Protein AF-F0W4P4-F1 (afdb_monomer_lite)

Structure (mmCIF, N/CA/C/O backbone):
data_AF-F0W4P4-F1
#
_entry.id   AF-F0W4P4-F1
#
loop_
_atom_site.group_PDB
_atom_site.id
_atom_site.type_symbol
_atom_site.label_atom_id
_atom_site.label_alt_id
_atom_site.label_comp_id
_atom_site.label_asym_id
_atom_site.label_entity_id
_atom_site.label_seq_id
_atom_site.pdbx_PDB_ins_code
_atom_site.Cartn_x
_atom_site.Cartn_y
_atom_site.Cartn_z
_atom_site.occupancy
_atom_site.B_iso_or_equiv
_atom_site.auth_seq_id
_atom_site.auth_comp_id
_atom_site.auth_asym_id
_atom_site.auth_atom_id
_atom_site.pdbx_PDB_model_num
ATOM 1 N N . MET A 1 1 ? 13.929 33.217 56.117 1.00 41.31 1 MET A N 1
ATOM 2 C CA . MET A 1 1 ? 14.640 33.011 57.402 1.00 41.31 1 MET A CA 1
ATOM 3 C C . MET A 1 1 ? 13.768 33.421 58.597 1.00 41.31 1 MET A C 1
ATOM 5 O O . MET A 1 1 ? 14.000 34.461 59.193 1.00 41.31 1 MET A O 1
ATOM 9 N N . GLN A 1 2 ? 12.759 32.620 58.962 1.00 41.22 2 GLN A N 1
ATOM 10 C CA . GLN A 1 2 ? 11.923 32.845 60.164 1.00 41.22 2 GLN A CA 1
ATOM 11 C C . GLN A 1 2 ? 11.670 31.556 60.984 1.00 41.22 2 GLN A C 1
ATOM 13 O O . GLN A 1 2 ? 10.844 31.541 61.888 1.00 41.22 2 GLN A O 1
ATOM 18 N N . GLY A 1 3 ? 12.407 30.470 60.714 1.00 39.19 3 GLY A N 1
ATOM 19 C CA . GLY A 1 3 ? 12.243 29.180 61.407 1.00 39.19 3 GLY A CA 1
ATOM 20 C C . GLY A 1 3 ? 13.149 28.956 62.626 1.00 39.19 3 GLY A C 1
ATOM 21 O O . GLY A 1 3 ? 12.959 27.990 63.357 1.00 39.19 3 GLY A O 1
ATOM 22 N N . ASP A 1 4 ? 14.124 29.831 62.883 1.00 47.75 4 ASP A N 1
ATOM 23 C CA . ASP A 1 4 ? 15.294 29.463 63.701 1.00 47.75 4 ASP A CA 1
ATOM 24 C C . ASP A 1 4 ? 15.233 29.909 65.182 1.00 47.75 4 ASP A C 1
ATOM 26 O O . ASP A 1 4 ? 16.152 29.685 65.969 1.00 47.75 4 ASP A O 1
ATOM 30 N N . ALA A 1 5 ? 14.123 30.519 65.614 1.00 44.97 5 ALA A N 1
ATOM 31 C CA . ALA A 1 5 ? 13.960 30.984 66.998 1.00 44.97 5 ALA A CA 1
ATOM 32 C C . ALA A 1 5 ? 13.482 29.881 67.970 1.00 44.97 5 ALA A C 1
ATOM 34 O O . ALA A 1 5 ? 13.731 29.965 69.175 1.00 44.97 5 ALA A O 1
ATOM 35 N N . ARG A 1 6 ? 12.806 28.830 67.474 1.00 47.09 6 ARG A N 1
ATOM 36 C CA . ARG A 1 6 ? 12.272 27.739 68.321 1.00 47.09 6 ARG A CA 1
ATOM 37 C C . ARG A 1 6 ? 13.323 26.681 68.677 1.00 47.09 6 ARG A C 1
ATOM 39 O O . ARG A 1 6 ? 13.262 26.136 69.777 1.00 47.09 6 ARG A O 1
ATOM 46 N N . GLY A 1 7 ? 14.311 26.441 67.810 1.00 48.97 7 GLY A N 1
ATOM 47 C CA . GLY A 1 7 ? 15.418 25.512 68.082 1.00 48.97 7 GLY A CA 1
ATOM 48 C C . GLY A 1 7 ? 16.365 26.018 69.175 1.00 48.97 7 GLY A C 1
ATOM 49 O O . GLY A 1 7 ? 16.712 25.277 70.095 1.00 48.97 7 GLY A O 1
ATOM 50 N N . ARG A 1 8 ? 16.692 27.319 69.155 1.00 48.62 8 ARG A N 1
ATOM 51 C CA . ARG A 1 8 ? 17.599 27.940 70.139 1.00 48.62 8 ARG A CA 1
ATOM 52 C C . ARG A 1 8 ? 17.048 27.916 71.570 1.00 48.62 8 ARG A C 1
ATOM 54 O O . ARG A 1 8 ? 17.820 27.748 72.508 1.00 48.62 8 ARG A O 1
ATOM 61 N N . LYS A 1 9 ? 15.722 28.000 71.753 1.00 48.91 9 LYS A N 1
ATOM 62 C CA . LYS A 1 9 ? 15.089 27.924 73.085 1.00 48.91 9 LYS A CA 1
ATOM 63 C C . LYS A 1 9 ? 15.153 26.523 73.713 1.00 48.91 9 LYS A C 1
ATOM 65 O O . LYS A 1 9 ? 15.266 26.425 74.929 1.00 48.91 9 LYS A O 1
ATOM 70 N N . ARG A 1 10 ? 15.139 25.444 72.916 1.00 52.28 10 ARG A N 1
ATOM 71 C CA . ARG A 1 10 ? 15.239 24.064 73.440 1.00 52.28 10 ARG A CA 1
ATOM 72 C C . ARG A 1 10 ? 16.660 23.702 73.883 1.00 52.28 10 ARG A C 1
ATOM 74 O O . ARG A 1 10 ? 16.825 23.053 74.909 1.00 52.28 10 ARG A O 1
ATOM 81 N N . LEU A 1 11 ? 17.680 24.188 73.172 1.00 52.16 11 LEU A N 1
ATOM 82 C CA . LEU A 1 11 ? 19.090 23.976 73.536 1.00 52.16 11 LEU A CA 1
ATOM 83 C C . LEU A 1 11 ? 19.497 24.693 74.833 1.00 52.16 11 LEU A C 1
ATOM 85 O O . LEU A 1 11 ? 20.351 24.193 75.560 1.00 52.16 11 LEU A O 1
ATOM 89 N N . PHE A 1 12 ? 18.867 25.827 75.156 1.00 50.91 12 PHE A N 1
ATOM 90 C CA . PHE A 1 12 ? 19.138 26.552 76.402 1.00 50.91 12 PHE A CA 1
ATOM 91 C C . PHE A 1 12 ? 18.540 25.878 77.646 1.00 50.91 12 PHE A C 1
ATOM 93 O O . PHE A 1 12 ? 19.136 25.963 78.716 1.00 50.91 12 PHE A O 1
ATOM 100 N N . HIS A 1 13 ? 17.417 25.161 77.528 1.00 52.28 13 HIS A N 1
ATOM 101 C CA . HIS A 1 13 ? 16.846 24.411 78.656 1.00 52.28 13 HIS A CA 1
ATOM 102 C C . HIS A 1 13 ? 17.527 23.062 78.913 1.00 52.28 13 HIS A C 1
ATOM 104 O O . HIS A 1 13 ? 17.519 22.602 80.047 1.00 52.28 13 HIS A O 1
ATOM 110 N N . ALA A 1 14 ? 18.190 22.469 77.916 1.00 53.16 14 ALA A N 1
ATOM 111 C CA . ALA A 1 14 ? 18.937 21.222 78.096 1.00 53.16 14 ALA A CA 1
ATOM 112 C C . ALA A 1 14 ? 20.299 21.398 78.802 1.00 53.16 14 ALA A C 1
ATOM 114 O O . ALA A 1 14 ? 20.894 20.410 79.212 1.00 53.16 14 ALA A O 1
ATOM 115 N N . LYS A 1 15 ? 20.809 22.633 78.949 1.00 52.34 15 LYS A N 1
ATOM 116 C CA . LYS A 1 15 ? 22.106 22.922 79.599 1.00 52.34 15 LYS A CA 1
ATOM 117 C C . LYS A 1 15 ? 22.007 23.360 81.063 1.00 52.34 15 LYS A C 1
ATOM 119 O O . LYS A 1 15 ? 23.034 23.452 81.733 1.00 52.34 15 LYS A O 1
ATOM 124 N N . ALA A 1 16 ? 20.807 23.632 81.571 1.00 54.66 16 ALA A N 1
ATOM 125 C CA . ALA A 1 16 ? 20.620 24.005 82.968 1.00 54.66 16 ALA A CA 1
ATOM 126 C C . ALA A 1 16 ? 20.690 22.743 83.847 1.00 54.66 16 ALA A C 1
ATOM 128 O O . ALA A 1 16 ? 19.709 22.018 83.967 1.00 54.66 16 ALA A O 1
ATOM 129 N N . GLY A 1 17 ? 21.869 22.469 84.414 1.00 56.88 17 GLY A N 1
ATOM 130 C CA . GLY A 1 17 ? 22.106 21.355 85.345 1.00 56.88 17 GLY A CA 1
ATOM 131 C C . GLY A 1 17 ? 23.193 20.355 84.930 1.00 56.88 17 GLY A C 1
ATOM 132 O O . GLY A 1 17 ? 23.526 19.484 85.723 1.00 56.88 17 GLY A O 1
ATOM 133 N N . LEU A 1 18 ? 23.773 20.481 83.731 1.00 58.03 18 LEU A N 1
ATOM 134 C CA . LEU A 1 18 ? 24.891 19.636 83.285 1.00 58.03 18 LEU A CA 1
ATOM 135 C C . LEU A 1 18 ? 26.227 20.200 83.776 1.00 58.03 18 LEU A C 1
ATOM 137 O O . LEU A 1 18 ? 26.466 21.408 83.654 1.00 58.03 18 LEU A O 1
ATOM 141 N N . THR A 1 19 ? 27.103 19.331 84.286 1.00 69.62 19 THR A N 1
ATOM 142 C CA . THR A 1 19 ? 28.458 19.715 84.703 1.00 69.62 19 THR A CA 1
ATOM 143 C C . THR A 1 19 ? 29.285 20.190 83.498 1.00 69.62 19 THR A C 1
ATOM 145 O O . THR A 1 19 ? 28.956 19.908 82.343 1.00 69.62 19 THR A O 1
ATOM 148 N N . LEU A 1 20 ? 30.363 20.945 83.736 1.00 67.56 20 LEU A N 1
ATOM 149 C CA . LEU A 1 20 ? 31.249 21.435 82.665 1.00 67.56 20 LEU A CA 1
ATOM 150 C C . LEU A 1 20 ? 31.819 20.293 81.799 1.00 67.56 20 LEU A C 1
ATOM 152 O O . LEU A 1 20 ? 32.015 20.482 80.597 1.00 67.56 20 LEU A O 1
ATOM 156 N N . GLU A 1 21 ? 32.039 19.118 82.392 1.00 68.06 21 GLU A N 1
ATOM 157 C CA . GLU A 1 21 ? 32.463 17.895 81.701 1.00 68.06 21 GLU A CA 1
ATOM 158 C C . GLU A 1 21 ? 31.383 17.400 80.726 1.00 68.06 21 GLU A C 1
ATOM 160 O O . GLU A 1 21 ? 31.657 17.186 79.543 1.00 68.06 21 GLU A O 1
ATOM 165 N N . ASP A 1 22 ? 30.131 17.311 81.182 1.00 66.88 22 ASP A N 1
ATOM 166 C CA . ASP A 1 22 ? 29.013 16.830 80.365 1.00 66.88 22 ASP A CA 1
ATOM 167 C C . ASP A 1 22 ? 28.700 17.787 79.211 1.00 66.88 22 ASP A C 1
ATOM 169 O O . ASP A 1 22 ? 28.374 17.370 78.099 1.00 66.88 22 ASP A O 1
ATOM 173 N N . GLN A 1 23 ? 28.852 19.094 79.441 1.00 67.75 23 GLN A N 1
ATOM 174 C CA . GLN A 1 23 ? 28.699 20.094 78.386 1.00 67.75 23 GLN A CA 1
ATOM 175 C C . GLN A 1 23 ? 29.798 19.981 77.323 1.00 67.75 23 GLN A C 1
ATOM 177 O O . GLN A 1 23 ? 29.514 20.199 76.141 1.00 67.75 23 GLN A O 1
ATOM 182 N N . ARG A 1 24 ? 31.030 19.622 77.713 1.00 70.38 24 ARG A N 1
ATOM 183 C CA . ARG A 1 24 ? 32.126 19.341 76.773 1.00 70.38 24 ARG A CA 1
ATOM 184 C C . ARG A 1 24 ? 31.871 18.058 75.990 1.00 70.38 24 ARG A C 1
ATOM 186 O O . ARG A 1 24 ? 32.055 18.065 74.775 1.00 70.38 24 ARG A O 1
ATOM 193 N N . HIS A 1 25 ? 31.382 17.003 76.640 1.00 73.06 25 HIS A N 1
ATOM 194 C CA . HIS A 1 25 ? 31.024 15.755 75.966 1.00 73.06 25 HIS A CA 1
ATOM 195 C C . HIS A 1 25 ? 29.882 15.942 74.963 1.00 73.06 25 HIS A C 1
ATOM 197 O O . HIS A 1 25 ? 29.993 15.503 73.819 1.00 73.06 25 HIS A O 1
ATOM 203 N N . LEU A 1 26 ? 28.826 16.666 75.346 1.00 71.19 26 LEU A N 1
ATOM 204 C CA . LEU A 1 26 ? 27.713 16.994 74.456 1.00 71.19 26 LEU A CA 1
ATOM 205 C C . LEU A 1 26 ? 28.178 17.856 73.272 1.00 71.19 26 LEU A C 1
ATOM 207 O O . LEU A 1 26 ? 27.767 17.626 72.137 1.00 71.19 26 LEU A O 1
ATOM 211 N N . ALA A 1 27 ? 29.057 18.835 73.514 1.00 69.19 27 ALA A N 1
ATOM 212 C CA . ALA A 1 27 ? 29.623 19.664 72.452 1.00 69.19 27 ALA A CA 1
ATOM 213 C C . ALA A 1 27 ? 30.485 18.841 71.481 1.00 69.19 27 ALA A C 1
ATOM 215 O O . ALA A 1 27 ? 30.333 18.994 70.272 1.00 69.19 27 ALA A O 1
ATOM 216 N N . ALA A 1 28 ? 31.321 17.930 71.988 1.00 73.88 28 ALA A N 1
ATOM 217 C CA . ALA A 1 28 ? 32.128 17.032 71.164 1.00 73.88 28 ALA A CA 1
ATOM 218 C C . ALA A 1 28 ? 31.255 16.064 70.347 1.00 73.88 28 ALA A C 1
ATOM 220 O O . ALA A 1 28 ? 31.514 15.844 69.165 1.00 73.88 28 ALA A O 1
ATOM 221 N N . GLN A 1 29 ? 30.178 15.537 70.937 1.00 74.38 29 GLN A N 1
ATOM 222 C CA . GLN A 1 29 ? 29.237 14.647 70.256 1.00 74.38 29 GLN A CA 1
ATOM 223 C C . GLN A 1 29 ? 28.446 15.376 69.162 1.00 74.38 29 GLN A C 1
ATOM 225 O O . GLN A 1 29 ? 28.306 14.858 68.055 1.00 74.38 29 GLN A O 1
ATOM 230 N N . LEU A 1 30 ? 27.984 16.600 69.432 1.00 70.75 30 LEU A N 1
ATOM 231 C CA . LEU A 1 30 ? 27.323 17.442 68.433 1.00 70.75 30 LEU A CA 1
ATOM 232 C C . LEU A 1 30 ? 28.286 17.858 67.319 1.00 70.75 30 LEU A C 1
ATOM 234 O O . LEU A 1 30 ? 27.901 17.865 66.155 1.00 70.75 30 LEU A O 1
ATOM 238 N N . GLN A 1 31 ? 29.544 18.156 67.646 1.00 74.38 31 GLN A N 1
ATOM 239 C CA . GLN A 1 31 ? 30.568 18.464 66.651 1.00 74.38 31 GLN A CA 1
ATOM 240 C C . GLN A 1 31 ? 30.872 17.247 65.769 1.00 74.38 31 GLN A C 1
ATOM 242 O O . GLN A 1 31 ? 30.973 17.387 64.553 1.00 74.38 31 GLN A O 1
ATOM 247 N N . PHE A 1 32 ? 30.942 16.047 66.351 1.00 79.69 32 PHE A N 1
ATOM 248 C CA . PHE A 1 32 ? 31.111 14.802 65.604 1.00 79.69 32 PHE A CA 1
ATOM 249 C C . PHE A 1 32 ? 29.917 14.524 64.679 1.00 79.69 32 PHE A C 1
ATOM 251 O O . PHE A 1 32 ? 30.110 14.234 63.501 1.00 79.69 32 PHE A O 1
ATOM 258 N N . GLN A 1 33 ? 28.682 14.694 65.164 1.00 69.94 33 GLN A N 1
ATOM 259 C CA . GLN A 1 33 ? 27.470 14.538 64.350 1.00 69.94 33 GLN A CA 1
ATOM 260 C C . GLN A 1 33 ? 27.371 15.591 63.236 1.00 69.94 33 GLN A C 1
ATOM 262 O O . GLN A 1 33 ? 27.028 15.260 62.099 1.00 69.94 33 GLN A O 1
ATOM 267 N N . CYS A 1 34 ? 27.713 16.850 63.522 1.00 69.06 34 CYS A N 1
ATOM 268 C CA . CYS A 1 34 ? 27.795 17.905 62.511 1.00 69.06 34 CYS A CA 1
ATOM 269 C C . CYS A 1 34 ? 28.856 17.589 61.450 1.00 69.06 34 CYS A C 1
ATOM 271 O O . CYS A 1 34 ? 28.597 17.764 60.265 1.00 69.06 34 CYS A O 1
ATOM 273 N N . ASN A 1 35 ? 30.020 17.069 61.842 1.00 73.88 35 ASN A N 1
ATOM 274 C CA . ASN A 1 35 ? 31.067 16.689 60.894 1.00 73.88 35 ASN A CA 1
ATOM 275 C C . ASN A 1 35 ? 30.679 15.464 60.047 1.00 73.88 35 ASN A C 1
ATOM 277 O O . ASN A 1 35 ? 30.961 15.444 58.848 1.00 73.88 35 ASN A O 1
ATOM 281 N N . ASP A 1 36 ? 29.993 14.472 60.621 1.00 73.75 36 ASP A N 1
ATOM 282 C CA . ASP A 1 36 ? 29.490 13.298 59.891 1.00 73.75 36 ASP A CA 1
ATOM 283 C C . ASP A 1 36 ? 28.387 13.687 58.887 1.00 73.75 36 ASP A C 1
ATOM 285 O O . ASP A 1 36 ? 28.395 13.277 57.726 1.00 73.75 36 ASP A O 1
ATOM 289 N N . THR A 1 37 ? 27.465 14.565 59.293 1.00 67.56 37 THR A N 1
ATOM 290 C CA . THR A 1 37 ? 26.417 15.098 58.402 1.00 67.56 37 THR A CA 1
ATOM 291 C C . THR A 1 37 ? 26.983 15.976 57.288 1.00 67.56 37 THR A C 1
ATOM 293 O O . THR A 1 37 ? 26.600 15.792 56.133 1.00 67.56 37 THR A O 1
ATOM 296 N N . LEU A 1 38 ? 27.942 16.861 57.580 1.00 69.88 38 LEU A N 1
ATOM 297 C CA . LEU A 1 38 ? 28.663 17.629 56.558 1.00 69.88 38 LEU A CA 1
ATOM 298 C C . LEU A 1 38 ? 29.401 16.712 55.579 1.00 69.88 38 LEU A C 1
ATOM 300 O O . LEU A 1 38 ? 29.318 16.924 54.371 1.00 69.88 38 LEU A O 1
ATOM 304 N N . SER A 1 39 ? 30.054 15.659 56.075 1.00 75.44 39 SER A N 1
ATOM 305 C CA . SER A 1 39 ? 30.744 14.676 55.231 1.00 75.44 39 SER A CA 1
ATOM 306 C C . SER A 1 39 ? 29.771 13.939 54.307 1.00 75.44 39 SER A C 1
ATOM 308 O O . SER A 1 39 ? 30.056 13.776 53.121 1.00 75.44 39 SER A O 1
ATOM 310 N N . LYS A 1 40 ? 28.580 13.567 54.799 1.00 74.94 40 LYS A N 1
ATOM 311 C CA . LYS A 1 40 ? 27.511 12.969 53.978 1.00 74.94 40 LYS A CA 1
ATOM 312 C C . LYS A 1 40 ? 26.975 13.939 52.928 1.00 74.94 40 LYS A C 1
ATOM 314 O O . LYS A 1 40 ? 26.809 13.540 51.781 1.00 74.94 40 LYS A O 1
ATOM 319 N N . VAL A 1 41 ? 26.756 15.207 53.277 1.00 67.88 41 VAL A N 1
ATOM 320 C CA . VAL A 1 41 ? 26.295 16.235 52.324 1.00 67.88 41 VAL A CA 1
ATOM 321 C C . VAL A 1 41 ? 27.340 16.491 51.238 1.00 67.88 41 VAL A C 1
ATOM 323 O O . VAL A 1 41 ? 26.992 16.574 50.061 1.00 67.88 41 VAL A O 1
ATOM 326 N N . ILE A 1 42 ? 28.622 16.569 51.604 1.00 76.88 42 ILE A N 1
ATOM 327 C CA . ILE A 1 42 ? 29.723 16.714 50.643 1.00 76.88 42 ILE A CA 1
ATOM 328 C C . ILE A 1 42 ? 29.782 15.493 49.720 1.00 76.88 42 ILE A C 1
ATOM 330 O O . ILE A 1 42 ? 29.881 15.665 48.506 1.00 76.88 42 ILE A O 1
ATOM 334 N N . LYS A 1 43 ? 29.638 14.279 50.267 1.00 78.12 43 LYS A N 1
ATOM 335 C CA . LYS A 1 43 ? 29.629 13.032 49.493 1.00 78.12 43 LYS A CA 1
ATOM 336 C C . LYS A 1 43 ? 28.466 12.979 48.496 1.00 78.12 43 LYS A C 1
ATOM 338 O O . LYS A 1 43 ? 28.702 12.780 47.309 1.00 78.12 43 LYS A O 1
ATOM 343 N N . VAL A 1 44 ? 27.243 13.274 48.940 1.00 72.19 44 VAL A N 1
ATOM 344 C CA . VAL A 1 44 ? 26.052 13.337 48.072 1.00 72.19 44 VAL A CA 1
ATOM 345 C C . VAL A 1 44 ? 26.218 14.398 46.984 1.00 72.19 44 VAL A C 1
ATOM 347 O O . VAL A 1 44 ? 25.867 14.169 45.830 1.00 72.19 44 VAL A O 1
ATOM 350 N N . ARG A 1 45 ? 26.808 15.552 47.312 1.00 76.06 45 ARG A N 1
ATOM 351 C CA . ARG A 1 45 ? 27.082 16.602 46.325 1.00 76.06 45 ARG A CA 1
ATOM 352 C C . ARG A 1 45 ? 28.135 16.166 45.304 1.00 76.06 45 ARG A C 1
ATOM 354 O O . ARG A 1 45 ? 27.973 16.459 44.122 1.00 76.06 45 ARG A O 1
ATOM 361 N N . SER A 1 46 ? 29.185 15.460 45.729 1.00 77.69 46 SER A N 1
ATOM 362 C CA . SER A 1 46 ? 30.184 14.908 44.807 1.00 77.69 46 SER A CA 1
ATOM 363 C C . SER A 1 46 ? 29.610 13.808 43.917 1.00 77.69 46 SER A C 1
ATOM 365 O O . SER A 1 46 ? 29.869 13.824 42.719 1.00 77.69 46 SER A O 1
ATOM 367 N N . GLU A 1 47 ? 28.771 12.923 44.461 1.00 71.19 47 GLU A N 1
ATOM 368 C CA . GLU A 1 47 ? 28.091 11.861 43.711 1.00 71.19 47 GLU A CA 1
ATOM 369 C C . GLU A 1 47 ? 27.088 12.453 42.712 1.00 71.19 47 GLU A C 1
ATOM 371 O O . GLU A 1 47 ? 27.051 12.036 41.561 1.00 71.19 47 GLU A O 1
ATOM 376 N N . SER A 1 48 ? 26.346 13.495 43.096 1.00 64.62 48 SER A N 1
ATOM 377 C CA . SER A 1 48 ? 25.433 14.221 42.205 1.00 64.62 48 SER A CA 1
ATOM 378 C C . SER A 1 48 ? 26.174 14.965 41.086 1.00 64.62 48 SER A C 1
ATOM 380 O O . SER A 1 48 ? 25.762 14.895 39.929 1.00 64.62 48 SER A O 1
ATOM 382 N N . CYS A 1 49 ? 27.310 15.613 41.377 1.00 72.81 49 CYS A N 1
ATOM 383 C CA . CYS A 1 49 ? 28.169 16.201 40.342 1.00 72.81 49 CYS A CA 1
ATOM 384 C C . CYS A 1 49 ? 28.769 15.136 39.414 1.00 72.81 49 CYS A C 1
ATOM 386 O O . CYS A 1 49 ? 28.817 15.351 38.205 1.00 72.81 49 CYS A O 1
ATOM 388 N N . GLN A 1 50 ? 29.202 13.990 39.946 1.00 69.50 50 GLN A N 1
ATOM 389 C CA . GLN A 1 50 ? 29.701 12.872 39.142 1.00 69.50 50 GLN A CA 1
ATOM 390 C C . GLN A 1 50 ? 28.599 12.263 38.274 1.00 69.50 50 GLN A C 1
ATOM 392 O O . GLN A 1 50 ? 28.842 12.014 37.103 1.00 69.50 50 GLN A O 1
ATOM 397 N N . GLN A 1 51 ? 27.378 12.105 38.787 1.00 59.03 51 GLN A N 1
ATOM 398 C CA . GLN A 1 51 ? 26.222 11.662 38.004 1.00 59.03 51 GLN A CA 1
ATOM 399 C C . GLN A 1 51 ? 25.845 12.676 36.922 1.00 59.03 51 GLN A C 1
ATOM 401 O O . GLN A 1 51 ? 25.589 12.295 35.786 1.00 59.03 51 GLN A O 1
ATOM 406 N N . HIS A 1 52 ? 25.855 13.971 37.234 1.00 62.59 52 HIS A N 1
ATOM 407 C CA . HIS A 1 52 ? 25.576 15.025 36.262 1.00 62.59 52 HIS A CA 1
ATOM 408 C C . HIS A 1 52 ? 26.664 15.115 35.177 1.00 62.59 52 HIS A C 1
ATOM 410 O O . HIS A 1 52 ? 26.355 15.348 34.008 1.00 62.59 52 HIS A O 1
ATOM 416 N N . ASN A 1 53 ? 27.931 14.892 35.532 1.00 65.94 53 ASN A N 1
ATOM 417 C CA . ASN A 1 53 ? 29.031 14.823 34.571 1.00 65.94 53 ASN A CA 1
ATOM 418 C C . ASN A 1 53 ? 28.984 13.529 33.749 1.00 65.94 53 ASN A C 1
ATOM 420 O O . ASN A 1 53 ? 29.116 13.605 32.535 1.00 65.94 53 ASN A O 1
ATOM 424 N N . ALA A 1 54 ? 28.657 12.385 34.354 1.00 53.34 54 ALA A N 1
ATOM 425 C CA . ALA A 1 54 ? 28.432 11.125 33.647 1.00 53.34 54 ALA A CA 1
ATOM 426 C C . ALA A 1 54 ? 27.229 11.207 32.691 1.00 53.34 54 ALA A C 1
ATOM 428 O O . ALA A 1 54 ? 27.272 10.663 31.596 1.00 53.34 54 ALA A O 1
ATOM 429 N N . LEU A 1 55 ? 26.168 11.942 33.044 1.00 52.44 55 LEU A N 1
ATOM 430 C CA . LEU A 1 55 ? 25.031 12.218 32.154 1.00 52.44 55 LEU A CA 1
ATOM 431 C C . LEU A 1 55 ? 25.382 13.191 31.015 1.00 52.44 55 LEU A C 1
ATOM 433 O O . LEU A 1 55 ? 24.754 13.134 29.961 1.00 52.44 55 LEU A O 1
ATOM 437 N N . LYS A 1 56 ? 26.369 14.076 31.205 1.00 56.56 56 LYS A N 1
ATOM 438 C CA . LYS A 1 56 ? 26.911 14.941 30.143 1.00 56.56 56 LYS A CA 1
ATOM 439 C C . LYS A 1 56 ? 27.894 14.207 29.226 1.00 56.56 56 LYS A C 1
ATOM 441 O O . LYS A 1 56 ? 27.892 14.473 28.027 1.00 56.56 56 LYS A O 1
ATOM 446 N N . GLU A 1 57 ? 28.709 13.308 29.773 1.00 52.56 57 GLU A N 1
ATOM 447 C CA . GLU A 1 57 ? 29.653 12.463 29.027 1.00 52.56 57 GLU A CA 1
ATOM 448 C C . GLU A 1 57 ? 28.939 11.329 28.278 1.00 52.56 57 GLU A C 1
ATOM 450 O O . GLU A 1 57 ? 29.323 11.009 27.156 1.00 52.56 57 GLU A O 1
ATOM 455 N N . ASN A 1 58 ? 27.817 10.823 28.805 1.00 47.97 58 ASN A N 1
ATOM 456 C CA . ASN A 1 58 ? 26.865 9.972 28.086 1.00 47.97 58 ASN A CA 1
ATOM 457 C C . ASN A 1 58 ? 26.037 10.797 27.081 1.00 47.97 58 ASN A C 1
ATOM 459 O O . ASN A 1 58 ? 24.804 10.831 27.123 1.00 47.97 58 ASN A O 1
ATOM 463 N N . GLY A 1 59 ? 26.719 11.447 26.135 1.00 45.47 59 GLY A N 1
ATOM 464 C CA . GLY A 1 59 ? 26.163 12.215 25.014 1.00 45.47 59 GLY A CA 1
ATOM 465 C C . GLY A 1 59 ? 25.246 11.430 24.060 1.00 45.47 59 GLY A C 1
ATOM 466 O O . GLY A 1 59 ? 24.797 11.996 23.063 1.00 45.47 59 GLY A O 1
ATOM 467 N N . LEU A 1 60 ? 24.908 10.183 24.400 1.00 49.53 60 LEU A N 1
ATOM 468 C CA . LEU A 1 60 ? 23.904 9.312 23.781 1.00 49.53 60 LEU A CA 1
ATOM 469 C C . LEU A 1 60 ? 22.522 9.969 23.654 1.00 49.53 60 LEU A C 1
ATOM 471 O O . LEU A 1 60 ? 21.747 9.597 22.778 1.00 49.53 60 LEU A O 1
ATOM 475 N N . LYS A 1 61 ? 22.213 10.987 24.475 1.00 51.84 61 LYS A N 1
ATOM 476 C CA . LYS A 1 61 ? 20.890 11.637 24.513 1.00 51.84 61 LYS A CA 1
ATOM 477 C C . LYS A 1 61 ? 20.446 12.229 23.164 1.00 51.84 61 LYS A C 1
ATOM 479 O O . LYS A 1 61 ? 19.251 12.406 22.961 1.00 51.84 61 LYS A O 1
ATOM 484 N N . PHE A 1 62 ? 21.373 12.499 22.238 1.00 56.59 62 PHE A N 1
ATOM 485 C CA . PHE A 1 62 ? 21.062 13.057 20.915 1.00 56.59 62 PHE A CA 1
ATOM 486 C C . PHE A 1 62 ? 22.015 12.599 19.801 1.00 56.59 62 PHE A C 1
ATOM 488 O O . PHE A 1 62 ? 22.149 13.303 18.796 1.00 56.59 62 PHE A O 1
ATOM 495 N N . GLU A 1 63 ? 22.702 11.462 19.949 1.00 59.03 63 GLU A N 1
ATOM 496 C CA . GLU A 1 63 ? 23.593 10.976 18.881 1.00 59.03 63 GLU A CA 1
ATOM 497 C C . GLU A 1 63 ? 22.835 10.736 17.578 1.00 59.03 63 GLU A C 1
ATOM 499 O O . GLU A 1 63 ? 23.289 11.190 16.534 1.00 59.03 63 GLU A O 1
ATOM 504 N N . TRP A 1 64 ? 21.615 10.202 17.649 1.00 63.22 64 TRP A N 1
ATOM 505 C CA . TRP A 1 64 ? 20.753 10.042 16.479 1.00 63.22 64 TRP A CA 1
ATOM 506 C C . TRP A 1 64 ? 20.360 11.388 15.834 1.00 63.22 64 TRP A C 1
ATOM 508 O O . TRP A 1 64 ? 20.294 11.479 14.612 1.00 63.22 64 TRP A O 1
ATOM 518 N N . ILE A 1 65 ? 20.160 12.472 16.608 1.00 63.53 65 ILE A N 1
ATOM 519 C CA . ILE A 1 65 ? 19.903 13.820 16.051 1.00 63.53 65 ILE A CA 1
ATOM 520 C C . ILE A 1 65 ? 21.160 14.361 15.376 1.00 63.53 65 ILE A C 1
ATOM 522 O O . ILE A 1 65 ? 21.076 14.988 14.319 1.00 63.53 65 ILE A O 1
ATOM 526 N N . LYS A 1 66 ? 22.334 14.151 15.983 1.00 71.25 66 LYS A N 1
ATOM 527 C CA . LYS A 1 66 ? 23.617 14.550 15.392 1.00 71.25 66 LYS A CA 1
ATOM 528 C C . LYS A 1 66 ? 23.889 13.773 14.108 1.00 71.25 66 LYS A C 1
ATOM 530 O O . LYS A 1 66 ? 24.318 14.375 13.129 1.00 71.25 66 LYS A O 1
ATOM 535 N N . GLU A 1 67 ? 23.592 12.480 14.087 1.00 73.06 67 GLU A N 1
ATOM 536 C CA . GLU A 1 67 ? 23.742 11.616 12.921 1.00 73.06 67 GLU A CA 1
ATOM 537 C C . GLU A 1 67 ? 22.743 11.984 11.817 1.00 73.06 67 GLU A C 1
ATOM 539 O O . GLU A 1 67 ? 23.142 12.166 10.669 1.00 73.06 67 GLU A O 1
ATOM 544 N N . HIS A 1 68 ? 21.488 12.268 12.170 1.00 67.56 68 HIS A N 1
ATOM 545 C CA . HIS A 1 68 ? 20.473 12.767 11.242 1.00 67.56 68 HIS A CA 1
ATOM 546 C C . HIS A 1 68 ? 20.867 14.118 10.632 1.00 67.56 68 HIS A C 1
ATOM 548 O O . HIS A 1 68 ? 20.829 14.293 9.414 1.00 67.56 68 HIS A O 1
ATOM 554 N N . LYS A 1 69 ? 21.308 15.078 11.459 1.00 73.06 69 LYS A N 1
ATOM 555 C CA . LYS A 1 69 ? 21.835 16.369 10.982 1.00 73.06 69 LYS A CA 1
ATOM 556 C C . LYS A 1 69 ? 23.093 16.188 10.135 1.00 73.06 69 LYS A C 1
ATOM 558 O O . LYS A 1 69 ? 23.280 16.932 9.179 1.00 73.06 69 LYS A O 1
ATOM 563 N N . SER A 1 70 ? 23.936 15.208 10.453 1.00 79.06 70 SER A N 1
ATOM 564 C CA . SER A 1 70 ? 25.138 14.872 9.685 1.00 79.06 70 SER A CA 1
ATOM 565 C C . SER A 1 70 ? 24.784 14.319 8.303 1.00 79.06 70 SER A C 1
ATOM 567 O O . SER A 1 70 ? 25.290 14.830 7.308 1.00 79.06 70 SER A O 1
ATOM 569 N N . LEU A 1 71 ? 23.867 13.351 8.206 1.00 73.56 71 LEU A N 1
ATOM 570 C CA . LEU A 1 71 ? 23.399 12.800 6.928 1.00 73.56 71 LEU A CA 1
ATOM 571 C C . LEU A 1 71 ? 22.678 13.848 6.080 1.00 73.56 71 LEU A C 1
ATOM 573 O O . LEU A 1 71 ? 22.958 13.968 4.890 1.00 73.56 71 LEU A O 1
ATOM 577 N N . GLN A 1 72 ? 21.820 14.664 6.695 1.00 74.19 72 GLN A N 1
ATOM 578 C CA . GLN A 1 72 ? 21.138 15.757 6.004 1.00 74.19 72 GLN A CA 1
ATOM 579 C C . GLN A 1 72 ? 22.128 16.834 5.533 1.00 74.19 72 GLN A C 1
ATOM 581 O O . GLN A 1 72 ? 21.997 17.358 4.429 1.00 74.19 72 GLN A O 1
ATOM 586 N N . SER A 1 73 ? 23.146 17.149 6.339 1.00 82.31 73 SER A N 1
ATOM 587 C CA . SER A 1 73 ? 24.226 18.068 5.959 1.00 82.31 73 SER A CA 1
ATOM 588 C C . SER A 1 73 ? 25.046 17.518 4.791 1.00 82.31 73 SER A C 1
ATOM 590 O O . SER A 1 73 ? 25.299 18.246 3.835 1.00 82.31 73 SER A O 1
ATOM 592 N N . LYS A 1 74 ? 25.389 16.222 4.812 1.00 78.94 74 LYS A N 1
ATOM 593 C CA . LYS A 1 74 ? 26.088 15.540 3.711 1.00 78.94 74 LYS A CA 1
ATOM 594 C C . LYS A 1 74 ? 25.260 15.553 2.425 1.00 78.94 74 LYS A C 1
ATOM 596 O O . LYS A 1 74 ? 25.786 15.944 1.391 1.00 78.94 74 LYS A O 1
ATOM 601 N N . ALA A 1 75 ? 23.967 15.234 2.494 1.00 70.38 75 ALA A N 1
ATOM 602 C CA . ALA A 1 75 ? 23.070 15.300 1.338 1.00 70.38 75 ALA A CA 1
ATOM 603 C C . ALA A 1 75 ? 22.979 16.727 0.764 1.00 70.38 75 ALA A C 1
ATOM 605 O O . ALA A 1 75 ? 23.149 16.928 -0.435 1.00 70.38 75 ALA A O 1
ATOM 606 N N . ARG A 1 76 ? 22.814 17.746 1.623 1.00 75.50 76 ARG A N 1
ATOM 607 C CA . ARG A 1 76 ? 22.815 19.159 1.200 1.00 75.50 76 ARG A CA 1
ATOM 608 C C . ARG A 1 76 ? 24.154 19.598 0.605 1.00 75.50 76 ARG A C 1
ATOM 610 O O . ARG A 1 76 ? 24.163 20.401 -0.322 1.00 75.50 76 ARG A O 1
ATOM 617 N N . ALA A 1 77 ? 25.274 19.112 1.135 1.00 80.88 77 ALA A N 1
ATOM 618 C CA . ALA A 1 77 ? 26.601 19.416 0.609 1.00 80.88 77 ALA A CA 1
ATOM 619 C C . ALA A 1 77 ? 26.795 18.821 -0.792 1.00 80.88 77 ALA A C 1
ATOM 621 O O . ALA A 1 77 ? 27.263 19.524 -1.682 1.00 80.88 77 ALA A O 1
ATOM 622 N N . VAL A 1 78 ? 26.370 17.572 -1.008 1.00 78.12 78 VAL A N 1
ATOM 623 C CA . VAL A 1 78 ? 26.398 16.931 -2.332 1.00 78.12 78 VAL A CA 1
ATOM 624 C C . VAL A 1 78 ? 25.492 17.673 -3.314 1.00 78.12 78 VAL A C 1
ATOM 626 O O . VAL A 1 78 ? 25.947 18.014 -4.402 1.00 78.12 78 VAL A O 1
ATOM 629 N N . ARG A 1 79 ? 24.269 18.040 -2.910 1.00 75.81 79 ARG A N 1
ATOM 630 C CA . ARG A 1 79 ? 23.349 18.820 -3.752 1.00 75.81 79 ARG A CA 1
ATOM 631 C C . ARG A 1 79 ? 23.943 20.168 -4.175 1.00 75.81 79 ARG A C 1
ATOM 633 O O . ARG A 1 79 ? 23.911 20.509 -5.352 1.00 75.81 79 ARG A O 1
ATOM 640 N N . LYS A 1 80 ? 24.578 20.899 -3.251 1.00 84.31 80 LYS A N 1
ATOM 641 C CA . LYS A 1 80 ? 25.300 22.142 -3.581 1.00 84.31 80 LYS A CA 1
ATOM 642 C C . LYS A 1 80 ? 26.454 21.906 -4.554 1.00 84.31 80 LYS A C 1
ATOM 644 O O . LYS A 1 80 ? 26.682 22.730 -5.437 1.00 84.31 80 LYS A O 1
ATOM 649 N N . SER A 1 81 ? 27.184 20.801 -4.414 1.00 80.94 81 SER A N 1
ATOM 650 C CA . SER A 1 81 ? 28.244 20.433 -5.359 1.00 80.94 81 SER A CA 1
ATOM 651 C C . SER A 1 81 ? 27.685 20.145 -6.753 1.00 80.94 81 SER A C 1
ATOM 653 O O . SER A 1 81 ? 28.270 20.613 -7.726 1.00 80.94 81 SER A O 1
ATOM 655 N N . ILE A 1 82 ? 26.537 19.461 -6.851 1.00 76.75 82 ILE A N 1
ATOM 656 C CA . ILE A 1 82 ? 25.820 19.221 -8.115 1.00 76.75 82 ILE A CA 1
ATOM 657 C C . ILE A 1 82 ? 25.383 20.549 -8.740 1.00 76.75 82 ILE A C 1
ATOM 659 O O . ILE A 1 82 ? 25.717 20.808 -9.891 1.00 76.75 82 ILE A O 1
ATOM 663 N N . GLU A 1 83 ? 24.718 21.426 -7.982 1.00 80.38 83 GLU A N 1
ATOM 664 C CA . GLU A 1 83 ? 24.302 22.760 -8.449 1.00 80.38 83 GLU A CA 1
ATOM 665 C C . GLU A 1 83 ? 25.497 23.575 -8.962 1.00 80.38 83 GLU A C 1
ATOM 667 O O . GLU A 1 83 ? 25.438 24.182 -10.031 1.00 80.38 83 GLU A O 1
ATOM 672 N N . THR A 1 84 ? 26.617 23.543 -8.234 1.00 84.19 84 THR A N 1
ATOM 673 C CA . THR A 1 84 ? 27.845 24.247 -8.624 1.00 84.19 84 THR A CA 1
ATOM 674 C C . THR A 1 84 ? 28.445 23.659 -9.904 1.00 84.19 84 THR A C 1
ATOM 676 O O . THR A 1 84 ? 28.911 24.415 -10.757 1.00 84.19 84 THR A O 1
ATOM 679 N N . LEU A 1 85 ? 28.431 22.331 -10.068 1.00 81.69 85 LEU A N 1
ATOM 680 C CA . LEU A 1 85 ? 28.907 21.672 -11.288 1.00 81.69 85 LEU A CA 1
ATOM 681 C C . LEU A 1 85 ? 28.008 21.992 -12.486 1.00 81.69 85 LEU A C 1
ATOM 683 O O . LEU A 1 85 ? 28.520 22.335 -13.546 1.00 81.69 85 LEU A O 1
ATOM 687 N N . ILE A 1 86 ? 26.685 21.951 -12.310 1.00 80.12 86 ILE A N 1
ATOM 688 C CA . ILE A 1 86 ? 25.714 22.308 -13.352 1.00 80.12 86 ILE A CA 1
ATOM 689 C C . ILE A 1 86 ? 25.913 23.763 -13.784 1.00 80.12 86 ILE A C 1
ATOM 691 O O . ILE A 1 86 ? 25.972 24.041 -14.979 1.00 80.12 86 ILE A O 1
ATOM 695 N N . LEU A 1 87 ? 26.092 24.689 -12.836 1.00 82.00 87 LEU A N 1
ATOM 696 C CA . LEU A 1 87 ? 26.377 26.095 -13.139 1.00 82.00 87 LEU A CA 1
ATOM 697 C C . LEU A 1 87 ? 27.709 26.271 -13.880 1.00 82.00 87 LEU A C 1
ATOM 699 O O . LEU A 1 87 ? 27.786 27.084 -14.799 1.00 82.00 87 LEU A O 1
ATOM 703 N N . LYS A 1 88 ? 28.748 25.502 -13.530 1.00 80.69 88 LYS A N 1
ATOM 704 C CA . LYS A 1 88 ? 30.025 25.505 -14.264 1.00 80.69 88 LYS A CA 1
ATOM 705 C C . LYS A 1 88 ? 29.865 24.997 -15.696 1.00 80.69 88 LYS A C 1
ATOM 707 O O . LYS A 1 88 ? 30.366 25.646 -16.608 1.00 80.69 88 LYS A O 1
ATOM 712 N N . VAL A 1 89 ? 29.140 23.896 -15.901 1.00 79.69 89 VAL A N 1
ATOM 713 C CA . VAL A 1 89 ? 28.842 23.343 -17.235 1.00 79.69 89 VAL A CA 1
ATOM 714 C C . VAL A 1 89 ? 28.001 24.320 -18.059 1.00 79.69 89 VAL A C 1
ATOM 716 O O . VAL A 1 89 ? 28.253 24.536 -19.244 1.00 79.69 89 VAL A O 1
ATOM 719 N N . TYR A 1 90 ? 27.017 24.965 -17.439 1.00 79.44 90 TYR A N 1
ATOM 720 C CA . TYR A 1 90 ? 26.205 25.981 -18.098 1.00 79.44 90 TYR A CA 1
ATOM 721 C C . TYR A 1 90 ? 27.047 27.196 -18.514 1.00 79.44 90 TYR A C 1
ATOM 723 O O . TYR A 1 90 ? 26.991 27.634 -19.660 1.00 79.44 90 TYR A O 1
ATOM 731 N N . ASN A 1 91 ? 27.897 27.713 -17.627 1.00 79.50 91 ASN A N 1
ATOM 732 C CA . ASN A 1 91 ? 28.748 28.857 -17.949 1.00 79.50 91 ASN A CA 1
ATOM 733 C C . ASN A 1 91 ? 29.801 28.513 -19.015 1.00 79.50 91 ASN A C 1
ATOM 735 O O . ASN A 1 91 ? 29.996 29.300 -19.940 1.00 79.50 91 ASN A O 1
ATOM 739 N N . SER A 1 92 ? 30.408 27.323 -18.963 1.00 74.81 92 SER A N 1
ATOM 740 C CA . SER A 1 92 ? 31.389 26.889 -19.967 1.00 74.81 92 SER A CA 1
ATOM 741 C C . SER A 1 92 ? 30.757 26.675 -21.347 1.00 74.81 92 SER A C 1
ATOM 743 O O . SER A 1 92 ? 31.346 27.035 -22.370 1.00 74.81 92 SER A O 1
ATOM 745 N N . THR A 1 93 ? 29.522 26.167 -21.406 1.00 71.75 93 THR A N 1
ATOM 746 C CA . THR A 1 93 ? 28.769 26.038 -22.665 1.00 71.75 93 THR A CA 1
ATOM 747 C C . THR A 1 93 ? 28.322 27.395 -23.217 1.00 71.75 93 THR A C 1
ATOM 749 O O . THR A 1 93 ? 28.404 27.617 -24.427 1.00 71.75 93 THR A O 1
ATOM 752 N N . VAL A 1 94 ? 27.922 28.344 -22.363 1.00 74.56 94 VAL A N 1
ATOM 753 C CA . VAL A 1 94 ? 27.586 29.723 -22.765 1.00 74.56 94 VAL A CA 1
ATOM 754 C C . VAL A 1 94 ? 28.814 30.479 -23.287 1.00 74.56 94 VAL A C 1
ATOM 756 O O . VAL A 1 94 ? 28.719 31.173 -24.303 1.00 74.56 94 VAL A O 1
ATOM 759 N N . GLU A 1 95 ? 29.977 30.328 -22.654 1.00 68.81 95 GLU A N 1
ATOM 760 C CA . GLU A 1 95 ? 31.237 30.933 -23.108 1.00 68.81 95 GLU A CA 1
ATOM 761 C C . GLU A 1 95 ? 31.734 30.319 -24.424 1.00 68.81 95 GLU A C 1
ATOM 763 O O . GLU A 1 95 ? 32.113 31.049 -25.346 1.00 68.81 95 GLU A O 1
ATOM 768 N N . SER A 1 96 ? 31.629 28.994 -24.569 1.00 64.50 96 SER A N 1
ATOM 769 C CA . SER A 1 96 ? 31.922 28.290 -25.825 1.00 64.50 96 SER A CA 1
ATOM 770 C C . SER A 1 96 ? 31.012 28.753 -26.974 1.00 64.50 96 SER A C 1
ATOM 772 O O . SER A 1 96 ? 31.471 28.984 -28.095 1.00 64.50 96 SER A O 1
ATOM 774 N N . ASN A 1 97 ? 29.729 29.003 -26.692 1.00 62.47 97 ASN A N 1
ATOM 775 C CA . ASN A 1 97 ? 28.782 29.524 -27.681 1.00 62.47 97 ASN A CA 1
ATOM 776 C C . ASN A 1 97 ? 28.999 31.013 -28.005 1.00 62.47 97 ASN A C 1
ATOM 778 O O . ASN A 1 97 ? 28.825 31.413 -29.157 1.00 62.47 97 ASN A O 1
ATOM 782 N N . ARG A 1 98 ? 29.447 31.839 -27.047 1.00 65.56 98 ARG A N 1
ATOM 783 C CA . ARG A 1 98 ? 29.858 33.236 -27.308 1.00 65.56 98 ARG A CA 1
ATOM 784 C C . ARG A 1 98 ? 31.101 33.333 -28.195 1.00 65.56 98 ARG A C 1
ATOM 786 O O . ARG A 1 98 ? 31.207 34.276 -28.974 1.00 65.56 98 ARG A O 1
ATOM 793 N N . SER A 1 99 ? 32.007 32.362 -28.106 1.00 55.19 99 SER A N 1
ATOM 794 C CA . SER A 1 99 ? 33.197 32.238 -28.961 1.00 55.19 99 SER A CA 1
ATOM 795 C C . SER A 1 99 ? 32.862 31.895 -30.428 1.00 55.19 99 SER A C 1
ATOM 797 O O . SER A 1 99 ? 33.591 32.288 -31.337 1.00 55.19 99 SER A O 1
ATOM 799 N N . ARG A 1 100 ? 31.721 31.235 -30.688 1.00 52.19 100 ARG A N 1
ATOM 800 C CA . ARG A 1 100 ? 31.270 30.840 -32.040 1.00 52.19 100 ARG A CA 1
ATOM 801 C C . ARG A 1 100 ? 30.415 31.872 -32.784 1.00 52.19 100 ARG A C 1
ATOM 803 O O . ARG A 1 100 ? 30.108 31.656 -33.955 1.00 52.19 100 ARG A O 1
ATOM 810 N N . MET A 1 101 ? 30.033 32.983 -32.154 1.00 42.59 101 MET A N 1
ATOM 811 C CA . MET A 1 101 ? 29.349 34.082 -32.848 1.00 42.59 101 MET A CA 1
ATOM 812 C C . MET A 1 101 ? 30.354 34.875 -33.709 1.00 42.59 101 MET A C 1
ATOM 814 O O . MET A 1 101 ? 31.419 35.236 -33.201 1.00 42.59 101 MET A O 1
ATOM 818 N N . PRO A 1 102 ? 30.052 35.192 -34.985 1.00 46.66 102 PRO A N 1
ATOM 819 C CA . PRO A 1 102 ? 30.948 35.972 -35.833 1.00 46.66 102 PRO A CA 1
ATOM 820 C C . PRO A 1 102 ? 31.151 37.361 -35.224 1.00 46.66 102 PRO A C 1
ATOM 822 O O . PRO A 1 102 ? 30.211 38.152 -35.122 1.00 46.66 102 PRO A O 1
ATOM 825 N N . ARG A 1 103 ? 32.383 37.680 -34.810 1.00 47.22 103 ARG A N 1
ATOM 826 C CA . ARG A 1 103 ? 32.747 39.057 -34.464 1.00 47.22 103 ARG A CA 1
ATOM 827 C C . ARG A 1 103 ? 32.703 39.887 -35.744 1.00 47.22 103 ARG A C 1
ATOM 829 O O . ARG A 1 103 ? 33.618 39.822 -36.559 1.00 47.22 103 ARG A O 1
ATOM 836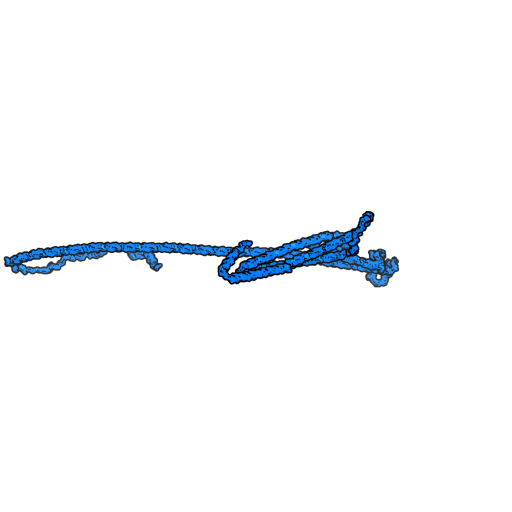 N N . HIS A 1 104 ? 31.630 40.653 -35.920 1.00 41.22 104 HIS A N 1
ATOM 837 C CA . HIS A 1 104 ? 31.610 41.735 -36.894 1.00 41.22 104 HIS A CA 1
ATOM 838 C C . HIS A 1 104 ? 32.666 42.787 -36.522 1.00 41.22 104 HIS A C 1
ATOM 840 O O . HIS A 1 104 ? 32.917 43.071 -35.351 1.00 41.22 104 HIS A O 1
ATOM 846 N N . SER A 1 105 ? 33.316 43.285 -37.565 1.00 45.72 105 SER A N 1
ATOM 847 C CA . SER A 1 105 ? 34.535 44.086 -37.596 1.00 45.72 105 SER A CA 1
ATOM 848 C C . SER A 1 105 ? 34.504 45.387 -36.787 1.00 45.72 105 SER A C 1
ATOM 850 O O . SER A 1 105 ? 33.553 46.158 -36.854 1.00 45.72 105 SER A O 1
ATOM 852 N N . GLU A 1 106 ? 35.624 45.594 -36.092 1.00 47.12 106 GLU A N 1
ATOM 853 C CA . GLU A 1 106 ? 36.340 46.830 -35.747 1.00 47.12 106 GLU A CA 1
ATOM 854 C C . GLU A 1 106 ? 35.622 48.183 -35.853 1.00 47.12 106 GLU A C 1
ATOM 856 O O . GLU A 1 106 ? 35.317 48.674 -36.935 1.00 47.12 106 GLU A O 1
ATOM 861 N N . SER A 1 107 ? 35.566 48.883 -34.719 1.00 44.25 107 SER A N 1
ATOM 862 C CA . SER A 1 107 ? 36.174 50.212 -34.569 1.00 44.25 107 SER A CA 1
ATOM 863 C C . SER A 1 107 ? 35.960 50.689 -33.132 1.00 44.25 107 SER A C 1
ATOM 865 O O . SER A 1 107 ? 34.842 50.671 -32.625 1.00 44.25 107 SER A O 1
ATOM 867 N N . THR A 1 108 ? 37.023 51.188 -32.500 1.00 46.47 108 THR A N 1
ATOM 868 C CA . THR A 1 108 ? 37.067 51.817 -31.163 1.00 46.47 108 THR A CA 1
ATOM 869 C C . THR A 1 108 ? 37.236 50.865 -29.974 1.00 46.47 108 THR A C 1
ATOM 871 O O . THR A 1 108 ? 36.274 50.506 -29.305 1.00 46.47 108 THR A O 1
ATOM 874 N N . LYS A 1 109 ? 38.495 50.522 -29.662 1.00 43.44 109 LYS A N 1
ATOM 875 C CA . LYS A 1 109 ? 39.010 50.382 -28.282 1.00 43.44 109 LYS A CA 1
ATOM 876 C C . LYS A 1 109 ? 40.533 50.196 -28.296 1.00 43.44 109 LYS A C 1
ATOM 878 O O . LYS A 1 109 ? 41.060 49.097 -28.206 1.00 43.44 109 LYS A O 1
ATOM 883 N N . LYS A 1 110 ? 41.244 51.319 -28.409 1.00 47.53 110 LYS A N 1
ATOM 884 C CA . LYS A 1 110 ? 42.514 51.497 -27.695 1.00 47.53 110 LYS A CA 1
ATOM 885 C C . LYS A 1 110 ? 42.156 52.045 -26.312 1.00 47.53 110 LYS A C 1
ATOM 887 O O . LYS A 1 110 ? 41.252 52.870 -26.229 1.00 47.53 110 LYS A O 1
ATOM 892 N N . ALA A 1 111 ? 42.898 51.611 -25.296 1.00 45.81 111 ALA A N 1
ATOM 893 C CA . ALA A 1 111 ? 42.746 51.900 -23.864 1.00 45.81 111 ALA A CA 1
ATOM 894 C C . ALA A 1 111 ? 41.799 50.953 -23.105 1.00 45.81 111 ALA A C 1
ATOM 896 O O . ALA A 1 111 ? 40.640 51.275 -22.869 1.00 45.81 111 ALA A O 1
ATOM 897 N N . LEU A 1 112 ? 42.314 49.778 -22.733 1.00 42.28 112 LEU A N 1
ATOM 898 C CA . LEU A 1 112 ? 42.404 49.285 -21.346 1.00 42.28 112 LEU A CA 1
ATOM 899 C C . LEU A 1 112 ? 42.867 47.815 -21.389 1.00 42.28 112 LEU A C 1
ATOM 901 O O . LEU A 1 112 ? 42.097 46.900 -21.138 1.00 42.28 112 LEU A O 1
ATOM 905 N N . ASP A 1 113 ? 44.138 47.606 -21.724 1.00 46.97 113 ASP A N 1
ATOM 906 C CA . ASP A 1 113 ? 44.868 46.410 -21.304 1.00 46.97 113 ASP A CA 1
ATOM 907 C C . ASP A 1 113 ? 45.959 46.905 -20.365 1.00 46.97 113 ASP A C 1
ATOM 909 O O . ASP A 1 113 ? 46.877 47.586 -20.819 1.00 46.97 113 ASP A O 1
ATOM 913 N N . GLN A 1 114 ? 45.790 46.643 -19.067 1.00 46.59 114 GLN A N 1
ATOM 914 C CA . GLN A 1 114 ? 46.839 46.552 -18.040 1.00 46.59 114 GLN A CA 1
ATOM 915 C C . GLN A 1 114 ? 46.174 46.397 -16.667 1.00 46.59 114 GLN A C 1
ATOM 917 O O . GLN A 1 114 ? 46.063 47.350 -15.903 1.00 46.59 114 GLN A O 1
ATOM 922 N N . ASN A 1 115 ? 45.644 45.203 -16.400 1.00 42.09 115 ASN A N 1
ATOM 923 C CA . ASN A 1 115 ? 45.634 44.551 -15.083 1.00 42.09 115 ASN A CA 1
ATOM 924 C C . ASN A 1 115 ? 44.667 43.377 -15.141 1.00 42.09 115 ASN A C 1
ATOM 926 O O . ASN A 1 115 ? 43.462 43.567 -15.013 1.00 42.09 115 ASN A O 1
ATOM 930 N N . ASN A 1 116 ? 45.219 42.197 -15.410 1.00 40.06 116 ASN A N 1
ATOM 931 C CA . ASN A 1 116 ? 44.838 40.891 -14.854 1.00 40.06 116 ASN A CA 1
ATOM 932 C C . ASN A 1 116 ? 45.513 39.793 -15.693 1.00 40.06 116 ASN A C 1
ATOM 934 O O . ASN A 1 116 ? 44.874 38.879 -16.201 1.00 40.06 116 ASN A O 1
ATOM 938 N N . GLN A 1 117 ? 46.835 39.903 -15.851 1.00 42.75 117 GLN A N 1
ATOM 939 C CA . GLN A 1 117 ? 47.684 38.740 -16.086 1.00 42.75 117 GLN A CA 1
ATOM 940 C C . GLN A 1 117 ? 47.945 38.136 -14.711 1.00 42.75 117 GLN A C 1
ATOM 942 O O . GLN A 1 117 ? 48.866 38.578 -14.046 1.00 42.75 117 GLN A O 1
ATOM 947 N N . ASP A 1 118 ? 47.046 37.262 -14.256 1.00 39.03 118 ASP A N 1
ATOM 948 C CA . ASP A 1 118 ? 47.287 36.249 -13.212 1.00 39.03 118 ASP A CA 1
ATOM 949 C C . ASP A 1 118 ? 45.998 35.430 -12.990 1.00 39.03 118 ASP A C 1
ATOM 951 O O . ASP A 1 118 ? 45.400 35.438 -11.917 1.00 39.03 118 ASP A O 1
ATOM 955 N N . CYS A 1 119 ? 45.503 34.753 -14.036 1.00 37.12 119 CYS A N 1
ATOM 956 C CA . CYS A 1 119 ? 44.567 33.620 -13.885 1.00 37.12 119 CYS A CA 1
ATOM 957 C C . CYS A 1 119 ? 44.431 32.719 -15.133 1.00 37.12 119 CYS A C 1
ATOM 959 O O . CYS A 1 119 ? 43.507 31.916 -15.212 1.00 37.12 119 CYS A O 1
ATOM 961 N N . ASP A 1 120 ? 45.359 32.786 -16.093 1.00 37.41 120 ASP A N 1
ATOM 962 C CA . ASP A 1 120 ? 45.302 32.013 -17.348 1.00 37.41 120 ASP A CA 1
ATOM 963 C C . ASP A 1 120 ? 46.028 30.653 -17.263 1.00 37.41 120 ASP A C 1
ATOM 965 O O . ASP A 1 120 ? 46.792 30.274 -18.148 1.00 37.41 120 ASP A O 1
ATOM 969 N N . GLN A 1 121 ? 45.794 29.881 -16.197 1.00 37.06 121 GLN A N 1
ATOM 970 C CA . GLN A 1 121 ? 46.315 28.503 -16.086 1.00 37.06 121 GLN A CA 1
ATOM 971 C C . GLN A 1 121 ? 45.242 27.415 -15.928 1.00 37.06 121 GLN A C 1
ATOM 973 O O . GLN A 1 121 ? 45.557 26.289 -15.558 1.00 37.06 121 GLN A O 1
ATOM 978 N N . LEU A 1 122 ? 43.982 27.694 -16.274 1.00 39.34 122 LEU A N 1
ATOM 979 C CA . LEU A 1 122 ? 42.920 26.677 -16.323 1.00 39.34 122 LEU A CA 1
ATOM 980 C C . LEU A 1 122 ? 42.198 26.679 -17.678 1.00 39.34 122 LEU A C 1
ATOM 982 O O . LEU A 1 122 ? 40.979 26.741 -17.760 1.00 39.34 122 LEU A O 1
ATOM 986 N N . THR A 1 123 ? 42.960 26.600 -18.767 1.00 43.88 123 THR A N 1
ATOM 987 C CA . THR A 1 123 ? 42.437 26.295 -20.108 1.00 43.88 123 THR A CA 1
ATOM 988 C C . THR A 1 123 ? 42.793 24.863 -20.493 1.00 43.88 123 THR A C 1
ATOM 990 O O . THR A 1 123 ? 43.476 24.595 -21.477 1.00 43.88 123 THR A O 1
ATOM 993 N N . HIS A 1 124 ? 42.287 23.906 -19.717 1.00 44.91 124 HIS A N 1
ATOM 994 C CA . HIS A 1 124 ? 42.005 22.587 -20.262 1.00 44.91 124 HIS A CA 1
ATOM 995 C C . HIS A 1 124 ? 40.531 22.561 -20.649 1.00 44.91 124 HIS A C 1
ATOM 997 O O . HIS A 1 124 ? 39.657 22.823 -19.829 1.00 44.91 124 HIS A O 1
ATOM 1003 N N . ALA A 1 125 ? 40.265 22.284 -21.925 1.00 46.91 125 ALA A N 1
ATOM 1004 C CA . ALA A 1 125 ? 38.951 21.888 -22.397 1.00 46.91 125 ALA A CA 1
ATOM 1005 C C . ALA A 1 125 ? 38.553 20.604 -21.653 1.00 46.91 125 ALA A C 1
ATOM 1007 O O . ALA A 1 125 ? 38.897 19.498 -22.066 1.00 46.91 125 ALA A O 1
ATOM 1008 N N . GLU A 1 126 ? 37.911 20.760 -20.499 1.00 54.12 126 GLU A N 1
ATOM 1009 C CA . GLU A 1 126 ? 37.368 19.649 -19.735 1.00 54.12 126 GLU A CA 1
ATOM 1010 C C . GLU A 1 126 ? 36.208 19.064 -20.545 1.00 54.12 126 GLU A C 1
ATOM 1012 O O . GLU A 1 126 ? 35.227 19.745 -20.855 1.00 54.12 126 GLU A O 1
ATOM 1017 N N . ASN A 1 127 ? 36.380 17.810 -20.972 1.00 63.34 127 ASN A N 1
ATOM 1018 C CA . ASN A 1 127 ? 35.400 17.081 -21.765 1.00 63.34 127 ASN A CA 1
ATOM 1019 C C . ASN A 1 127 ? 34.018 17.164 -21.086 1.00 63.34 127 ASN A C 1
ATOM 1021 O O . ASN A 1 127 ? 33.906 16.808 -19.911 1.00 63.34 127 ASN A O 1
ATOM 1025 N N . PRO A 1 128 ? 32.947 17.557 -21.795 1.00 66.88 128 PRO A N 1
ATOM 1026 C CA . PRO A 1 128 ? 31.595 17.564 -21.234 1.00 66.88 128 PRO A CA 1
ATOM 1027 C C . PRO A 1 128 ? 31.158 16.176 -20.726 1.00 66.88 128 PRO A C 1
ATOM 1029 O O . PRO A 1 128 ? 30.411 16.090 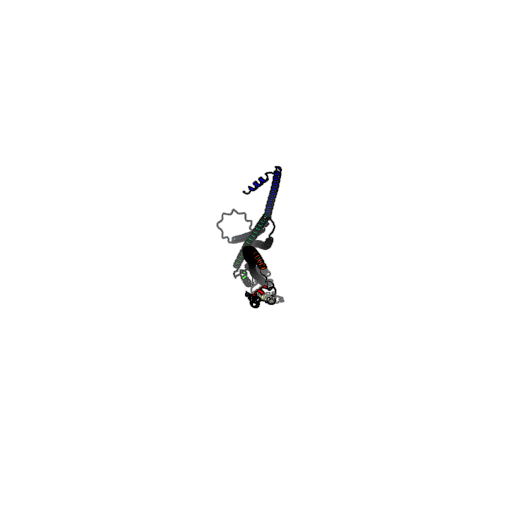-19.756 1.00 66.88 128 PRO A O 1
ATOM 1032 N N . GLU A 1 129 ? 31.698 15.094 -21.299 1.00 70.25 129 GLU A N 1
ATOM 1033 C CA . GLU A 1 129 ? 31.522 13.715 -20.809 1.00 70.25 129 GLU A CA 1
ATOM 1034 C C . GLU A 1 129 ? 32.106 13.483 -19.403 1.00 70.25 129 GLU A C 1
ATOM 1036 O O . GLU A 1 129 ? 31.559 12.707 -18.618 1.00 70.25 129 GLU A O 1
ATOM 1041 N N . MET A 1 130 ? 33.192 14.178 -19.055 1.00 74.75 130 MET A N 1
ATOM 1042 C CA . MET A 1 130 ? 33.832 14.102 -17.737 1.00 74.75 130 MET A CA 1
ATOM 1043 C C . MET A 1 130 ? 32.948 14.761 -16.670 1.00 74.75 130 MET A C 1
ATOM 1045 O O . MET A 1 130 ? 32.716 14.177 -15.613 1.00 74.75 130 MET A O 1
ATOM 1049 N N . TYR A 1 131 ? 32.371 15.928 -16.977 1.00 75.94 131 TYR A N 1
ATOM 1050 C CA . TYR A 1 131 ? 31.403 16.583 -16.095 1.00 75.94 131 TYR A CA 1
ATOM 1051 C C . TYR A 1 131 ? 30.102 15.793 -15.954 1.00 75.94 131 TYR A C 1
ATOM 1053 O O . TYR A 1 131 ? 29.579 15.700 -14.848 1.00 75.94 131 TYR A O 1
ATOM 1061 N N . ALA A 1 132 ? 29.596 15.199 -17.039 1.00 73.12 132 ALA A N 1
ATOM 1062 C CA . ALA A 1 132 ? 28.412 14.342 -16.990 1.00 73.12 132 ALA A CA 1
ATOM 1063 C C . ALA A 1 132 ? 28.638 13.137 -16.061 1.00 73.12 132 ALA A C 1
ATOM 1065 O O . ALA A 1 132 ? 27.855 12.924 -15.138 1.00 73.12 132 ALA A O 1
ATOM 1066 N N . SER A 1 133 ? 29.772 12.444 -16.215 1.00 74.88 133 SER A N 1
ATOM 1067 C CA . SER A 1 133 ? 30.161 11.325 -15.341 1.00 74.88 133 SER A CA 1
ATOM 1068 C C . SER A 1 133 ? 30.300 11.756 -13.872 1.00 74.88 133 SER A C 1
ATOM 1070 O O . SER A 1 133 ? 29.925 11.029 -12.955 1.00 74.88 133 SER A O 1
ATOM 1072 N N . GLN A 1 134 ? 30.817 12.965 -13.627 1.00 80.19 134 GLN A N 1
ATOM 1073 C CA . GLN A 1 134 ? 30.975 13.510 -12.279 1.00 80.19 134 GLN A CA 1
ATOM 1074 C C . GLN A 1 134 ? 29.636 13.925 -11.646 1.00 80.19 134 GLN A C 1
ATOM 1076 O O . GLN A 1 134 ? 29.449 13.744 -10.443 1.00 80.19 134 GLN A O 1
ATOM 1081 N N . ILE A 1 135 ? 28.690 14.443 -12.437 1.00 75.88 135 ILE A N 1
ATOM 1082 C CA . ILE A 1 135 ? 27.319 14.732 -11.993 1.00 75.88 135 ILE A CA 1
ATOM 1083 C C . ILE A 1 135 ? 26.578 13.429 -11.671 1.00 75.88 135 ILE A C 1
ATOM 1085 O O . ILE A 1 135 ? 25.931 13.356 -10.628 1.00 75.88 135 ILE A O 1
ATOM 1089 N N . GLU A 1 136 ? 26.706 12.391 -12.503 1.00 74.69 136 GLU A N 1
ATOM 1090 C CA . GLU A 1 136 ? 26.111 11.071 -12.250 1.00 74.69 136 GLU A CA 1
ATOM 1091 C C . GLU A 1 136 ? 26.623 10.442 -10.948 1.00 74.69 136 GLU A C 1
ATOM 1093 O O . GLU A 1 136 ? 25.830 9.947 -10.143 1.00 74.69 136 GLU A O 1
ATOM 1098 N N . GLU A 1 137 ? 27.931 10.509 -10.689 1.00 81.75 137 GLU A N 1
ATOM 1099 C CA . GLU A 1 137 ? 28.519 9.998 -9.446 1.00 81.75 137 GLU A CA 1
ATOM 1100 C C . GLU A 1 137 ? 28.038 10.789 -8.217 1.00 81.75 137 GLU A C 1
ATOM 1102 O O . GLU A 1 137 ? 27.696 10.199 -7.190 1.00 81.75 137 GLU A O 1
ATOM 1107 N N . LEU A 1 138 ? 27.928 12.118 -8.313 1.00 78.06 138 LEU A N 1
ATOM 1108 C CA . LEU A 1 138 ? 27.380 12.938 -7.228 1.00 78.06 138 LEU A CA 1
ATOM 1109 C C . LEU A 1 138 ? 25.888 12.659 -6.988 1.00 78.06 138 LEU A C 1
ATOM 1111 O O . LEU A 1 138 ? 25.469 12.561 -5.834 1.00 78.06 138 LEU A O 1
ATOM 1115 N N . LEU A 1 139 ? 25.091 12.465 -8.042 1.00 76.62 139 LEU A N 1
ATOM 1116 C CA . LEU A 1 139 ? 23.683 12.062 -7.930 1.00 76.62 139 LEU A CA 1
ATOM 1117 C C . LEU A 1 139 ? 23.547 10.696 -7.251 1.00 76.62 139 LEU A C 1
ATOM 1119 O O . LEU A 1 139 ? 22.705 10.514 -6.369 1.00 76.62 139 LEU A O 1
ATOM 1123 N N . ARG A 1 140 ? 24.416 9.742 -7.600 1.00 79.75 140 ARG A N 1
ATOM 1124 C CA . ARG A 1 140 ? 24.477 8.431 -6.948 1.00 79.75 140 ARG A CA 1
ATOM 1125 C C . ARG A 1 140 ? 24.813 8.566 -5.458 1.00 79.75 140 ARG A C 1
ATOM 1127 O O . ARG A 1 140 ? 24.196 7.894 -4.630 1.00 79.75 140 ARG A O 1
ATOM 1134 N N . GLN A 1 141 ? 25.742 9.448 -5.094 1.00 76.06 141 GLN A N 1
ATOM 1135 C CA . GLN A 1 141 ? 26.083 9.732 -3.694 1.00 76.06 141 GLN A CA 1
ATOM 1136 C C . GLN A 1 141 ? 24.930 10.406 -2.933 1.00 76.06 141 GLN A C 1
ATOM 1138 O O . GLN A 1 141 ? 24.650 10.017 -1.797 1.00 76.06 141 GLN A O 1
ATOM 1143 N N . GLU A 1 142 ? 24.212 11.352 -3.549 1.00 76.69 142 GLU A N 1
ATOM 1144 C CA . GLU A 1 142 ? 23.006 11.961 -2.967 1.00 76.69 142 GLU A CA 1
ATOM 1145 C C . GLU A 1 142 ? 21.942 10.890 -2.693 1.00 76.69 142 GLU A C 1
ATOM 1147 O O . GLU A 1 142 ? 21.432 10.800 -1.575 1.00 76.69 142 GLU A O 1
ATOM 1152 N N . GLN A 1 143 ? 21.677 10.007 -3.662 1.00 75.50 143 GLN A N 1
ATOM 1153 C CA . GLN A 1 143 ? 20.741 8.892 -3.499 1.00 75.50 143 GLN A CA 1
ATOM 1154 C C . GLN A 1 143 ? 21.157 7.931 -2.379 1.00 75.50 143 GLN A C 1
ATOM 1156 O O . GLN A 1 143 ? 20.309 7.513 -1.592 1.00 75.50 143 GLN A O 1
ATOM 1161 N N . ILE A 1 144 ? 22.448 7.600 -2.256 1.00 75.75 144 ILE A N 1
ATOM 1162 C CA . ILE A 1 144 ? 22.961 6.757 -1.163 1.00 75.75 144 ILE A CA 1
ATOM 1163 C C . ILE A 1 144 ? 22.735 7.434 0.193 1.00 75.75 144 ILE A C 1
ATOM 1165 O O . ILE A 1 144 ? 22.284 6.779 1.135 1.00 75.75 144 ILE A O 1
ATOM 1169 N N . HIS A 1 145 ? 23.007 8.736 0.308 1.00 74.00 145 HIS A N 1
ATOM 1170 C CA . HIS A 1 145 ? 22.800 9.480 1.550 1.00 74.00 145 HIS A CA 1
ATOM 1171 C C . HIS A 1 145 ? 21.319 9.614 1.915 1.00 74.00 145 HIS A C 1
ATOM 1173 O O . HIS A 1 145 ? 20.971 9.426 3.081 1.00 74.00 145 HIS A O 1
ATOM 1179 N N . LEU A 1 146 ? 20.444 9.855 0.937 1.00 71.50 146 LEU A N 1
ATOM 1180 C CA . LEU A 1 146 ? 18.994 9.883 1.135 1.00 71.50 146 LEU A CA 1
ATOM 1181 C C . LEU A 1 146 ? 18.441 8.501 1.506 1.00 71.50 146 LEU A C 1
ATOM 1183 O O . LEU A 1 146 ? 17.611 8.391 2.404 1.00 71.50 146 LEU A O 1
ATOM 1187 N N . ALA A 1 147 ? 18.925 7.428 0.879 1.00 69.81 147 ALA A N 1
ATOM 1188 C CA . ALA A 1 147 ? 18.526 6.064 1.216 1.00 69.81 147 ALA A CA 1
ATOM 1189 C C . ALA A 1 147 ? 19.000 5.654 2.619 1.00 69.81 147 ALA A C 1
ATOM 1191 O O . ALA A 1 147 ? 18.245 5.029 3.365 1.00 69.81 147 ALA A O 1
ATOM 1192 N N . ALA A 1 148 ? 20.228 6.018 2.999 1.00 69.75 148 ALA A N 1
ATOM 1193 C CA . ALA A 1 148 ? 20.751 5.803 4.347 1.00 69.75 148 ALA A CA 1
ATOM 1194 C C . ALA A 1 148 ? 19.935 6.578 5.390 1.00 69.75 148 ALA A C 1
ATOM 1196 O O . ALA A 1 148 ? 19.555 6.017 6.415 1.00 69.75 148 ALA A O 1
ATOM 1197 N N . HIS A 1 149 ? 19.592 7.831 5.086 1.00 71.62 149 HIS A N 1
ATOM 1198 C CA . HIS A 1 149 ? 18.718 8.660 5.911 1.00 71.62 149 HIS A CA 1
ATOM 1199 C C . HIS A 1 149 ? 17.326 8.032 6.079 1.00 71.62 149 HIS A C 1
ATOM 1201 O O . HIS A 1 149 ? 16.897 7.813 7.211 1.00 71.62 149 HIS A O 1
ATOM 1207 N N . ARG A 1 150 ? 16.671 7.612 4.986 1.00 69.94 150 ARG A N 1
ATOM 1208 C CA . ARG A 1 150 ? 15.374 6.907 5.021 1.00 69.94 150 ARG A CA 1
ATOM 1209 C C . ARG A 1 150 ? 15.435 5.624 5.859 1.00 69.94 150 ARG A C 1
ATOM 1211 O O . ARG A 1 150 ? 14.555 5.391 6.683 1.00 69.94 150 ARG A O 1
ATOM 1218 N N . ARG A 1 151 ? 16.482 4.804 5.703 1.00 70.56 151 ARG A N 1
ATOM 1219 C CA . ARG A 1 151 ? 16.673 3.581 6.510 1.00 70.56 151 ARG A CA 1
ATOM 1220 C C . ARG A 1 151 ? 16.848 3.888 7.991 1.00 70.56 151 ARG A C 1
ATOM 1222 O O . ARG A 1 151 ? 16.260 3.197 8.814 1.00 70.56 151 ARG A O 1
ATOM 1229 N N . GLN A 1 152 ? 17.613 4.923 8.329 1.00 73.75 152 GLN A N 1
ATOM 1230 C CA . GLN A 1 152 ? 17.798 5.324 9.719 1.00 73.75 152 GLN A CA 1
ATOM 1231 C C . GLN A 1 152 ? 16.487 5.829 10.337 1.00 73.75 152 GLN A C 1
ATOM 1233 O O . GLN A 1 152 ? 16.168 5.487 11.473 1.00 73.75 152 GLN A O 1
ATOM 1238 N N . VAL A 1 153 ? 15.686 6.590 9.586 1.00 66.75 153 VAL A N 1
ATOM 1239 C CA . VAL A 1 153 ? 14.348 7.022 10.021 1.00 66.75 153 VAL A CA 1
ATOM 1240 C C . VAL A 1 153 ? 13.432 5.818 10.282 1.00 66.75 153 VAL A C 1
ATOM 1242 O O . VAL A 1 153 ? 12.770 5.784 11.319 1.00 66.75 153 VAL A O 1
ATOM 1245 N N . LEU A 1 154 ? 13.436 4.813 9.400 1.00 67.62 154 LEU A N 1
ATOM 1246 C CA . LEU A 1 154 ? 12.642 3.588 9.563 1.00 67.62 154 LEU A CA 1
ATOM 1247 C C . LEU A 1 154 ? 13.106 2.730 10.750 1.00 67.62 154 LEU A C 1
ATOM 1249 O O . LEU A 1 154 ? 12.272 2.323 11.553 1.00 67.62 154 LEU A O 1
ATOM 1253 N N . SER A 1 155 ? 14.417 2.524 10.918 1.00 68.94 155 SER A N 1
ATOM 1254 C CA . SER A 1 155 ? 14.992 1.807 12.071 1.00 68.94 155 SER A CA 1
ATOM 1255 C C . SER A 1 155 ? 14.589 2.468 13.389 1.00 68.94 155 SER A C 1
ATOM 1257 O O . SER A 1 155 ? 14.116 1.811 14.313 1.00 68.94 155 SER A O 1
ATOM 1259 N N . ASN A 1 156 ? 14.663 3.800 13.445 1.00 64.94 156 ASN A N 1
ATOM 1260 C CA . ASN A 1 156 ? 14.203 4.556 14.604 1.00 64.94 156 ASN A CA 1
ATOM 1261 C C . ASN A 1 156 ? 12.694 4.375 14.844 1.00 64.94 156 ASN A C 1
ATOM 1263 O O . ASN A 1 156 ? 12.247 4.435 15.984 1.00 64.94 156 ASN A O 1
ATOM 1267 N N . PHE A 1 157 ? 11.880 4.171 13.804 1.00 61.91 157 PHE A N 1
ATOM 1268 C CA . PHE A 1 157 ? 10.443 3.916 13.949 1.00 61.91 157 PHE A CA 1
ATOM 1269 C C . PHE A 1 157 ? 10.148 2.531 14.551 1.00 61.91 157 PHE A C 1
ATOM 1271 O O . PHE A 1 157 ? 9.229 2.383 15.364 1.00 61.91 157 PHE A O 1
ATOM 1278 N N . GLU A 1 158 ? 10.951 1.529 14.201 1.00 64.12 158 GLU A N 1
ATOM 1279 C CA . GLU A 1 158 ? 10.888 0.176 14.769 1.00 64.12 158 GLU A CA 1
ATOM 1280 C C . GLU A 1 158 ? 11.350 0.157 16.240 1.00 64.12 158 GLU A C 1
ATOM 1282 O O . GLU A 1 158 ? 10.679 -0.407 17.111 1.00 64.12 158 GLU A O 1
ATOM 1287 N N . GLU A 1 159 ? 12.427 0.875 16.566 1.00 65.19 159 GLU A N 1
ATOM 1288 C CA . GLU A 1 159 ? 12.871 1.088 17.953 1.00 65.19 159 GLU A CA 1
ATOM 1289 C C . GLU A 1 159 ? 11.811 1.834 18.793 1.00 65.19 159 GLU A C 1
ATOM 1291 O O . GLU A 1 159 ? 11.572 1.506 19.956 1.00 65.19 159 GLU A O 1
ATOM 1296 N N . ARG A 1 160 ? 11.083 2.792 18.198 1.00 64.88 160 ARG A N 1
ATOM 1297 C CA . ARG A 1 160 ? 9.950 3.482 18.850 1.00 64.88 160 ARG A CA 1
ATOM 1298 C C . ARG A 1 160 ? 8.784 2.549 19.160 1.00 64.88 160 ARG A C 1
ATOM 1300 O O . ARG A 1 160 ? 8.188 2.658 20.232 1.00 64.88 160 ARG A O 1
ATOM 1307 N N . THR A 1 161 ? 8.415 1.668 18.229 1.00 61.31 161 THR A N 1
ATOM 1308 C CA . THR A 1 161 ? 7.277 0.749 18.421 1.00 61.31 161 THR A CA 1
ATOM 1309 C C . THR A 1 161 ? 7.590 -0.273 19.504 1.00 61.31 161 THR A C 1
ATOM 1311 O O . THR A 1 161 ? 6.783 -0.470 20.412 1.00 61.31 161 THR A O 1
ATOM 1314 N N . THR A 1 162 ? 8.802 -0.823 19.480 1.00 58.50 162 THR A N 1
ATOM 1315 C CA . THR A 1 162 ? 9.286 -1.752 20.508 1.00 58.50 162 THR A CA 1
ATOM 1316 C C . THR A 1 162 ? 9.405 -1.097 21.887 1.00 58.50 162 THR A C 1
ATOM 1318 O O . THR A 1 162 ? 8.931 -1.673 22.866 1.00 58.50 162 THR A O 1
ATOM 1321 N N . MET A 1 163 ? 9.921 0.135 21.988 1.00 60.88 163 MET A N 1
ATOM 1322 C CA . MET A 1 163 ? 9.958 0.886 23.253 1.00 60.88 163 MET A CA 1
ATOM 1323 C C . MET A 1 163 ? 8.543 1.175 23.785 1.00 60.88 163 MET A C 1
ATOM 1325 O O . MET A 1 163 ? 8.278 0.997 24.973 1.00 60.88 163 MET A O 1
ATOM 1329 N N . LYS A 1 164 ? 7.601 1.571 22.915 1.00 61.25 164 LYS A N 1
ATOM 1330 C CA . LYS A 1 164 ? 6.196 1.841 23.281 1.00 61.25 164 LYS A CA 1
ATOM 1331 C C . LYS A 1 164 ? 5.486 0.583 23.785 1.00 61.25 164 LYS A C 1
ATOM 1333 O O . LYS A 1 164 ? 4.674 0.672 24.707 1.00 61.25 164 LYS A O 1
ATOM 1338 N N . ASP A 1 165 ? 5.777 -0.575 23.198 1.00 61.38 165 ASP A N 1
ATOM 1339 C CA . ASP A 1 165 ? 5.246 -1.864 23.644 1.00 61.38 165 ASP A CA 1
ATOM 1340 C C . ASP A 1 165 ? 5.863 -2.292 24.984 1.00 61.38 165 ASP A C 1
ATOM 1342 O O . ASP A 1 165 ? 5.126 -2.649 25.905 1.00 61.38 165 ASP A O 1
ATOM 1346 N N . LEU A 1 166 ? 7.184 -2.151 25.146 1.00 61.12 166 LEU A N 1
ATOM 1347 C CA . LEU A 1 166 ? 7.891 -2.443 26.397 1.00 61.12 166 LEU A CA 1
ATOM 1348 C C . LEU A 1 166 ? 7.410 -1.548 27.549 1.00 61.12 166 LEU A C 1
ATOM 1350 O O . LEU A 1 166 ? 7.171 -2.023 28.658 1.00 61.12 166 LEU A O 1
ATOM 1354 N N . MET A 1 167 ? 7.163 -0.268 27.279 1.00 60.84 167 MET A N 1
ATOM 1355 C CA . MET A 1 167 ? 6.572 0.652 28.250 1.00 60.84 167 MET A CA 1
ATOM 1356 C C . MET A 1 167 ? 5.141 0.292 28.628 1.00 60.84 167 MET A C 1
ATOM 1358 O O . MET A 1 167 ? 4.770 0.418 29.793 1.00 60.84 167 MET A O 1
ATOM 1362 N N . ARG A 1 168 ? 4.326 -0.163 27.669 1.00 65.81 168 ARG A N 1
ATOM 1363 C CA . ARG A 1 168 ? 2.964 -0.631 27.956 1.00 65.81 168 ARG A CA 1
ATOM 1364 C C . ARG A 1 168 ? 2.989 -1.817 28.920 1.00 65.81 168 ARG A C 1
ATOM 1366 O O . ARG A 1 168 ? 2.146 -1.883 29.809 1.00 65.81 168 ARG A O 1
ATOM 1373 N N . VAL A 1 169 ? 3.971 -2.709 28.775 1.00 62.25 169 VAL A N 1
ATOM 1374 C CA . VAL A 1 169 ? 4.208 -3.824 29.704 1.00 62.25 169 VAL A CA 1
ATOM 1375 C C . VAL A 1 169 ? 4.650 -3.305 31.077 1.00 62.25 169 VAL A C 1
ATOM 1377 O O . VAL A 1 169 ? 4.012 -3.627 32.076 1.00 62.25 169 VAL A O 1
ATOM 1380 N N . PHE A 1 170 ? 5.649 -2.422 31.131 1.00 60.34 170 PHE A N 1
ATOM 1381 C CA . PHE A 1 170 ? 6.201 -1.896 32.388 1.00 60.34 170 PHE A CA 1
ATOM 1382 C C . PHE A 1 170 ? 5.185 -1.072 33.202 1.00 60.34 170 PHE A C 1
ATOM 1384 O O . PHE A 1 170 ? 5.103 -1.180 34.427 1.00 60.34 170 PHE A O 1
ATOM 1391 N N . LEU A 1 171 ? 4.362 -0.260 32.531 1.00 62.50 171 LEU A N 1
ATOM 1392 C CA . LEU A 1 171 ? 3.275 0.502 33.158 1.00 62.50 171 LEU A CA 1
ATOM 1393 C C . LEU A 1 171 ? 2.182 -0.420 33.712 1.00 62.50 171 LEU A C 1
ATOM 1395 O O . LEU A 1 171 ? 1.640 -0.156 34.783 1.00 62.50 171 LEU A O 1
ATOM 1399 N N . LYS A 1 172 ? 1.892 -1.526 33.019 1.00 64.62 172 LYS A N 1
ATOM 1400 C CA . LYS A 1 172 ? 0.933 -2.536 33.480 1.00 64.62 172 LYS A CA 1
ATOM 1401 C C . LYS A 1 172 ? 1.456 -3.303 34.700 1.00 64.62 172 LYS A C 1
ATOM 1403 O O . LYS A 1 172 ? 0.689 -3.611 35.605 1.00 64.62 172 LYS A O 1
ATOM 1408 N N . GLU A 1 173 ? 2.757 -3.566 34.754 1.00 53.47 173 GLU A N 1
ATOM 1409 C CA . GLU A 1 173 ? 3.411 -4.311 35.837 1.00 53.47 173 GLU A CA 1
ATOM 1410 C C . GLU A 1 173 ? 3.615 -3.459 37.106 1.00 53.47 173 GLU A C 1
ATOM 1412 O O . GLU A 1 173 ? 3.404 -3.925 38.227 1.00 53.47 173 GLU 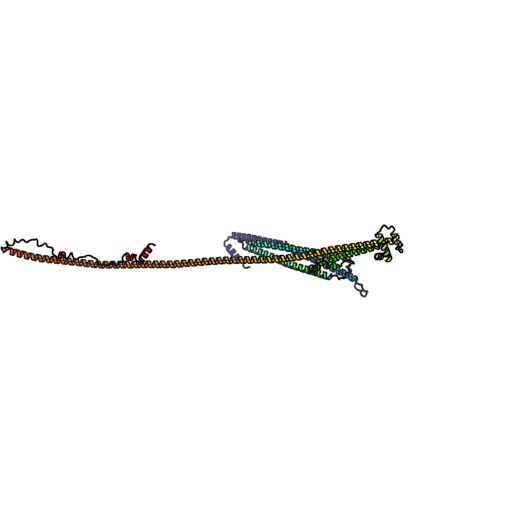A O 1
ATOM 1417 N N . THR A 1 174 ? 3.912 -2.167 36.938 1.00 56.25 174 THR A N 1
ATOM 1418 C CA . THR A 1 174 ? 4.032 -1.201 38.049 1.00 56.25 174 THR A CA 1
ATOM 1419 C C . THR A 1 174 ? 2.685 -0.791 38.653 1.00 56.25 174 THR A C 1
ATOM 1421 O O . THR A 1 174 ? 2.627 -0.485 39.841 1.00 56.25 174 THR A O 1
ATOM 1424 N N . GLN A 1 175 ? 1.583 -0.840 37.895 1.00 56.97 175 GLN A N 1
ATOM 1425 C CA . GLN A 1 175 ? 0.227 -0.683 38.450 1.00 56.97 175 GLN A CA 1
ATOM 1426 C C . GLN A 1 175 ? -0.201 -1.877 39.320 1.00 56.97 175 GLN A C 1
ATOM 1428 O O . GLN A 1 175 ? -1.006 -1.714 40.233 1.00 56.97 175 GLN A O 1
ATOM 1433 N N . MET A 1 176 ? 0.361 -3.064 39.073 1.00 47.97 176 MET A N 1
ATOM 1434 C CA . MET A 1 176 ? 0.069 -4.287 39.832 1.00 47.97 176 MET A CA 1
ATOM 1435 C C . MET A 1 176 ? 0.846 -4.377 41.155 1.00 47.97 176 MET A C 1
ATOM 1437 O O . MET A 1 176 ? 0.479 -5.152 42.034 1.00 47.97 176 MET A O 1
ATOM 1441 N N . SER A 1 177 ? 1.909 -3.587 41.322 1.00 47.09 177 SER A N 1
ATOM 1442 C CA . SER A 1 177 ? 2.821 -3.642 42.470 1.00 47.09 177 SER A CA 1
ATOM 1443 C C . SER A 1 177 ? 2.721 -2.375 43.331 1.00 47.09 177 SER A C 1
ATOM 1445 O O . SER A 1 177 ? 3.689 -1.649 43.540 1.00 47.09 177 SER A O 1
ATOM 1447 N N . SER A 1 178 ? 1.520 -2.104 43.854 1.00 44.66 178 SER A N 1
ATOM 1448 C CA . SER A 1 178 ? 1.332 -1.142 44.949 1.00 44.66 178 SER A CA 1
ATOM 1449 C C . SER A 1 178 ? 1.925 -1.729 46.243 1.00 44.66 178 SER A C 1
ATOM 1451 O O . SER A 1 178 ? 1.454 -2.776 46.698 1.00 44.66 178 SER A O 1
ATOM 1453 N N . PRO A 1 179 ? 2.956 -1.108 46.849 1.00 49.59 179 PRO A N 1
ATOM 1454 C CA . PRO A 1 179 ? 3.501 -1.569 48.115 1.00 49.59 179 PRO A CA 1
ATOM 1455 C C . PRO A 1 179 ? 2.542 -1.148 49.229 1.00 49.59 179 PRO A C 1
ATOM 1457 O O . PRO A 1 179 ? 2.448 0.031 49.564 1.00 49.59 179 PRO A O 1
ATOM 1460 N N . LYS A 1 180 ? 1.801 -2.115 49.778 1.00 52.66 180 LYS A N 1
ATOM 1461 C CA . LYS A 1 180 ? 0.834 -1.869 50.854 1.00 52.66 180 LYS A CA 1
ATOM 1462 C C . LYS A 1 180 ? 1.448 -1.637 52.233 1.00 52.66 180 LYS A C 1
ATOM 1464 O O . LYS A 1 180 ? 0.731 -1.149 53.088 1.00 52.66 180 LYS A O 1
ATOM 1469 N N . ASP A 1 181 ? 2.737 -1.882 52.449 1.00 49.84 181 ASP A N 1
ATOM 1470 C CA . ASP A 1 181 ? 3.325 -1.777 53.787 1.00 49.84 181 ASP A CA 1
ATOM 1471 C C . ASP A 1 181 ? 4.754 -1.218 53.718 1.00 49.84 181 ASP A C 1
ATOM 1473 O O . ASP A 1 181 ? 5.660 -1.900 53.245 1.00 49.84 181 ASP A O 1
ATOM 1477 N N . THR A 1 182 ? 4.971 0.037 54.141 1.00 48.16 182 THR A N 1
ATOM 1478 C CA . THR A 1 182 ? 6.188 0.499 54.857 1.00 48.16 182 THR A CA 1
ATOM 1479 C C . THR A 1 182 ? 6.125 1.993 55.223 1.00 48.16 182 THR A C 1
ATOM 1481 O O . THR A 1 182 ? 5.951 2.873 54.382 1.00 48.16 182 THR A O 1
ATOM 1484 N N . ASP A 1 183 ? 6.335 2.265 56.514 1.00 48.88 183 ASP A N 1
ATOM 1485 C CA . ASP A 1 183 ? 6.282 3.551 57.234 1.00 48.88 183 ASP A CA 1
ATOM 1486 C C . ASP A 1 183 ? 7.396 4.574 56.886 1.00 48.88 183 ASP A C 1
ATOM 1488 O O . ASP A 1 183 ? 8.003 5.187 57.765 1.00 48.88 183 ASP A O 1
ATOM 1492 N N . SER A 1 184 ? 7.694 4.834 55.609 1.00 55.34 184 SER A N 1
ATOM 1493 C CA . SER A 1 184 ? 8.556 5.978 55.247 1.00 55.34 184 SER A CA 1
ATOM 1494 C C . SER A 1 184 ? 7.905 6.881 54.205 1.00 55.34 184 SER A C 1
ATOM 1496 O O . SER A 1 184 ? 8.247 6.856 53.021 1.00 55.34 184 SER A O 1
ATOM 1498 N N . THR A 1 185 ? 6.962 7.698 54.670 1.00 60.69 185 THR A N 1
ATOM 1499 C CA . THR A 1 185 ? 6.156 8.635 53.871 1.00 60.69 185 THR A CA 1
ATOM 1500 C C . THR A 1 185 ? 6.991 9.602 53.028 1.00 60.69 185 THR A C 1
ATOM 1502 O O . THR A 1 185 ? 6.618 9.903 51.901 1.00 60.69 185 THR A O 1
ATOM 1505 N N . GLU A 1 186 ? 8.160 10.032 53.505 1.00 56.31 186 GLU A N 1
ATOM 1506 C CA . GLU A 1 186 ? 8.998 11.007 52.792 1.00 56.31 186 GLU A CA 1
ATOM 1507 C C . GLU A 1 186 ? 9.807 10.380 51.639 1.00 56.31 186 GLU A C 1
ATOM 1509 O O . GLU A 1 186 ? 9.906 10.953 50.556 1.00 56.31 186 GLU A O 1
ATOM 1514 N N . LYS A 1 187 ? 10.324 9.154 51.815 1.00 55.78 187 LYS A N 1
ATOM 1515 C CA . LYS A 1 187 ? 11.025 8.429 50.737 1.00 55.78 187 LYS A CA 1
ATOM 1516 C C . LYS A 1 187 ? 10.062 7.895 49.679 1.00 55.78 187 LYS A C 1
ATOM 1518 O O . LYS A 1 187 ? 10.423 7.870 48.506 1.00 55.78 187 LYS A O 1
ATOM 1523 N N . ALA A 1 188 ? 8.856 7.493 50.083 1.00 60.91 188 ALA A N 1
ATOM 1524 C CA . ALA A 1 188 ? 7.804 7.078 49.160 1.00 60.91 188 ALA A CA 1
ATOM 1525 C C . ALA A 1 188 ? 7.317 8.256 48.301 1.00 60.91 188 ALA A C 1
ATOM 1527 O O . ALA A 1 188 ? 7.190 8.103 47.091 1.00 60.91 188 ALA A O 1
ATOM 1528 N N . TYR A 1 189 ? 7.144 9.440 48.903 1.00 67.69 189 TYR A N 1
ATOM 1529 C CA . TYR A 1 189 ? 6.760 10.658 48.187 1.00 67.69 189 TYR A CA 1
ATOM 1530 C C . TYR A 1 189 ? 7.818 11.085 47.162 1.00 67.69 189 TYR A C 1
ATOM 1532 O O . TYR A 1 189 ? 7.494 11.299 45.998 1.00 67.69 189 TYR A O 1
ATOM 1540 N N . ILE A 1 190 ? 9.096 11.120 47.562 1.00 63.62 190 ILE A N 1
ATOM 1541 C CA . ILE A 1 190 ? 10.200 11.436 46.644 1.00 63.62 190 ILE A CA 1
ATOM 1542 C C . ILE A 1 190 ? 10.260 10.398 45.512 1.00 63.62 190 ILE A C 1
ATOM 1544 O O . ILE A 1 190 ? 10.385 10.765 44.349 1.00 63.62 190 ILE A O 1
ATOM 1548 N N . ALA A 1 191 ? 10.125 9.102 45.812 1.00 61.97 191 ALA A N 1
ATOM 1549 C CA . ALA A 1 191 ? 10.130 8.058 44.787 1.00 61.97 191 ALA A CA 1
ATOM 1550 C C . ALA A 1 191 ? 8.964 8.186 43.788 1.00 61.97 191 ALA A C 1
ATOM 1552 O O . ALA A 1 191 ? 9.170 7.953 42.597 1.00 61.97 191 ALA A O 1
ATOM 1553 N N . ASP A 1 192 ? 7.769 8.573 44.238 1.00 71.12 192 ASP A N 1
ATOM 1554 C CA . ASP A 1 192 ? 6.624 8.815 43.352 1.00 71.12 192 ASP A CA 1
ATOM 1555 C C . ASP A 1 192 ? 6.780 10.093 42.523 1.00 71.12 192 ASP A C 1
ATOM 1557 O O . ASP A 1 192 ? 6.442 10.090 41.340 1.00 71.12 192 ASP A O 1
ATOM 1561 N N . GLU A 1 193 ? 7.382 11.147 43.076 1.00 70.06 193 GLU A N 1
ATOM 1562 C CA . GLU A 1 193 ? 7.705 12.365 42.329 1.00 70.06 193 GLU A CA 1
ATOM 1563 C C . GLU A 1 193 ? 8.728 12.086 41.213 1.00 70.06 193 GLU A C 1
ATOM 1565 O O . GLU A 1 193 ? 8.523 12.489 40.068 1.00 70.06 193 GLU A O 1
ATOM 1570 N N . TRP A 1 194 ? 9.774 11.297 41.492 1.00 64.50 194 TRP A N 1
ATOM 1571 C CA . TRP A 1 194 ? 10.734 10.850 40.472 1.00 64.50 194 TRP A CA 1
ATOM 1572 C C . TRP A 1 194 ? 10.094 9.944 39.415 1.00 64.50 194 TRP A C 1
ATOM 1574 O O . TRP A 1 194 ? 10.427 10.045 38.234 1.00 64.50 194 TRP A O 1
ATOM 1584 N N . ARG A 1 195 ? 9.158 9.070 39.805 1.00 71.62 195 ARG A N 1
ATOM 1585 C CA . ARG A 1 195 ? 8.396 8.245 38.852 1.00 71.62 195 ARG A CA 1
ATOM 1586 C C . ARG A 1 195 ? 7.497 9.097 37.968 1.00 71.62 195 ARG A C 1
ATOM 1588 O O . ARG A 1 195 ? 7.393 8.807 36.779 1.00 71.62 195 ARG A O 1
ATOM 1595 N N . GLN A 1 196 ? 6.868 10.129 38.521 1.00 73.19 196 GLN A N 1
ATOM 1596 C CA . GLN A 1 196 ? 6.019 11.043 37.767 1.00 73.19 196 GLN A CA 1
ATOM 1597 C C . GLN A 1 196 ? 6.849 11.887 36.794 1.00 73.19 196 GLN A C 1
ATOM 1599 O O . GLN A 1 196 ? 6.544 11.904 35.608 1.00 73.19 196 GLN A O 1
ATOM 1604 N N . GLN A 1 197 ? 7.972 12.454 37.240 1.00 61.59 197 GLN A N 1
ATOM 1605 C CA . GLN A 1 197 ? 8.901 13.181 36.366 1.00 61.59 197 GLN A CA 1
ATOM 1606 C C . GLN A 1 197 ? 9.492 12.288 35.267 1.00 61.59 197 GLN A C 1
ATOM 1608 O O . GLN A 1 197 ? 9.643 12.729 34.130 1.00 61.59 197 GLN A O 1
ATOM 1613 N N . ALA A 1 198 ? 9.793 11.020 35.566 1.00 61.16 198 ALA A N 1
ATOM 1614 C CA . ALA A 1 198 ? 10.225 10.062 34.552 1.00 61.16 198 ALA A CA 1
ATOM 1615 C C . ALA A 1 198 ? 9.107 9.762 33.538 1.00 61.16 198 ALA A C 1
ATOM 1617 O O . ALA A 1 198 ? 9.381 9.692 32.344 1.00 61.16 198 ALA A O 1
ATOM 1618 N N . ARG A 1 199 ? 7.850 9.622 33.981 1.00 69.94 199 ARG A N 1
ATOM 1619 C CA . ARG A 1 199 ? 6.694 9.441 33.083 1.00 69.94 199 ARG A CA 1
ATOM 1620 C C . ARG A 1 199 ? 6.492 10.650 32.178 1.00 69.94 199 ARG A C 1
ATOM 1622 O O . ARG A 1 199 ? 6.360 10.461 30.974 1.00 69.94 199 ARG A O 1
ATOM 1629 N N . ASP A 1 200 ? 6.521 11.853 32.739 1.00 67.25 200 ASP A N 1
ATOM 1630 C CA . ASP A 1 200 ? 6.322 13.098 31.997 1.00 67.25 200 ASP A CA 1
ATOM 1631 C C . ASP A 1 200 ? 7.460 13.316 30.990 1.00 67.25 200 ASP A C 1
ATOM 1633 O O . ASP A 1 200 ? 7.200 13.566 29.816 1.00 67.25 200 ASP A O 1
ATOM 1637 N N . PHE A 1 201 ? 8.715 13.080 31.394 1.00 64.50 201 PHE A N 1
ATOM 1638 C CA . PHE A 1 201 ? 9.867 13.132 30.490 1.00 64.50 201 PHE A CA 1
ATOM 1639 C C . PHE A 1 201 ? 9.749 12.121 29.344 1.00 64.50 201 PHE A C 1
ATOM 1641 O O . PHE A 1 201 ? 10.024 12.448 28.191 1.00 64.50 201 PHE A O 1
ATOM 1648 N N . ILE A 1 202 ? 9.330 10.885 29.628 1.00 63.75 202 ILE A N 1
ATOM 1649 C CA . ILE A 1 202 ? 9.183 9.876 28.579 1.00 63.75 202 ILE A CA 1
ATOM 1650 C C . ILE A 1 202 ? 8.007 10.214 27.649 1.00 63.75 202 ILE A C 1
ATOM 1652 O O . ILE A 1 202 ? 8.126 10.036 26.438 1.00 63.75 202 ILE A O 1
ATOM 1656 N N . LEU A 1 203 ? 6.899 10.743 28.175 1.00 67.06 203 LEU A N 1
ATOM 1657 C CA . LEU A 1 203 ? 5.778 11.223 27.365 1.00 67.06 203 LEU A CA 1
ATOM 1658 C C . LEU A 1 203 ? 6.198 12.385 26.459 1.00 67.06 203 LEU A C 1
ATOM 1660 O O . LEU A 1 203 ? 5.897 12.347 25.270 1.00 67.06 203 LEU A O 1
ATOM 1664 N N . GLU A 1 204 ? 6.946 13.364 26.969 1.00 62.78 204 GLU A N 1
ATOM 1665 C CA . GLU A 1 204 ? 7.499 14.460 26.163 1.00 62.78 204 GLU A CA 1
ATOM 1666 C C . GLU A 1 204 ? 8.447 13.953 25.070 1.00 62.78 204 GLU A C 1
ATOM 1668 O O . GLU A 1 204 ? 8.382 14.420 23.933 1.00 62.78 204 GLU A O 1
ATOM 1673 N N . VAL A 1 205 ? 9.293 12.961 25.371 1.00 63.06 205 VAL A N 1
ATOM 1674 C CA . VAL A 1 205 ? 10.179 12.334 24.378 1.00 63.06 205 VAL A CA 1
ATOM 1675 C C . VAL A 1 205 ? 9.372 11.595 23.308 1.00 63.06 205 VAL A C 1
ATOM 1677 O O . VAL A 1 205 ? 9.679 11.737 22.126 1.00 63.06 205 VAL A O 1
ATOM 1680 N N . ILE A 1 206 ? 8.325 10.851 23.682 1.00 66.31 206 ILE A N 1
ATOM 1681 C CA . ILE A 1 206 ? 7.448 10.143 22.734 1.00 66.31 206 ILE A CA 1
ATOM 1682 C C . ILE A 1 206 ? 6.695 11.139 21.846 1.00 66.31 206 ILE A C 1
ATOM 1684 O O . ILE A 1 206 ? 6.725 10.999 20.625 1.00 66.31 206 ILE A O 1
ATOM 1688 N N . VAL A 1 207 ? 6.067 12.160 22.436 1.00 67.19 207 VAL A N 1
ATOM 1689 C CA . VAL A 1 207 ? 5.288 13.177 21.711 1.00 67.19 207 VAL A CA 1
ATOM 1690 C C . VAL A 1 207 ? 6.192 14.020 20.813 1.00 67.19 207 VAL A C 1
ATOM 1692 O O . VAL A 1 207 ? 5.874 14.234 19.645 1.00 67.19 207 VAL A O 1
ATOM 1695 N N . GLY A 1 208 ? 7.358 14.445 21.308 1.00 60.62 208 GLY A N 1
ATOM 1696 C CA . GLY A 1 208 ? 8.355 15.157 20.510 1.00 60.62 208 GLY A CA 1
ATOM 1697 C C . GLY A 1 208 ? 8.862 14.322 19.330 1.00 60.62 208 GLY A C 1
ATOM 1698 O O . GLY A 1 208 ? 9.014 14.838 18.223 1.00 60.62 208 GLY A O 1
ATOM 1699 N N . HIS A 1 209 ? 9.060 13.015 19.522 1.00 59.22 209 HIS A N 1
ATOM 1700 C CA . HIS A 1 209 ? 9.421 12.101 18.437 1.00 59.22 209 HIS A CA 1
ATOM 1701 C C . HIS A 1 209 ? 8.284 11.835 17.441 1.00 59.22 209 HIS A C 1
ATOM 1703 O O . HIS A 1 209 ? 8.574 11.668 16.252 1.00 59.22 209 HIS A O 1
ATOM 1709 N N . GLU A 1 210 ? 7.025 11.767 17.891 1.00 61.53 210 GLU A N 1
ATOM 1710 C CA . GLU A 1 210 ? 5.847 11.640 17.020 1.00 61.53 210 GLU A CA 1
ATOM 1711 C C . GLU A 1 210 ? 5.697 12.891 16.143 1.00 61.53 210 GLU A C 1
ATOM 1713 O O . GLU A 1 210 ? 5.613 12.746 14.928 1.00 61.53 210 GLU A O 1
ATOM 1718 N N . LEU A 1 211 ? 5.811 14.096 16.713 1.00 63.69 211 LEU A N 1
ATOM 1719 C CA . LEU A 1 211 ? 5.742 15.365 15.972 1.00 63.69 211 LEU A CA 1
ATOM 1720 C C . LEU A 1 211 ? 6.843 15.510 14.910 1.00 63.69 211 LEU A C 1
ATOM 1722 O O . LEU A 1 211 ? 6.581 15.938 13.788 1.00 63.69 211 LEU A O 1
ATOM 1726 N N . VAL A 1 212 ? 8.085 15.136 15.238 1.00 68.00 212 VAL A N 1
ATOM 1727 C CA . VAL A 1 212 ? 9.182 15.134 14.252 1.00 68.00 212 VAL A CA 1
ATOM 1728 C C . VAL A 1 212 ? 8.957 14.054 13.191 1.00 68.00 212 VAL A C 1
ATOM 1730 O O . VAL A 1 212 ? 9.287 14.258 12.028 1.00 68.00 212 VAL A O 1
ATOM 1733 N N . GLY A 1 213 ? 8.391 12.907 13.575 1.00 65.88 213 GLY A N 1
ATOM 1734 C CA . GLY A 1 213 ? 8.057 11.829 12.647 1.00 65.88 213 GLY A CA 1
ATOM 1735 C C . GLY A 1 213 ? 6.992 12.235 11.631 1.00 65.88 213 GLY A C 1
ATOM 1736 O O . GLY A 1 213 ? 7.180 11.989 10.445 1.00 65.88 213 GLY A O 1
ATOM 1737 N N . THR A 1 214 ? 5.917 12.888 12.077 1.00 69.62 214 THR A N 1
ATOM 1738 C CA . THR A 1 214 ? 4.866 13.392 11.183 1.00 69.62 214 THR A CA 1
ATOM 1739 C C . THR A 1 214 ? 5.401 14.485 10.268 1.00 69.62 214 THR A C 1
ATOM 1741 O O . THR A 1 214 ? 5.204 14.398 9.067 1.00 69.62 214 THR A O 1
ATOM 1744 N N . ALA A 1 215 ? 6.184 15.435 10.792 1.00 68.56 215 ALA A N 1
ATOM 1745 C CA . ALA A 1 215 ? 6.778 16.490 9.968 1.00 68.56 215 ALA A CA 1
ATOM 1746 C C . ALA A 1 215 ? 7.711 15.939 8.871 1.00 68.56 215 ALA A C 1
ATOM 1748 O O . ALA A 1 215 ? 7.708 16.433 7.750 1.00 68.56 215 ALA A O 1
ATOM 1749 N N . LEU A 1 216 ? 8.497 14.898 9.174 1.00 69.75 216 LEU A N 1
ATOM 1750 C CA . LEU A 1 216 ? 9.349 14.241 8.177 1.00 69.75 216 LEU A CA 1
ATOM 1751 C C . LEU A 1 216 ? 8.542 13.442 7.150 1.00 69.75 216 LEU A C 1
ATOM 1753 O O . LEU A 1 216 ? 8.937 13.388 5.990 1.00 69.75 216 LEU A O 1
ATOM 1757 N N . GLN A 1 217 ? 7.444 12.812 7.567 1.00 75.06 217 GLN A N 1
ATOM 1758 C CA . GLN A 1 217 ? 6.548 12.116 6.648 1.00 75.06 217 GLN A CA 1
ATOM 1759 C C . GLN A 1 217 ? 5.906 13.109 5.674 1.00 75.06 217 GLN A C 1
ATOM 1761 O O . GLN A 1 217 ? 5.936 12.867 4.471 1.00 75.06 217 GLN A O 1
ATOM 1766 N N . ASP A 1 218 ? 5.434 14.248 6.179 1.00 76.12 218 ASP A N 1
ATOM 1767 C CA . ASP A 1 218 ? 4.884 15.327 5.359 1.00 76.12 218 ASP A CA 1
ATOM 1768 C C . ASP A 1 218 ? 5.946 15.870 4.379 1.00 76.12 218 ASP A C 1
ATOM 1770 O O . ASP A 1 218 ? 5.664 16.033 3.194 1.00 76.12 218 ASP A O 1
ATOM 1774 N N . GLU A 1 219 ? 7.197 16.083 4.822 1.00 76.25 219 GLU A N 1
ATOM 1775 C CA . GLU A 1 219 ? 8.303 16.486 3.931 1.00 76.25 219 GLU A CA 1
ATOM 1776 C C . GLU A 1 219 ? 8.605 15.440 2.843 1.00 76.25 219 GLU A C 1
ATOM 1778 O O . GLU A 1 219 ? 8.898 15.811 1.706 1.00 76.25 219 GLU A O 1
ATOM 1783 N N . ILE A 1 220 ? 8.544 14.141 3.165 1.00 75.38 220 ILE A N 1
ATOM 1784 C CA . ILE A 1 220 ? 8.740 13.060 2.186 1.00 75.38 220 ILE A CA 1
ATOM 1785 C C . ILE A 1 220 ? 7.603 13.054 1.166 1.00 75.38 220 ILE A C 1
ATOM 1787 O O . ILE A 1 220 ? 7.871 12.945 -0.026 1.00 75.38 220 ILE A O 1
ATOM 1791 N N . GLU A 1 221 ? 6.357 13.190 1.616 1.00 76.69 221 GLU A N 1
ATOM 1792 C CA . GLU A 1 221 ? 5.184 13.209 0.739 1.00 76.69 221 GLU A CA 1
ATOM 1793 C C . GLU A 1 221 ? 5.206 14.416 -0.205 1.00 76.69 221 GLU A C 1
ATOM 1795 O O . GLU A 1 221 ? 4.937 14.262 -1.397 1.00 76.69 221 GLU A O 1
ATOM 1800 N N . ILE A 1 222 ? 5.611 15.591 0.288 1.00 80.81 222 ILE A N 1
ATOM 1801 C CA . ILE A 1 222 ? 5.820 16.785 -0.543 1.00 80.81 222 ILE A CA 1
ATOM 1802 C C . ILE A 1 222 ? 6.950 16.548 -1.551 1.00 80.81 222 ILE A C 1
ATOM 1804 O O . ILE A 1 222 ? 6.772 16.810 -2.736 1.00 80.81 222 ILE A O 1
ATOM 1808 N N . ALA A 1 223 ? 8.094 16.014 -1.116 1.00 76.12 223 ALA A N 1
ATOM 1809 C CA . ALA A 1 223 ? 9.227 15.767 -2.006 1.00 76.12 223 ALA A CA 1
ATOM 1810 C C . ALA A 1 223 ? 8.912 14.722 -3.092 1.00 76.12 223 ALA A C 1
ATOM 1812 O O . ALA A 1 223 ? 9.332 14.881 -4.239 1.00 76.12 223 ALA A O 1
ATOM 1813 N N . ASP A 1 224 ? 8.171 13.665 -2.752 1.00 74.88 224 ASP A N 1
ATOM 1814 C CA . ASP A 1 224 ? 7.721 12.656 -3.712 1.00 74.88 224 ASP A CA 1
ATOM 1815 C C . ASP A 1 224 ? 6.679 13.255 -4.685 1.00 74.88 224 ASP A C 1
ATOM 1817 O O . ASP A 1 224 ? 6.702 12.938 -5.876 1.00 74.88 224 ASP A O 1
ATOM 1821 N N . ALA A 1 225 ? 5.805 14.161 -4.225 1.00 78.00 225 ALA A N 1
ATOM 1822 C CA . ALA A 1 225 ? 4.879 14.898 -5.090 1.00 78.00 225 ALA A CA 1
ATOM 1823 C C . ALA A 1 225 ? 5.614 15.845 -6.053 1.00 78.00 225 ALA A C 1
ATOM 1825 O O . ALA A 1 225 ? 5.337 15.823 -7.251 1.00 78.00 225 ALA A O 1
ATOM 1826 N N . ASP A 1 226 ? 6.586 16.618 -5.563 1.00 79.69 226 ASP A N 1
ATOM 1827 C CA . ASP A 1 226 ? 7.424 17.502 -6.380 1.00 79.69 226 ASP A CA 1
ATOM 1828 C C . ASP A 1 226 ? 8.212 16.710 -7.430 1.00 79.69 226 ASP A C 1
ATOM 1830 O O . ASP A 1 226 ? 8.282 17.108 -8.594 1.00 79.69 226 ASP A O 1
ATOM 1834 N N . TYR A 1 227 ? 8.762 15.552 -7.048 1.00 77.25 227 TYR A N 1
ATOM 1835 C CA . TYR A 1 227 ? 9.445 14.651 -7.972 1.00 77.25 227 TYR A CA 1
ATOM 1836 C C . TYR A 1 227 ? 8.502 14.117 -9.056 1.00 77.25 227 TYR A C 1
ATOM 1838 O O . TYR A 1 227 ? 8.829 14.182 -10.241 1.00 77.25 227 TYR A O 1
ATOM 1846 N N . ASN A 1 228 ? 7.309 13.646 -8.678 1.00 75.50 228 ASN A N 1
ATOM 1847 C CA . ASN A 1 228 ? 6.314 13.179 -9.643 1.00 75.50 228 ASN A CA 1
ATOM 1848 C C . ASN A 1 228 ? 5.864 14.303 -10.585 1.00 75.50 228 ASN A C 1
ATOM 1850 O O . ASN A 1 228 ? 5.759 14.072 -11.788 1.00 75.50 228 ASN A O 1
ATOM 1854 N N . ASN A 1 229 ? 5.664 15.520 -10.073 1.00 80.06 229 ASN A N 1
ATOM 1855 C CA . ASN A 1 229 ? 5.332 16.692 -10.884 1.00 80.06 229 ASN A CA 1
ATOM 1856 C C . ASN A 1 229 ? 6.445 17.004 -11.891 1.00 80.06 229 ASN A C 1
ATOM 1858 O O . ASN A 1 229 ? 6.162 17.167 -13.077 1.00 80.06 229 ASN A O 1
ATOM 1862 N N . ALA A 1 230 ? 7.709 16.996 -11.458 1.00 77.56 230 ALA A N 1
ATOM 1863 C CA . ALA A 1 230 ? 8.852 17.174 -12.350 1.00 77.56 230 ALA A CA 1
ATOM 1864 C C . ALA A 1 230 ? 8.920 16.073 -13.424 1.00 77.56 230 ALA A C 1
ATOM 1866 O O . ALA A 1 230 ? 9.192 16.357 -14.590 1.00 77.56 230 ALA A O 1
ATOM 1867 N N . CYS A 1 231 ? 8.620 14.818 -13.072 1.00 73.62 231 CYS A N 1
ATOM 1868 C CA . CYS A 1 231 ? 8.521 13.726 -14.040 1.00 73.62 231 CYS A CA 1
ATOM 1869 C C . CYS A 1 231 ? 7.381 13.942 -15.048 1.00 73.62 231 CYS A C 1
ATOM 1871 O O . CYS A 1 231 ? 7.572 13.688 -16.235 1.00 73.62 231 CYS A O 1
ATOM 1873 N N . VAL A 1 232 ? 6.216 14.432 -14.614 1.00 76.25 232 VAL A N 1
ATOM 1874 C CA . VAL A 1 232 ? 5.090 14.760 -15.505 1.00 76.25 232 VAL A CA 1
ATOM 1875 C C . VAL A 1 232 ? 5.452 15.911 -16.446 1.00 76.25 232 VAL A C 1
ATOM 1877 O O . VAL A 1 232 ? 5.224 15.805 -17.651 1.00 76.25 232 VAL A O 1
ATOM 1880 N N . GLU A 1 233 ? 6.081 16.977 -15.949 1.00 80.25 233 GLU A N 1
ATOM 1881 C CA . GLU A 1 233 ? 6.582 18.075 -16.788 1.00 80.25 233 GLU A CA 1
ATOM 1882 C C . GLU A 1 233 ? 7.597 17.567 -17.824 1.00 80.25 233 GLU A C 1
ATOM 1884 O O . GLU A 1 233 ? 7.510 17.875 -19.020 1.00 80.25 233 GLU A O 1
ATOM 1889 N N . LEU A 1 234 ? 8.517 16.701 -17.402 1.00 76.44 234 LEU A N 1
ATOM 1890 C CA . LEU A 1 234 ? 9.493 16.084 -18.292 1.00 76.44 234 LEU A CA 1
ATOM 1891 C C . LEU A 1 234 ? 8.812 15.187 -19.341 1.00 76.44 234 LEU A C 1
ATOM 1893 O O . LEU A 1 234 ? 9.157 15.248 -20.516 1.00 76.44 234 LEU A O 1
ATOM 1897 N N . LEU A 1 235 ? 7.764 14.445 -18.978 1.00 74.56 235 LEU A N 1
ATOM 1898 C CA . LEU A 1 235 ? 6.949 13.687 -19.933 1.00 74.56 235 LEU A CA 1
ATOM 1899 C C . LEU A 1 235 ? 6.221 14.580 -20.940 1.00 74.56 235 LEU A C 1
ATOM 1901 O O . LEU A 1 235 ? 6.145 14.233 -22.120 1.00 74.56 235 LEU A O 1
ATOM 1905 N N . THR A 1 236 ? 5.705 15.734 -20.510 1.00 75.62 236 THR A N 1
ATOM 1906 C CA . THR A 1 236 ? 5.062 16.682 -21.431 1.00 75.62 236 THR A CA 1
ATOM 1907 C C . THR A 1 236 ? 6.053 17.304 -22.410 1.00 75.62 236 THR A C 1
ATOM 1909 O O . THR A 1 236 ? 5.707 17.476 -23.578 1.00 75.62 236 THR A O 1
ATOM 1912 N N . SER A 1 237 ? 7.291 17.570 -21.981 1.00 72.75 237 SER A N 1
ATOM 1913 C CA . SER A 1 237 ? 8.355 18.076 -22.860 1.00 72.75 237 SER A CA 1
ATOM 1914 C C . SER A 1 237 ? 8.956 16.999 -23.774 1.00 72.75 237 SER A C 1
ATOM 1916 O O . SER A 1 237 ? 9.350 17.306 -24.898 1.00 72.75 237 SER A O 1
ATOM 1918 N N . LEU A 1 238 ? 8.961 15.732 -23.342 1.00 65.50 238 LEU A N 1
ATOM 1919 C CA . LEU A 1 238 ? 9.398 14.578 -24.135 1.00 65.50 238 LEU A CA 1
ATOM 1920 C C . LEU A 1 238 ? 8.346 14.054 -25.122 1.00 65.50 238 LEU A C 1
ATOM 1922 O O . LEU A 1 238 ? 8.655 13.128 -25.874 1.00 65.50 238 LEU A O 1
ATOM 1926 N N . ARG A 1 239 ? 7.126 14.610 -25.170 1.00 62.91 239 ARG A N 1
ATOM 1927 C CA . ARG A 1 239 ? 6.181 14.317 -26.261 1.00 62.91 239 ARG A CA 1
ATOM 1928 C C . ARG A 1 239 ? 6.782 14.805 -27.578 1.00 62.91 239 ARG A C 1
ATOM 1930 O O . ARG A 1 239 ? 6.634 15.959 -27.973 1.00 62.91 239 ARG A O 1
ATOM 1937 N N . LEU A 1 240 ? 7.490 13.897 -28.241 1.00 54.31 240 LEU A N 1
ATOM 1938 C CA . LEU A 1 240 ? 8.128 14.135 -29.521 1.00 54.31 240 LEU A CA 1
ATOM 1939 C C . LEU A 1 240 ? 7.092 14.581 -30.565 1.00 54.31 240 LEU A C 1
ATOM 1941 O O . LEU A 1 240 ? 6.001 14.004 -30.630 1.00 54.31 240 LEU A O 1
ATOM 1945 N N . PRO A 1 241 ? 7.428 15.556 -31.431 1.00 52.56 241 PRO A N 1
ATOM 1946 C CA . PRO A 1 241 ? 6.606 15.850 -32.592 1.00 52.56 241 PRO A CA 1
ATOM 1947 C C . PRO A 1 241 ? 6.444 14.573 -33.440 1.00 52.56 241 PRO A C 1
ATOM 1949 O O . PRO A 1 241 ? 7.417 13.832 -33.604 1.00 52.56 241 PRO A O 1
ATOM 1952 N N . PRO A 1 242 ? 5.270 14.326 -34.049 1.00 51.12 242 PRO A N 1
ATOM 1953 C CA . PRO A 1 242 ? 4.952 13.102 -34.805 1.00 51.12 242 PRO A CA 1
ATOM 1954 C C . PRO A 1 242 ? 5.763 12.902 -36.109 1.00 51.12 242 PRO A C 1
ATOM 1956 O O . PRO A 1 242 ? 5.386 12.107 -36.968 1.00 51.12 242 PRO A O 1
ATOM 1959 N N . HIS A 1 243 ? 6.877 13.616 -36.290 1.00 43.84 243 HIS A N 1
ATOM 1960 C CA . HIS A 1 243 ? 7.669 13.674 -37.520 1.00 43.84 243 HIS A CA 1
ATOM 1961 C C . HIS A 1 243 ? 9.141 13.285 -37.340 1.00 43.84 243 HIS A C 1
ATOM 1963 O O . HIS A 1 243 ? 9.991 13.720 -38.114 1.00 43.84 243 HIS A O 1
ATOM 1969 N N . GLN A 1 244 ? 9.469 12.422 -36.376 1.00 50.06 244 GLN A N 1
ATOM 1970 C CA . GLN A 1 244 ? 10.711 11.662 -36.509 1.00 50.06 244 GLN A CA 1
ATOM 1971 C C . GLN A 1 244 ? 10.488 10.559 -37.538 1.00 50.06 244 GLN A C 1
ATOM 1973 O O . GLN A 1 244 ? 9.736 9.612 -37.317 1.00 50.06 244 GLN A O 1
ATOM 1978 N N . THR A 1 245 ? 11.099 10.760 -38.703 1.00 48.72 245 THR A N 1
ATOM 1979 C CA . THR A 1 245 ? 11.167 9.821 -39.820 1.00 48.72 245 THR A CA 1
ATOM 1980 C C . THR A 1 245 ? 11.413 8.414 -39.300 1.00 48.72 245 THR A C 1
ATOM 1982 O O . THR A 1 245 ? 12.502 8.117 -38.811 1.00 48.72 245 THR A O 1
ATOM 1985 N N . ALA A 1 246 ? 10.393 7.561 -39.403 1.00 53.22 246 ALA A N 1
ATOM 1986 C CA . ALA A 1 246 ? 10.549 6.135 -39.196 1.00 53.22 246 ALA A CA 1
ATOM 1987 C C . ALA A 1 246 ? 11.748 5.662 -40.025 1.00 53.22 246 ALA A C 1
ATOM 1989 O O . ALA A 1 246 ? 11.825 5.938 -41.226 1.00 53.22 246 ALA A O 1
ATOM 1990 N N . LEU A 1 247 ? 12.696 4.978 -39.385 1.00 58.22 247 LEU A N 1
ATOM 1991 C CA . LEU A 1 247 ? 13.754 4.289 -40.111 1.00 58.22 247 LEU A CA 1
ATOM 1992 C C . LEU A 1 247 ? 13.080 3.366 -41.136 1.00 58.22 247 LEU A C 1
ATOM 1994 O O . LEU A 1 247 ? 12.184 2.611 -40.759 1.00 58.22 247 LEU A O 1
ATOM 1998 N N . GLU A 1 248 ? 13.486 3.417 -42.408 1.00 57.84 248 GLU A N 1
ATOM 1999 C CA . GLU A 1 248 ? 12.885 2.607 -43.479 1.00 57.84 248 GLU A CA 1
ATOM 2000 C C . GLU A 1 248 ? 12.720 1.133 -43.042 1.00 57.84 248 GLU A C 1
ATOM 2002 O O . GLU A 1 248 ? 13.697 0.384 -42.917 1.00 57.84 248 GLU A O 1
ATOM 2007 N N . GLY A 1 249 ? 11.470 0.721 -42.786 1.00 59.47 249 GLY A N 1
ATOM 2008 C CA . GLY A 1 249 ? 11.099 -0.643 -42.387 1.00 59.47 249 GLY A CA 1
ATOM 2009 C C . GLY A 1 249 ? 10.970 -0.936 -40.879 1.00 59.47 249 GLY A C 1
ATOM 2010 O O . GLY A 1 249 ? 10.809 -2.114 -40.528 1.00 59.47 249 GLY A O 1
ATOM 2011 N N . MET A 1 250 ? 11.025 0.068 -39.992 1.00 65.25 250 MET A N 1
ATOM 2012 C CA . MET A 1 250 ? 10.730 -0.066 -38.553 1.00 65.25 250 MET A CA 1
ATOM 2013 C C . MET A 1 250 ? 9.532 0.786 -38.116 1.00 65.25 250 MET A C 1
ATOM 2015 O O . MET A 1 250 ? 9.296 1.868 -38.647 1.00 65.25 250 MET A O 1
ATOM 2019 N N . GLU A 1 251 ? 8.786 0.279 -37.135 1.00 74.19 251 GLU A N 1
ATOM 2020 C CA . GLU A 1 251 ? 7.721 1.019 -36.454 1.00 74.19 251 GLU A CA 1
ATOM 2021 C C . GLU A 1 251 ? 8.319 2.179 -35.648 1.00 74.19 251 GLU A C 1
ATOM 2023 O O . GLU A 1 251 ? 9.439 2.085 -35.140 1.00 74.19 251 GLU A O 1
ATOM 2028 N N . SER A 1 252 ? 7.588 3.289 -35.542 1.00 80.81 252 SER A N 1
ATOM 2029 C CA . SER A 1 252 ? 8.018 4.409 -34.706 1.00 80.81 252 SER A CA 1
ATOM 2030 C C . SER A 1 252 ? 7.988 4.012 -33.227 1.00 80.81 252 SER A C 1
ATOM 2032 O O . SER A 1 252 ? 7.150 3.208 -32.812 1.00 80.81 252 SER A O 1
ATOM 2034 N N . VAL A 1 253 ? 8.855 4.623 -32.410 1.00 79.88 253 VAL A N 1
ATOM 2035 C CA . VAL A 1 253 ? 8.833 4.451 -30.942 1.00 79.88 253 VAL A CA 1
ATOM 2036 C C . VAL A 1 253 ? 7.424 4.698 -30.395 1.00 79.88 253 VAL A C 1
ATOM 2038 O O . VAL A 1 253 ? 6.946 3.942 -29.559 1.00 79.88 253 VAL A O 1
ATOM 2041 N N . GLN A 1 254 ? 6.712 5.685 -30.945 1.00 80.38 254 GLN A N 1
ATOM 2042 C CA . GLN A 1 254 ? 5.333 5.989 -30.568 1.00 80.38 254 GLN A CA 1
ATOM 2043 C C . GLN A 1 254 ? 4.368 4.820 -30.821 1.00 80.38 254 GLN A C 1
ATOM 2045 O O . GLN A 1 254 ? 3.540 4.523 -29.966 1.00 80.38 254 GLN A O 1
ATOM 2050 N N . SER A 1 255 ? 4.487 4.136 -31.964 1.00 83.38 255 SER A N 1
ATOM 2051 C CA . SER A 1 255 ? 3.656 2.971 -32.298 1.00 83.38 255 SER A CA 1
ATOM 2052 C C . SER A 1 255 ? 3.933 1.791 -31.364 1.00 83.38 255 SER A C 1
ATOM 2054 O O . SER A 1 255 ? 3.008 1.100 -30.947 1.00 83.38 255 SER A O 1
ATOM 2056 N N . ILE A 1 256 ? 5.203 1.581 -31.002 1.00 84.62 256 ILE A N 1
ATOM 2057 C CA . ILE A 1 256 ? 5.615 0.525 -30.066 1.00 84.62 256 ILE A CA 1
ATOM 2058 C C . ILE A 1 256 ? 5.049 0.802 -28.667 1.00 84.62 256 ILE A C 1
ATOM 2060 O O . ILE A 1 256 ? 4.512 -0.101 -28.028 1.00 84.62 256 ILE A O 1
ATOM 2064 N N . LEU A 1 257 ? 5.128 2.053 -28.202 1.00 85.69 257 LEU A N 1
ATOM 2065 C CA . LEU A 1 257 ? 4.598 2.464 -26.900 1.00 85.69 257 LEU A CA 1
ATOM 2066 C C . LEU A 1 257 ? 3.067 2.357 -26.844 1.00 85.69 257 LEU A C 1
ATOM 2068 O O . LEU A 1 257 ? 2.531 1.881 -25.849 1.00 85.69 257 LEU A O 1
ATOM 2072 N N . GLN A 1 258 ? 2.358 2.714 -27.921 1.00 85.75 258 GLN A N 1
ATOM 2073 C CA . GLN A 1 258 ? 0.898 2.553 -28.015 1.00 85.75 258 GLN A CA 1
ATOM 2074 C C . GLN A 1 258 ? 0.442 1.087 -27.960 1.00 85.75 258 GLN A C 1
ATOM 2076 O O . GLN A 1 258 ? -0.694 0.808 -27.585 1.00 85.75 258 GLN A O 1
ATOM 2081 N N . ALA A 1 259 ? 1.316 0.140 -28.308 1.00 86.38 259 ALA A N 1
ATOM 2082 C CA . ALA A 1 259 ? 1.023 -1.287 -28.229 1.00 86.38 259 ALA A CA 1
ATOM 2083 C C . ALA A 1 259 ? 1.186 -1.874 -26.808 1.00 86.38 259 ALA A C 1
ATOM 2085 O O . ALA A 1 259 ? 0.943 -3.067 -26.615 1.00 86.38 259 ALA A O 1
ATOM 2086 N N . ILE A 1 260 ? 1.621 -1.084 -25.818 1.00 88.00 260 ILE A N 1
ATOM 2087 C CA . ILE A 1 260 ? 1.749 -1.490 -24.409 1.00 88.00 260 ILE A CA 1
ATOM 2088 C C . ILE A 1 260 ? 0.437 -1.149 -23.684 1.00 88.00 260 ILE A C 1
ATOM 2090 O O . ILE A 1 260 ? 0.136 0.032 -23.491 1.00 88.00 260 ILE A O 1
ATOM 2094 N N . PRO A 1 261 ? -0.358 -2.150 -23.259 1.00 84.94 261 PRO A N 1
ATOM 2095 C CA . PRO A 1 261 ? -1.587 -1.901 -22.515 1.00 84.94 261 PRO A CA 1
ATOM 2096 C C . PRO A 1 261 ? -1.289 -1.188 -21.194 1.00 84.94 261 PRO A C 1
ATOM 2098 O O . PRO A 1 261 ? -0.285 -1.478 -20.547 1.00 84.94 261 PRO A O 1
ATOM 2101 N N . LEU A 1 262 ? -2.191 -0.299 -20.767 1.00 86.69 262 LEU A N 1
ATOM 2102 C CA . LEU A 1 262 ? -2.112 0.424 -19.487 1.00 86.69 262 LEU A CA 1
ATOM 2103 C C . LEU A 1 262 ? -0.902 1.367 -19.348 1.00 86.69 262 LEU A C 1
ATOM 2105 O O . LEU A 1 262 ? -0.685 1.914 -18.268 1.00 86.69 262 LEU A O 1
ATOM 2109 N N . LEU A 1 263 ? -0.118 1.591 -20.410 1.00 86.94 263 LEU A N 1
ATOM 2110 C CA . LEU A 1 263 ? 1.008 2.524 -20.362 1.00 86.94 263 LEU A CA 1
ATOM 2111 C C . LEU A 1 263 ? 0.536 3.960 -20.090 1.00 86.94 263 LEU A C 1
ATOM 2113 O O . LEU A 1 263 ? 1.140 4.647 -19.273 1.00 86.94 263 LEU A O 1
ATOM 2117 N N . GLU A 1 264 ? -0.566 4.390 -20.709 1.00 85.12 264 GLU A N 1
ATOM 2118 C CA . GLU A 1 264 ? -1.150 5.715 -20.454 1.00 85.12 264 GLU A CA 1
ATOM 2119 C C . GLU A 1 264 ? -1.661 5.844 -19.013 1.00 85.12 264 GLU A C 1
ATOM 2121 O O . GLU A 1 264 ? -1.351 6.821 -18.342 1.00 85.12 264 GLU A O 1
ATOM 2126 N N . GLU A 1 265 ? -2.340 4.822 -18.483 1.00 86.94 265 GLU A N 1
ATOM 2127 C CA . GLU A 1 265 ? -2.758 4.800 -17.072 1.00 86.94 265 GLU A CA 1
ATOM 2128 C C . GLU A 1 265 ? -1.555 4.812 -16.111 1.00 86.94 265 GLU A C 1
ATOM 2130 O O . GLU A 1 265 ? -1.621 5.370 -15.013 1.00 86.94 265 GLU A O 1
ATOM 2135 N N . CYS A 1 266 ? -0.432 4.212 -16.519 1.00 86.88 266 CYS A N 1
ATOM 2136 C CA . CYS A 1 266 ? 0.820 4.260 -15.774 1.00 86.88 266 CYS A CA 1
ATOM 2137 C C . CYS A 1 266 ? 1.438 5.665 -15.774 1.00 86.88 266 CYS A C 1
ATOM 2139 O O . CYS A 1 266 ? 2.095 6.014 -14.797 1.00 86.88 266 CYS A O 1
ATOM 2141 N N . ALA A 1 267 ? 1.241 6.473 -16.820 1.00 84.19 267 ALA A N 1
ATOM 2142 C CA . ALA A 1 267 ? 1.774 7.835 -16.882 1.00 84.19 267 ALA A CA 1
ATOM 2143 C C . ALA A 1 267 ? 1.204 8.716 -15.760 1.00 84.19 267 ALA A C 1
ATOM 2145 O O . ALA A 1 267 ? 1.948 9.481 -15.148 1.00 84.19 267 ALA A O 1
ATOM 2146 N N . ASP A 1 268 ? -0.081 8.541 -15.447 1.00 83.19 268 ASP A N 1
ATOM 2147 C CA . ASP A 1 268 ? -0.769 9.310 -14.408 1.00 83.19 268 ASP A CA 1
ATOM 2148 C C . ASP A 1 268 ? -0.432 8.818 -12.993 1.00 83.19 268 ASP A C 1
ATOM 2150 O O . ASP A 1 268 ? -0.312 9.613 -12.062 1.00 83.19 268 ASP A O 1
ATOM 2154 N N . ARG A 1 269 ? -0.282 7.499 -12.806 1.00 83.75 269 ARG A N 1
ATOM 2155 C CA . ARG A 1 269 ? -0.084 6.897 -11.473 1.00 83.75 269 ARG A CA 1
ATOM 2156 C C . ARG A 1 269 ? 1.378 6.717 -11.073 1.00 83.75 269 ARG A C 1
ATOM 2158 O O . ARG A 1 269 ? 1.701 6.729 -9.886 1.00 83.75 269 ARG A O 1
ATOM 2165 N N . ASN A 1 270 ? 2.263 6.514 -12.045 1.00 86.50 270 ASN A N 1
ATOM 2166 C CA . ASN A 1 270 ? 3.696 6.332 -11.840 1.00 86.50 270 ASN A CA 1
ATOM 2167 C C . ASN A 1 270 ? 4.491 6.906 -13.028 1.00 86.50 270 ASN A C 1
ATOM 2169 O O . ASN A 1 270 ? 4.986 6.149 -13.878 1.00 86.50 270 ASN A O 1
ATOM 2173 N N . PRO A 1 271 ? 4.652 8.241 -13.080 1.00 83.44 271 PRO A N 1
ATOM 2174 C CA . PRO A 1 271 ? 5.331 8.910 -14.188 1.00 83.44 271 PRO A CA 1
ATOM 2175 C C . PRO A 1 271 ? 6.803 8.483 -14.304 1.00 83.44 271 PRO A C 1
ATOM 2177 O O . PRO A 1 271 ? 7.361 8.461 -15.399 1.00 83.44 271 PRO A O 1
ATOM 2180 N N . THR A 1 272 ? 7.419 8.061 -13.198 1.00 84.00 272 THR A N 1
ATOM 2181 C CA . THR A 1 272 ? 8.795 7.549 -13.152 1.00 84.00 272 THR A CA 1
ATOM 2182 C C . THR A 1 272 ? 8.951 6.236 -13.913 1.00 84.00 272 THR A C 1
ATOM 2184 O O . THR A 1 272 ? 9.848 6.104 -14.744 1.00 84.00 272 THR A O 1
ATOM 2187 N N . LEU A 1 273 ? 8.065 5.264 -13.666 1.00 88.75 273 LEU A N 1
ATOM 2188 C CA . LEU A 1 273 ? 8.074 3.989 -14.391 1.00 88.75 273 LEU A CA 1
ATOM 2189 C C . LEU A 1 273 ? 7.779 4.208 -15.878 1.00 88.75 273 LEU A C 1
ATOM 2191 O O . LEU A 1 273 ? 8.402 3.585 -16.735 1.00 88.75 273 LEU A O 1
ATOM 2195 N N . HIS A 1 274 ? 6.860 5.124 -16.184 1.00 87.88 274 HIS A N 1
ATOM 2196 C CA . HIS A 1 274 ? 6.546 5.502 -17.555 1.00 87.88 274 HIS A CA 1
ATOM 2197 C C . HIS A 1 274 ? 7.769 6.097 -18.283 1.00 87.88 274 HIS A C 1
ATOM 2199 O O . HIS A 1 274 ? 8.093 5.667 -19.392 1.00 87.88 274 HIS A O 1
ATOM 2205 N N . LEU A 1 275 ? 8.505 7.014 -17.641 1.00 84.50 275 LEU A N 1
ATOM 2206 C CA . LEU A 1 275 ? 9.765 7.562 -18.160 1.00 84.50 275 LEU A CA 1
ATOM 2207 C C . LEU A 1 275 ? 10.831 6.486 -18.370 1.00 84.50 275 LEU A C 1
ATOM 2209 O O . LEU A 1 275 ? 11.435 6.440 -19.440 1.00 84.50 275 LEU A O 1
ATOM 2213 N N . GLU A 1 276 ? 11.036 5.598 -17.391 1.00 89.06 276 GLU A N 1
ATOM 2214 C CA . GLU A 1 276 ? 12.010 4.502 -17.491 1.00 89.06 276 GLU A CA 1
ATOM 2215 C C . GLU A 1 276 ? 11.737 3.634 -18.730 1.00 89.06 276 GLU A C 1
ATOM 2217 O O . GLU A 1 276 ? 12.653 3.269 -19.471 1.00 89.06 276 GLU A O 1
ATOM 2222 N N . ILE A 1 277 ? 10.461 3.328 -18.983 1.00 90.88 277 ILE A N 1
ATOM 2223 C CA . ILE A 1 277 ? 10.040 2.540 -20.141 1.00 90.88 277 ILE A CA 1
ATOM 2224 C C . ILE A 1 277 ? 10.333 3.302 -21.437 1.00 90.88 277 ILE A C 1
ATOM 2226 O O . ILE A 1 277 ? 10.989 2.741 -22.316 1.00 90.88 277 ILE A O 1
ATOM 2230 N N . ILE A 1 278 ? 9.922 4.570 -21.549 1.00 87.94 278 ILE A N 1
ATOM 2231 C CA . ILE A 1 278 ? 10.171 5.392 -22.746 1.00 87.94 278 ILE A CA 1
ATOM 2232 C C . ILE A 1 278 ? 11.664 5.479 -23.058 1.00 87.94 278 ILE A C 1
ATOM 2234 O O . ILE A 1 278 ? 12.061 5.208 -24.194 1.00 87.94 278 ILE A O 1
ATOM 2238 N N . MET A 1 279 ? 12.487 5.805 -22.059 1.00 86.75 279 MET A N 1
ATOM 2239 C CA . MET A 1 279 ? 13.935 5.919 -22.229 1.00 86.75 279 MET A CA 1
ATOM 2240 C C . MET A 1 279 ? 14.538 4.594 -22.699 1.00 86.75 279 MET A C 1
ATOM 2242 O O . MET A 1 279 ? 15.292 4.578 -23.665 1.00 86.75 279 MET A O 1
ATOM 2246 N N . SER A 1 280 ? 14.111 3.463 -22.127 1.00 90.12 280 SER A N 1
ATOM 2247 C CA . SER A 1 280 ? 14.621 2.150 -22.540 1.00 90.12 280 SER A CA 1
ATOM 2248 C C . SER A 1 280 ? 14.334 1.809 -24.011 1.00 90.12 280 SER A C 1
ATOM 2250 O O . SER A 1 280 ? 15.151 1.162 -24.669 1.00 90.12 280 SER A O 1
ATOM 2252 N N . PHE A 1 281 ? 13.195 2.254 -24.555 1.00 90.00 281 PHE A N 1
ATOM 2253 C CA . PHE A 1 281 ? 12.880 2.079 -25.974 1.00 90.00 281 PHE A CA 1
ATOM 2254 C C . PHE A 1 281 ? 13.656 3.049 -26.864 1.00 90.00 281 PHE A C 1
ATOM 2256 O O . PHE A 1 281 ? 14.099 2.653 -27.943 1.00 90.00 281 PHE A O 1
ATOM 2263 N N . GLN A 1 282 ? 13.843 4.294 -26.421 1.00 87.38 282 GLN A N 1
ATOM 2264 C CA . GLN A 1 282 ? 14.673 5.270 -27.128 1.00 87.38 282 GLN A CA 1
ATOM 2265 C C . GLN A 1 282 ? 16.125 4.792 -27.224 1.00 87.38 282 GLN A C 1
ATOM 2267 O O . GLN A 1 282 ? 16.691 4.808 -28.315 1.00 87.38 282 GLN A O 1
ATOM 2272 N N . ASP A 1 283 ? 16.693 4.280 -26.133 1.00 88.31 283 ASP A N 1
ATOM 2273 C CA . ASP A 1 283 ? 18.053 3.737 -26.096 1.00 88.31 283 ASP A CA 1
ATOM 2274 C C . ASP A 1 283 ? 18.219 2.566 -27.067 1.00 88.31 283 ASP A C 1
ATOM 2276 O O . ASP A 1 283 ? 19.155 2.541 -27.863 1.00 88.31 283 ASP A O 1
ATOM 2280 N N . LEU A 1 284 ? 17.262 1.635 -27.087 1.00 90.12 284 LEU A N 1
ATOM 2281 C CA . LEU A 1 284 ? 17.286 0.483 -27.990 1.00 90.12 284 LEU A CA 1
ATOM 2282 C C . LEU A 1 284 ? 17.232 0.906 -29.468 1.00 90.12 284 LEU A C 1
ATOM 2284 O O . LEU A 1 284 ? 17.928 0.330 -30.311 1.00 90.12 284 LEU A O 1
ATOM 2288 N N . MET A 1 285 ? 16.431 1.922 -29.796 1.00 87.81 285 MET A N 1
ATOM 2289 C CA . MET A 1 285 ? 16.376 2.464 -31.156 1.00 87.81 285 MET A CA 1
ATOM 2290 C C . MET A 1 285 ? 17.655 3.221 -31.523 1.00 87.81 285 MET A C 1
ATOM 2292 O O . MET A 1 285 ? 18.175 3.028 -32.623 1.00 87.81 285 MET A O 1
ATOM 2296 N N . ASN A 1 286 ? 18.211 4.002 -30.597 1.00 87.88 286 ASN A N 1
ATOM 2297 C CA . ASN A 1 286 ? 19.485 4.692 -30.781 1.00 87.88 286 ASN A CA 1
ATOM 2298 C C . ASN A 1 286 ? 20.638 3.697 -31.000 1.00 87.88 286 ASN A C 1
ATOM 2300 O O . ASN A 1 286 ? 21.438 3.884 -31.918 1.00 87.88 286 ASN A O 1
ATOM 2304 N N . GLU A 1 287 ? 20.696 2.606 -30.226 1.00 90.06 287 GLU A N 1
ATOM 2305 C CA . GLU A 1 287 ? 21.650 1.505 -30.420 1.00 90.06 287 GLU A CA 1
ATOM 2306 C C . GLU A 1 287 ? 21.555 0.927 -31.837 1.00 90.06 287 GLU A C 1
ATOM 2308 O O . GLU A 1 287 ? 22.571 0.768 -32.516 1.00 90.06 287 GLU A O 1
ATOM 2313 N N . LEU A 1 288 ? 20.337 0.646 -32.319 1.00 89.69 288 LEU A N 1
ATOM 2314 C CA . LEU A 1 288 ? 20.128 0.119 -33.667 1.00 89.69 288 LEU A CA 1
ATOM 2315 C C . LEU A 1 288 ? 20.604 1.098 -34.744 1.00 89.69 288 LEU A C 1
ATOM 2317 O O . LEU A 1 288 ? 21.227 0.687 -35.726 1.00 89.69 288 LEU A O 1
ATOM 2321 N N . GLU A 1 289 ? 20.294 2.382 -34.597 1.00 88.56 289 GLU A N 1
ATOM 2322 C CA . GLU A 1 289 ? 20.739 3.389 -35.552 1.00 88.56 289 GLU A CA 1
ATOM 2323 C C . GLU A 1 289 ? 22.259 3.500 -35.604 1.00 88.56 289 GLU A C 1
ATOM 2325 O O . GLU A 1 289 ? 22.827 3.608 -36.695 1.00 88.56 289 GLU A O 1
ATOM 2330 N N . VAL A 1 290 ? 22.918 3.467 -34.444 1.00 91.00 290 VAL A N 1
ATOM 2331 C CA . VAL A 1 290 ? 24.378 3.474 -34.347 1.00 91.00 290 VAL A CA 1
ATOM 2332 C C . VAL A 1 290 ? 24.952 2.227 -35.021 1.00 91.00 290 VAL A C 1
ATOM 2334 O O . VAL A 1 290 ? 25.829 2.366 -35.875 1.00 91.00 290 VAL A O 1
ATOM 2337 N N . ASP A 1 291 ? 24.407 1.040 -34.742 1.00 91.19 291 ASP A N 1
ATOM 2338 C CA . ASP A 1 291 ? 24.803 -0.228 -35.371 1.00 91.19 291 ASP A CA 1
ATOM 2339 C C . ASP A 1 291 ? 24.667 -0.175 -36.905 1.00 91.19 291 ASP A C 1
ATOM 2341 O O . ASP A 1 291 ? 25.575 -0.569 -37.643 1.00 91.19 291 ASP A O 1
ATOM 2345 N N . LEU A 1 292 ? 23.540 0.334 -37.417 1.00 91.12 292 LEU A N 1
ATOM 2346 C CA . LEU A 1 292 ? 23.293 0.452 -38.858 1.00 91.12 292 LEU A CA 1
ATOM 2347 C C . LEU A 1 292 ? 24.201 1.501 -39.511 1.00 91.12 292 LEU A C 1
ATOM 2349 O O . LEU A 1 292 ? 24.708 1.269 -40.613 1.00 91.12 292 LEU A O 1
ATOM 2353 N N . ARG A 1 293 ? 24.457 2.629 -38.836 1.00 91.06 293 ARG A N 1
ATOM 2354 C CA . ARG A 1 293 ? 25.418 3.648 -39.288 1.00 91.06 293 ARG A CA 1
ATOM 2355 C C . ARG A 1 293 ? 26.836 3.079 -39.351 1.00 91.06 293 ARG A C 1
ATOM 2357 O O . ARG A 1 293 ? 27.519 3.285 -40.355 1.00 91.06 293 ARG A O 1
ATOM 2364 N N . GLN A 1 294 ? 27.256 2.317 -38.342 1.00 93.12 294 GLN A N 1
ATOM 2365 C CA . GLN A 1 294 ? 28.556 1.644 -38.324 1.00 93.12 294 GLN A CA 1
ATOM 2366 C C . GLN A 1 294 ? 28.668 0.593 -39.433 1.00 93.12 294 GLN A C 1
ATOM 2368 O O . GLN A 1 294 ? 29.660 0.580 -40.158 1.00 93.12 294 GLN A O 1
ATOM 2373 N N . LEU A 1 295 ? 27.643 -0.244 -39.636 1.00 92.94 295 LEU A N 1
ATOM 2374 C CA . LEU A 1 295 ? 27.618 -1.215 -40.736 1.00 92.94 295 LEU A CA 1
ATOM 2375 C C . LEU A 1 295 ? 27.732 -0.541 -42.104 1.00 92.94 295 LEU A C 1
ATOM 2377 O O . LEU A 1 295 ? 28.474 -1.021 -42.959 1.00 92.94 295 LEU A O 1
ATOM 2381 N N . LYS A 1 296 ? 27.025 0.575 -42.302 1.00 92.38 296 LYS A N 1
ATOM 2382 C CA . LYS A 1 296 ? 27.075 1.355 -43.542 1.00 92.38 296 LYS A CA 1
ATOM 2383 C C . LYS A 1 296 ? 28.454 1.983 -43.757 1.00 92.38 296 LYS A C 1
ATOM 2385 O O . LYS A 1 296 ? 28.981 1.915 -44.863 1.00 92.38 296 LYS A O 1
ATOM 2390 N N . SER A 1 297 ? 29.054 2.541 -42.706 1.00 92.94 297 SER A N 1
ATOM 2391 C CA . SER A 1 297 ? 30.418 3.086 -42.743 1.00 92.94 297 SER A CA 1
ATOM 2392 C C . SER A 1 297 ? 31.450 2.007 -43.092 1.00 92.94 297 SER A C 1
ATOM 2394 O O . SER A 1 297 ? 32.245 2.181 -44.014 1.00 92.94 297 SER A O 1
ATOM 2396 N N . ASN A 1 298 ? 31.373 0.847 -42.432 1.00 93.62 298 ASN A N 1
ATOM 2397 C CA . ASN A 1 298 ? 32.254 -0.294 -42.683 1.00 93.62 298 ASN A CA 1
ATOM 2398 C C . ASN A 1 298 ? 32.101 -0.834 -44.109 1.00 93.62 298 ASN A C 1
ATOM 2400 O O . ASN A 1 298 ? 33.099 -1.152 -44.753 1.00 93.62 298 ASN A O 1
ATOM 2404 N N . PHE A 1 299 ? 30.864 -0.906 -44.615 1.00 93.94 299 PHE A N 1
ATOM 2405 C CA . PHE A 1 299 ? 30.602 -1.261 -46.007 1.00 93.94 299 PHE A CA 1
ATOM 2406 C C . PHE A 1 299 ? 31.281 -0.278 -46.960 1.00 93.94 299 PHE A C 1
ATOM 2408 O O . PHE A 1 299 ? 32.019 -0.717 -47.834 1.00 93.94 299 PHE A O 1
ATOM 2415 N N . PHE A 1 300 ? 31.094 1.033 -46.777 1.00 92.62 300 PHE A N 1
ATOM 2416 C CA . PHE A 1 300 ? 31.725 2.023 -47.649 1.00 92.62 300 PHE A CA 1
ATOM 2417 C C . PHE A 1 300 ? 33.250 1.965 -47.599 1.00 92.62 300 PHE A C 1
ATOM 2419 O O . PHE A 1 300 ? 33.870 2.016 -48.655 1.00 92.62 300 PHE A O 1
ATOM 2426 N N . ALA A 1 301 ? 33.848 1.785 -46.418 1.00 91.31 301 ALA A N 1
ATOM 2427 C CA . ALA A 1 301 ? 35.296 1.654 -46.273 1.00 91.31 301 ALA A CA 1
ATOM 2428 C C . ALA A 1 301 ? 35.850 0.435 -47.034 1.00 91.31 301 ALA A C 1
ATOM 2430 O O . ALA A 1 301 ? 36.863 0.548 -47.721 1.00 91.31 301 ALA A O 1
ATOM 2431 N N . GLN A 1 302 ? 35.165 -0.712 -46.963 1.00 92.25 302 GLN A N 1
ATOM 2432 C CA . GLN A 1 302 ? 35.564 -1.932 -47.677 1.00 92.25 302 GLN A CA 1
ATOM 2433 C C . GLN A 1 302 ? 35.278 -1.854 -49.180 1.00 92.25 302 GLN A C 1
ATOM 2435 O O . GLN A 1 302 ? 36.093 -2.290 -49.985 1.00 92.25 302 GLN A O 1
ATOM 2440 N N . ALA A 1 303 ? 34.138 -1.288 -49.573 1.00 91.12 303 ALA A N 1
ATOM 2441 C CA . ALA A 1 303 ? 33.733 -1.166 -50.968 1.00 91.12 303 ALA A CA 1
ATOM 2442 C C . ALA A 1 303 ? 34.542 -0.103 -51.730 1.00 91.12 303 ALA A C 1
ATOM 2444 O O . ALA A 1 303 ? 34.694 -0.225 -52.942 1.00 91.12 303 ALA A O 1
ATOM 2445 N N . SER A 1 304 ? 35.088 0.911 -51.048 1.00 89.44 304 SER A N 1
ATOM 2446 C CA . SER A 1 304 ? 35.938 1.939 -51.666 1.00 89.44 304 SER A CA 1
ATOM 2447 C C . SER A 1 304 ? 37.364 1.479 -51.973 1.00 89.44 304 SER A C 1
ATOM 2449 O O . SER A 1 304 ? 38.110 2.219 -52.612 1.00 89.44 304 SER A O 1
ATOM 2451 N N . LEU A 1 305 ? 37.761 0.289 -51.511 1.00 90.69 305 LEU A N 1
ATOM 2452 C CA . LEU A 1 305 ? 39.086 -0.258 -51.783 1.00 90.69 305 LEU A CA 1
ATOM 2453 C C . LEU A 1 305 ? 39.295 -0.481 -53.298 1.00 90.69 305 LEU A C 1
ATOM 2455 O O . LEU A 1 305 ? 38.332 -0.718 -54.040 1.00 90.69 305 LEU A O 1
ATOM 2459 N N . PRO A 1 306 ? 40.552 -0.416 -53.778 1.00 83.81 306 PRO A N 1
ATOM 2460 C CA . PRO A 1 306 ? 40.885 -0.580 -55.198 1.00 83.81 306 PRO A CA 1
ATOM 2461 C C . PRO A 1 306 ? 40.492 -1.950 -55.765 1.00 83.81 306 PRO A C 1
ATOM 2463 O O . PRO A 1 306 ? 40.317 -2.090 -56.970 1.00 83.81 306 PRO A O 1
ATOM 2466 N N . ASP A 1 307 ? 40.320 -2.946 -54.900 1.00 86.25 307 ASP A N 1
ATOM 2467 C CA . ASP A 1 307 ? 39.913 -4.304 -55.247 1.00 86.25 307 ASP A CA 1
ATOM 2468 C C . ASP A 1 307 ? 38.385 -4.494 -55.331 1.00 86.25 307 ASP A C 1
ATOM 2470 O O . ASP A 1 307 ? 37.935 -5.611 -55.579 1.00 86.25 307 ASP A O 1
ATOM 2474 N N . ALA A 1 308 ? 37.596 -3.428 -55.138 1.00 87.19 308 ALA A N 1
ATOM 2475 C CA . ALA A 1 308 ? 36.138 -3.418 -55.250 1.00 87.19 308 ALA A CA 1
ATOM 2476 C C . ALA A 1 308 ? 35.646 -2.292 -56.189 1.00 87.19 308 ALA A C 1
ATOM 2478 O O . ALA A 1 308 ? 35.761 -2.414 -57.409 1.00 87.19 308 ALA A O 1
ATOM 2479 N N . ALA A 1 309 ? 35.114 -1.185 -55.652 1.00 84.81 309 ALA A N 1
ATOM 2480 C CA . ALA A 1 309 ? 34.560 -0.076 -56.442 1.00 84.81 309 ALA A CA 1
ATOM 2481 C C . ALA A 1 309 ? 35.579 1.041 -56.748 1.00 84.81 309 ALA A C 1
ATOM 2483 O O . ALA A 1 309 ? 35.242 2.013 -57.423 1.00 84.81 309 ALA A O 1
ATOM 2484 N N . LYS A 1 310 ? 36.826 0.924 -56.262 1.00 84.00 310 LYS A N 1
ATOM 2485 C CA . LYS A 1 310 ? 37.973 1.831 -56.501 1.00 84.00 310 LYS A CA 1
ATOM 2486 C C . LYS A 1 310 ? 37.861 3.252 -55.943 1.00 84.00 310 LYS A C 1
ATOM 2488 O O . LYS A 1 310 ? 38.884 3.865 -55.656 1.00 84.00 310 LYS A O 1
ATOM 2493 N N . THR A 1 311 ? 36.655 3.793 -55.801 1.00 87.81 311 THR A N 1
ATOM 2494 C CA . THR A 1 311 ? 36.402 5.136 -55.268 1.00 87.81 311 THR A CA 1
ATOM 2495 C C . THR A 1 311 ? 35.225 5.122 -54.299 1.00 87.81 311 THR A C 1
ATOM 2497 O O . THR A 1 311 ? 34.340 4.265 -54.364 1.00 87.81 311 THR A O 1
ATOM 2500 N N . LEU A 1 312 ? 35.193 6.098 -53.388 1.00 88.38 312 LEU A N 1
ATOM 2501 C CA . LEU A 1 312 ? 34.098 6.244 -52.428 1.00 88.38 312 LEU A CA 1
ATOM 2502 C C . LEU A 1 312 ? 32.761 6.575 -53.114 1.00 88.38 312 LEU A C 1
ATOM 2504 O O . LEU A 1 312 ? 31.712 6.115 -52.666 1.00 88.38 312 LEU A O 1
ATOM 2508 N N . ASP A 1 313 ? 32.787 7.343 -54.203 1.00 87.50 313 ASP A N 1
ATOM 2509 C CA . ASP A 1 313 ? 31.576 7.728 -54.936 1.00 87.50 313 ASP A CA 1
ATOM 2510 C C . ASP A 1 313 ? 30.991 6.547 -55.717 1.00 87.50 313 ASP A C 1
ATOM 2512 O O . ASP A 1 313 ? 29.777 6.335 -55.708 1.00 87.50 313 ASP A O 1
ATOM 2516 N N . ALA A 1 314 ? 31.851 5.699 -56.287 1.00 85.88 314 ALA A N 1
ATOM 2517 C CA . ALA A 1 314 ? 31.440 4.429 -56.873 1.00 85.88 314 ALA A CA 1
ATOM 2518 C C . ALA A 1 314 ? 30.852 3.474 -55.817 1.00 85.88 314 ALA A C 1
ATOM 2520 O O . ALA A 1 314 ? 29.812 2.868 -56.061 1.00 85.88 314 ALA A O 1
ATOM 2521 N N . ALA A 1 315 ? 31.438 3.404 -54.616 1.00 87.50 315 ALA A N 1
ATOM 2522 C CA . ALA A 1 315 ? 30.924 2.589 -53.509 1.00 87.50 315 ALA A CA 1
ATOM 2523 C C . ALA A 1 315 ? 29.562 3.069 -52.962 1.00 87.50 315 ALA A C 1
ATOM 2525 O O . ALA A 1 315 ? 28.767 2.263 -52.473 1.00 87.50 315 ALA A O 1
ATOM 2526 N N . LYS A 1 316 ? 29.285 4.379 -53.030 1.00 88.50 316 LYS A N 1
ATOM 2527 C CA . LYS A 1 316 ? 27.981 4.971 -52.679 1.00 88.50 316 LYS A CA 1
ATOM 2528 C C . LYS A 1 316 ? 26.929 4.787 -53.774 1.00 88.50 316 LYS A C 1
ATOM 2530 O O . LYS A 1 316 ? 25.737 4.844 -53.474 1.00 88.50 316 LYS A O 1
ATOM 2535 N N . SER A 1 317 ? 27.354 4.593 -55.022 1.00 90.06 317 SER A N 1
ATOM 2536 C CA . SER A 1 317 ? 26.458 4.368 -56.151 1.00 90.06 317 SER A CA 1
ATOM 2537 C C . SER A 1 317 ? 25.740 3.024 -56.036 1.00 90.06 317 SER A C 1
ATOM 2539 O O . SER A 1 317 ? 26.293 2.017 -55.594 1.00 90.06 317 SER A O 1
ATOM 2541 N N . LEU A 1 318 ? 24.499 2.988 -56.521 1.00 85.12 318 LEU A N 1
ATOM 2542 C CA . LEU A 1 318 ? 23.715 1.761 -56.640 1.00 85.12 318 LEU A CA 1
ATOM 2543 C C . LEU A 1 318 ? 24.320 0.753 -57.622 1.00 85.12 318 LEU A C 1
ATOM 2545 O O . LEU A 1 318 ? 23.873 -0.383 -57.617 1.00 85.12 318 LEU A O 1
ATOM 2549 N N . CYS A 1 319 ? 25.282 1.145 -58.456 1.00 86.38 319 CYS A N 1
ATOM 2550 C CA . CYS A 1 319 ? 25.869 0.279 -59.482 1.00 86.38 319 CYS A CA 1
ATOM 2551 C C . CYS A 1 319 ? 27.389 0.126 -59.323 1.00 86.38 319 CYS A C 1
ATOM 2553 O O . CYS A 1 319 ? 28.056 -0.248 -60.276 1.00 86.38 319 CYS A O 1
ATOM 2555 N N . GLY A 1 320 ? 27.984 0.486 -58.177 1.00 83.75 320 GLY A N 1
ATOM 2556 C CA . GLY A 1 320 ? 29.435 0.322 -57.979 1.00 83.75 320 GLY A CA 1
ATOM 2557 C C . GLY A 1 320 ? 30.305 1.181 -58.908 1.00 83.75 320 GLY A C 1
ATOM 2558 O O . GLY A 1 320 ? 31.464 0.854 -59.136 1.00 83.75 320 GLY A O 1
ATOM 2559 N N . GLY A 1 321 ? 29.746 2.258 -59.476 1.00 84.00 321 GLY A N 1
ATOM 2560 C CA . GLY A 1 321 ? 30.405 3.107 -60.478 1.00 84.00 321 GLY A CA 1
ATOM 2561 C C . GLY A 1 321 ? 30.205 2.667 -61.934 1.00 84.00 321 GLY A C 1
ATOM 2562 O O . GLY A 1 321 ? 30.647 3.381 -62.830 1.00 84.00 321 GLY A O 1
ATOM 2563 N N . TRP A 1 322 ? 29.526 1.542 -62.180 1.00 87.88 322 TRP A N 1
ATOM 2564 C CA . TRP A 1 322 ? 29.182 1.080 -63.528 1.00 87.88 322 TRP A CA 1
ATOM 2565 C C . TRP A 1 322 ? 27.917 1.758 -64.058 1.00 87.88 322 TRP A C 1
ATOM 2567 O O . TRP A 1 322 ? 27.091 2.267 -63.293 1.00 87.88 322 TRP A O 1
ATOM 2577 N N . ASN A 1 323 ? 27.745 1.746 -65.382 1.00 87.44 323 ASN A N 1
ATOM 2578 C CA . ASN A 1 323 ? 26.507 2.198 -66.007 1.00 87.44 323 ASN A CA 1
ATOM 2579 C C . ASN A 1 323 ? 25.349 1.253 -65.631 1.00 87.44 323 ASN A C 1
ATOM 2581 O O . ASN A 1 323 ? 25.524 0.038 -65.580 1.00 87.44 323 ASN A O 1
ATOM 2585 N N . ALA A 1 324 ? 24.144 1.790 -65.427 1.00 86.75 324 ALA A N 1
ATOM 2586 C CA . ALA A 1 324 ? 22.955 1.012 -65.076 1.00 86.75 324 ALA A CA 1
ATOM 2587 C C . ALA A 1 324 ? 22.660 -0.124 -66.079 1.00 86.75 324 ALA A C 1
ATOM 2589 O O . ALA A 1 324 ? 22.273 -1.218 -65.678 1.00 86.75 324 ALA A O 1
ATOM 2590 N N . HIS A 1 325 ? 22.899 0.103 -67.376 1.00 86.38 325 HIS A N 1
ATOM 2591 C CA . HIS A 1 325 ? 22.720 -0.929 -68.406 1.00 86.38 325 HIS A CA 1
ATOM 2592 C C . HIS A 1 325 ? 23.773 -2.046 -68.344 1.00 86.38 325 HIS A C 1
ATOM 2594 O O . HIS A 1 325 ? 23.476 -3.194 -68.673 1.00 86.38 325 HIS A O 1
ATOM 2600 N N . GLU A 1 326 ? 25.002 -1.727 -67.941 1.00 84.88 326 GLU A N 1
ATOM 2601 C CA . GLU A 1 326 ? 26.077 -2.711 -67.757 1.00 84.88 326 GLU A CA 1
ATOM 2602 C C . GLU A 1 326 ? 25.858 -3.508 -66.472 1.00 84.88 326 GLU A C 1
ATOM 2604 O O . GLU A 1 326 ? 26.026 -4.723 -66.461 1.00 84.88 326 GLU A O 1
ATOM 2609 N N . GLU A 1 327 ? 25.386 -2.845 -65.419 1.00 88.69 327 GLU A N 1
ATOM 2610 C CA . GLU A 1 327 ? 24.977 -3.465 -64.162 1.00 88.69 327 GLU A CA 1
ATOM 2611 C C . GLU A 1 327 ? 23.827 -4.466 -64.358 1.00 88.69 327 GLU A C 1
ATOM 2613 O O . GLU A 1 327 ? 23.878 -5.581 -63.846 1.00 88.69 327 GLU A O 1
ATOM 2618 N N . GLU A 1 328 ? 22.795 -4.119 -65.131 1.00 88.31 328 GLU A N 1
ATOM 2619 C CA . GLU A 1 328 ? 21.670 -5.024 -65.404 1.00 88.31 328 GLU A CA 1
ATOM 2620 C C . GLU A 1 328 ? 22.123 -6.288 -66.150 1.00 88.31 328 GLU A C 1
ATOM 2622 O O . GLU A 1 328 ? 21.771 -7.416 -65.783 1.00 88.31 328 GLU A O 1
ATOM 2627 N N . ARG A 1 329 ? 22.970 -6.103 -67.165 1.00 87.62 329 ARG A N 1
ATOM 2628 C CA . ARG A 1 329 ? 23.591 -7.191 -67.924 1.00 87.62 329 ARG A CA 1
ATOM 2629 C C . ARG A 1 329 ? 24.497 -8.060 -67.051 1.00 87.62 329 ARG A C 1
ATOM 2631 O O . ARG A 1 329 ? 24.427 -9.288 -67.135 1.00 87.62 329 ARG A O 1
ATOM 2638 N N . PHE A 1 330 ? 25.304 -7.437 -66.192 1.00 88.94 330 PHE A N 1
ATOM 2639 C CA . PHE A 1 330 ? 26.133 -8.119 -65.203 1.00 88.94 330 PHE A CA 1
ATOM 2640 C C . PHE A 1 330 ? 25.271 -8.970 -64.267 1.00 88.94 330 PHE A C 1
ATOM 2642 O O . PHE A 1 330 ? 25.517 -10.165 -64.125 1.00 88.94 330 PHE A O 1
ATOM 2649 N N . LEU A 1 331 ? 24.220 -8.392 -63.682 1.00 89.12 331 LEU A N 1
ATOM 2650 C CA . LEU A 1 331 ? 23.329 -9.078 -62.749 1.00 89.12 331 LEU A CA 1
ATOM 2651 C C . LEU A 1 331 ? 22.608 -10.267 -63.390 1.00 89.12 331 LEU A C 1
ATOM 2653 O O . LEU A 1 331 ? 22.408 -11.279 -62.717 1.00 89.12 331 LEU A O 1
ATOM 2657 N N . HIS A 1 332 ? 22.229 -10.179 -64.669 1.00 87.19 332 HIS A N 1
ATOM 2658 C CA . HIS A 1 332 ? 21.617 -11.298 -65.386 1.00 87.19 332 HIS A CA 1
ATOM 2659 C C . HIS A 1 332 ? 22.568 -12.501 -65.469 1.00 87.19 332 HIS A C 1
ATOM 2661 O O . HIS A 1 332 ? 22.189 -13.615 -65.111 1.00 87.19 332 HIS A O 1
ATOM 2667 N N . VAL A 1 333 ? 23.826 -12.271 -65.858 1.00 85.44 333 VAL A N 1
ATOM 2668 C CA . VAL A 1 333 ? 24.851 -13.324 -65.941 1.00 85.44 333 VAL A CA 1
ATOM 2669 C C . VAL A 1 333 ? 25.254 -13.827 -64.550 1.00 85.44 333 VAL A C 1
ATOM 2671 O O . VAL A 1 333 ? 25.357 -15.035 -64.334 1.00 85.44 333 VAL A O 1
ATOM 2674 N N . TYR A 1 334 ? 25.423 -12.917 -63.589 1.00 85.19 334 TYR A N 1
ATOM 2675 C CA . TYR A 1 334 ? 25.829 -13.231 -62.221 1.00 85.19 334 TYR A CA 1
ATOM 2676 C C . TYR A 1 334 ? 24.798 -14.110 -61.496 1.00 85.19 334 TYR A C 1
ATOM 2678 O O . TYR A 1 334 ? 25.174 -15.096 -60.867 1.00 85.19 334 TYR A O 1
ATOM 2686 N N . LYS A 1 335 ? 23.495 -13.826 -61.646 1.00 85.19 335 LYS A N 1
ATOM 2687 C CA . LYS A 1 335 ? 22.417 -14.658 -61.078 1.00 85.19 335 LYS A CA 1
ATOM 2688 C C . LYS A 1 335 ? 22.383 -16.063 -61.677 1.00 85.19 335 LYS A C 1
ATOM 2690 O O . LYS A 1 335 ? 22.169 -17.027 -60.953 1.00 85.19 335 LYS A O 1
ATOM 2695 N N . VAL A 1 336 ? 22.598 -16.188 -62.988 1.00 81.69 336 VAL A N 1
ATOM 2696 C CA . VAL A 1 336 ? 22.637 -17.497 -63.663 1.00 81.69 336 VAL A CA 1
ATOM 2697 C C . VAL A 1 336 ? 23.821 -18.329 -63.164 1.00 81.69 336 VAL A C 1
ATOM 2699 O O . VAL A 1 336 ? 23.663 -19.521 -62.922 1.00 81.69 336 VAL A O 1
ATOM 2702 N N . TYR A 1 337 ? 24.981 -17.703 -62.951 1.00 79.56 337 TYR A N 1
ATOM 2703 C CA . TYR A 1 337 ? 26.159 -18.371 -62.393 1.00 79.56 337 TYR A CA 1
ATOM 2704 C C . TYR A 1 337 ? 25.998 -18.758 -60.917 1.00 79.56 337 TYR A C 1
ATOM 2706 O O . TYR A 1 337 ? 26.442 -19.828 -60.514 1.00 79.56 337 TYR A O 1
ATOM 2714 N N . GLU A 1 338 ? 25.333 -17.928 -60.107 1.00 76.19 338 GLU A N 1
ATOM 2715 C CA . GLU A 1 338 ? 25.080 -18.235 -58.693 1.00 76.19 338 GLU A CA 1
ATOM 2716 C C . GLU A 1 338 ? 24.272 -19.535 -58.508 1.00 76.19 338 GLU A C 1
ATOM 2718 O O . GLU A 1 338 ? 24.470 -20.252 -57.528 1.00 76.19 338 GLU A O 1
ATOM 2723 N N . HIS A 1 339 ? 23.391 -19.862 -59.458 1.00 75.88 339 HIS A N 1
ATOM 2724 C CA . HIS A 1 339 ? 22.572 -21.075 -59.430 1.00 75.88 339 HIS A CA 1
ATOM 2725 C C . HIS A 1 339 ? 23.229 -22.305 -60.083 1.00 75.88 339 HIS A C 1
ATOM 2727 O O . HIS A 1 339 ? 22.825 -23.423 -59.767 1.00 75.88 339 HIS A O 1
ATOM 2733 N N . ASP A 1 340 ? 24.226 -22.125 -60.958 1.00 73.75 340 ASP A N 1
ATOM 2734 C CA . ASP A 1 340 ? 24.917 -23.214 -61.663 1.00 73.75 340 ASP A CA 1
ATOM 2735 C C . ASP A 1 340 ? 26.437 -22.945 -61.781 1.00 73.75 340 ASP A C 1
ATOM 2737 O O . ASP A 1 340 ? 26.922 -22.435 -62.801 1.00 73.75 340 ASP A O 1
ATOM 2741 N N . PRO A 1 341 ? 27.216 -23.277 -60.733 1.00 63.50 341 PRO A N 1
ATOM 2742 C CA . PRO A 1 341 ? 28.647 -22.977 -60.657 1.00 63.50 341 PRO A CA 1
ATOM 2743 C C . PRO A 1 341 ? 29.520 -23.872 -61.555 1.00 63.50 341 PRO A C 1
ATOM 2745 O O . PRO A 1 341 ? 30.734 -23.686 -61.598 1.00 63.50 341 PRO A O 1
ATOM 2748 N N . LEU A 1 342 ? 28.939 -24.845 -62.272 1.00 59.12 342 LEU A N 1
ATOM 2749 C CA . LEU A 1 342 ? 29.672 -25.781 -63.138 1.00 59.12 342 LEU A CA 1
ATOM 2750 C C . LEU A 1 342 ? 30.017 -25.192 -64.520 1.00 59.12 342 LEU A C 1
ATOM 2752 O O . LEU A 1 342 ? 30.717 -25.836 -65.303 1.00 59.12 342 LEU A O 1
ATOM 2756 N N . ARG A 1 343 ? 29.572 -23.965 -64.837 1.00 59.81 343 ARG A N 1
ATOM 2757 C CA . ARG A 1 343 ? 29.996 -23.249 -66.051 1.00 59.81 343 ARG A CA 1
ATOM 2758 C C . ARG A 1 343 ? 31.440 -22.769 -65.903 1.00 59.81 343 ARG A C 1
ATOM 2760 O O . ARG A 1 343 ? 31.703 -21.744 -65.281 1.00 59.81 343 ARG A O 1
ATOM 2767 N N . SER A 1 344 ? 32.363 -23.496 -66.525 1.00 58.19 344 SER A N 1
ATOM 2768 C CA . SER A 1 344 ? 33.815 -23.311 -66.415 1.00 58.19 344 SER A CA 1
ATOM 2769 C C . SER A 1 344 ? 34.363 -21.962 -66.902 1.00 58.19 344 SER A C 1
ATOM 2771 O O . SER A 1 344 ? 35.497 -21.648 -66.568 1.00 58.19 344 SER A O 1
ATOM 2773 N N . ASP A 1 345 ? 33.583 -21.136 -67.612 1.00 73.69 345 ASP A N 1
ATOM 2774 C CA . ASP A 1 345 ? 34.070 -19.878 -68.203 1.00 73.69 345 ASP A CA 1
ATOM 2775 C C . ASP A 1 345 ? 33.162 -18.663 -67.927 1.00 73.69 345 ASP A C 1
ATOM 2777 O O . ASP A 1 345 ? 32.698 -17.967 -68.836 1.00 73.69 345 ASP A O 1
ATOM 2781 N N . LEU A 1 346 ? 32.927 -18.358 -66.646 1.00 76.19 346 LEU A N 1
ATOM 2782 C CA . LEU A 1 346 ? 32.197 -17.158 -66.203 1.00 76.19 346 LEU A CA 1
ATOM 2783 C C . LEU A 1 346 ? 32.749 -15.859 -66.823 1.00 76.19 346 LEU A C 1
ATOM 2785 O O . LEU A 1 346 ? 31.992 -14.998 -67.273 1.00 76.19 346 LEU A O 1
ATOM 2789 N N . PHE A 1 347 ? 34.074 -15.724 -66.873 1.00 78.88 347 PHE A N 1
ATOM 2790 C CA . PHE A 1 347 ? 34.733 -14.531 -67.406 1.00 78.88 347 PHE A CA 1
ATOM 2791 C C . PHE A 1 347 ? 34.581 -14.406 -68.928 1.00 78.88 347 PHE A C 1
ATOM 2793 O O . PHE A 1 347 ? 34.424 -13.294 -69.428 1.00 78.88 347 PHE A O 1
ATOM 2800 N N . ALA A 1 348 ? 34.539 -15.520 -69.670 1.00 78.56 348 ALA A N 1
ATOM 2801 C CA . ALA A 1 348 ? 34.263 -15.477 -71.106 1.00 78.56 348 ALA A CA 1
ATOM 2802 C C . ALA A 1 348 ? 32.831 -14.993 -71.375 1.00 78.56 348 ALA A C 1
ATOM 2804 O O . ALA A 1 348 ? 32.613 -14.158 -72.253 1.00 78.56 348 ALA A O 1
ATOM 2805 N N . LEU A 1 349 ? 31.865 -15.444 -70.567 1.00 78.62 349 LEU A N 1
ATOM 2806 C CA . LEU A 1 349 ? 30.474 -15.014 -70.676 1.00 78.62 349 LEU A CA 1
ATOM 2807 C C . LEU A 1 349 ? 30.317 -13.517 -70.359 1.00 78.62 349 LEU A C 1
ATOM 2809 O O . LEU A 1 349 ? 29.666 -12.799 -71.118 1.00 78.62 349 LEU A O 1
ATOM 2813 N N . PHE A 1 350 ? 30.978 -13.010 -69.313 1.00 82.75 350 PHE A N 1
ATOM 2814 C CA . PHE A 1 350 ? 30.976 -11.572 -69.025 1.00 82.75 350 PHE A CA 1
ATOM 2815 C C . PHE A 1 350 ? 31.587 -10.742 -70.158 1.00 82.75 350 PHE A C 1
ATOM 2817 O O . PHE A 1 350 ? 30.989 -9.740 -70.538 1.00 82.75 350 PHE A O 1
ATOM 2824 N N . ARG A 1 351 ? 32.694 -11.183 -70.772 1.00 78.31 351 ARG A N 1
ATOM 2825 C CA . ARG A 1 351 ? 33.307 -10.485 -71.920 1.00 78.31 351 ARG A CA 1
ATOM 2826 C C . ARG A 1 351 ? 32.383 -10.405 -73.140 1.00 78.31 351 ARG A C 1
ATOM 2828 O O . ARG A 1 351 ? 32.411 -9.409 -73.854 1.00 78.31 351 ARG A O 1
ATOM 2835 N N . THR A 1 352 ? 31.541 -11.417 -73.374 1.00 80.12 352 THR A N 1
ATOM 2836 C CA . THR A 1 352 ? 30.563 -11.376 -74.484 1.00 80.12 352 THR A CA 1
ATOM 2837 C C . THR A 1 352 ? 29.423 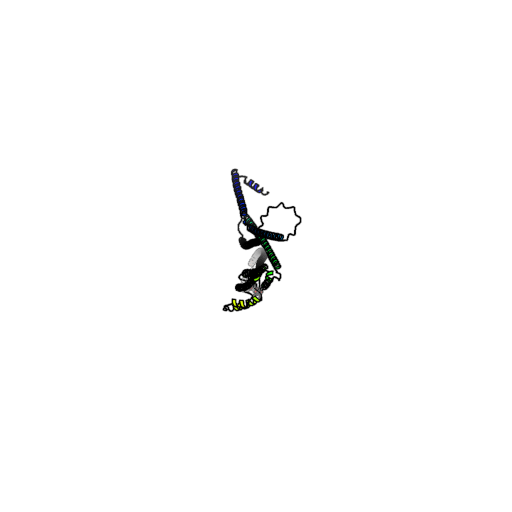-10.387 -74.242 1.00 80.12 352 THR A C 1
ATOM 2839 O O . THR A 1 352 ? 28.919 -9.776 -75.182 1.00 80.12 352 THR A O 1
ATOM 2842 N N . VAL A 1 353 ? 29.016 -10.215 -72.983 1.00 80.12 353 VAL A N 1
ATOM 2843 C CA . VAL A 1 353 ? 27.841 -9.422 -72.597 1.00 80.12 353 VAL A CA 1
ATOM 2844 C C . VAL A 1 353 ? 28.210 -7.967 -72.249 1.00 80.12 353 VAL A C 1
ATOM 2846 O O . VAL A 1 353 ? 27.388 -7.057 -72.419 1.00 80.12 353 VAL A O 1
ATOM 2849 N N . LEU A 1 354 ? 29.455 -7.735 -71.818 1.00 82.00 354 LEU A N 1
ATOM 2850 C CA . LEU A 1 354 ? 30.009 -6.449 -71.381 1.00 82.00 354 LEU A CA 1
ATOM 2851 C C . LEU A 1 354 ? 31.229 -6.035 -72.235 1.00 82.00 354 LEU A C 1
ATOM 2853 O O . LEU A 1 354 ? 32.345 -5.963 -71.728 1.00 82.00 354 LEU A O 1
ATOM 2857 N N . PRO A 1 355 ? 31.045 -5.737 -73.535 1.00 68.88 355 PRO A N 1
ATOM 2858 C CA . PRO A 1 355 ? 32.154 -5.477 -74.459 1.00 68.88 355 PRO A CA 1
ATOM 2859 C C . PRO A 1 355 ? 32.919 -4.165 -74.198 1.00 68.88 355 PRO A C 1
ATOM 2861 O O . PRO A 1 355 ? 34.007 -3.986 -74.735 1.00 68.88 355 PRO A O 1
ATOM 2864 N N . ALA A 1 356 ? 32.367 -3.247 -73.394 1.00 67.00 356 ALA A N 1
ATOM 2865 C CA . ALA A 1 356 ? 33.011 -1.983 -73.019 1.00 67.00 356 ALA A CA 1
ATOM 2866 C C . ALA A 1 356 ? 34.017 -2.120 -71.855 1.00 67.00 356 ALA A C 1
ATOM 2868 O O . ALA A 1 356 ? 34.806 -1.208 -71.620 1.00 67.00 356 ALA A O 1
ATOM 2869 N N . LEU A 1 357 ? 34.001 -3.251 -71.140 1.00 63.78 357 LEU A N 1
ATOM 2870 C CA . LEU A 1 357 ? 34.851 -3.528 -69.982 1.00 63.78 357 LEU A CA 1
ATOM 2871 C C . LEU A 1 357 ? 35.962 -4.502 -70.386 1.00 63.78 357 LEU A C 1
ATOM 2873 O O . LEU A 1 357 ? 35.716 -5.674 -70.660 1.00 63.78 357 LEU A O 1
ATOM 2877 N N . THR A 1 358 ? 37.196 -4.004 -70.451 1.00 62.19 358 THR A N 1
ATOM 2878 C CA . THR A 1 358 ? 38.306 -4.709 -71.115 1.00 62.19 358 THR A CA 1
ATOM 2879 C C . THR A 1 358 ? 39.201 -5.517 -70.172 1.00 62.19 358 THR A C 1
ATOM 2881 O O . THR A 1 358 ? 40.004 -6.314 -70.652 1.00 62.19 358 THR A O 1
ATOM 2884 N N . SER A 1 359 ? 39.090 -5.337 -68.850 1.00 79.88 359 SER A N 1
ATOM 2885 C CA . SER A 1 359 ? 39.966 -5.991 -67.867 1.00 79.88 359 SER A CA 1
ATOM 2886 C C . SER A 1 359 ? 39.219 -6.998 -66.992 1.00 79.88 359 SER A C 1
ATOM 2888 O O . SER A 1 359 ? 38.204 -6.674 -66.375 1.00 79.88 359 SER A O 1
ATOM 2890 N N . ASP A 1 360 ? 39.767 -8.209 -66.862 1.00 80.75 360 ASP A N 1
ATOM 2891 C CA . ASP A 1 360 ? 39.267 -9.217 -65.914 1.00 80.75 360 ASP A CA 1
ATOM 2892 C C . ASP A 1 360 ? 39.316 -8.722 -64.466 1.00 80.75 360 ASP A C 1
ATOM 2894 O O . ASP A 1 360 ? 38.519 -9.160 -63.634 1.00 80.75 360 ASP A O 1
ATOM 2898 N N . ASP A 1 361 ? 40.232 -7.804 -64.158 1.00 82.62 361 ASP A N 1
ATOM 2899 C CA . ASP A 1 361 ? 40.362 -7.234 -62.821 1.00 82.62 361 ASP A CA 1
ATOM 2900 C C . ASP A 1 361 ? 39.186 -6.309 -62.479 1.00 82.62 361 ASP A C 1
ATOM 2902 O O . ASP A 1 361 ? 38.755 -6.294 -61.328 1.00 82.62 361 ASP A O 1
ATOM 2906 N N . ASP A 1 362 ? 38.590 -5.634 -63.469 1.00 84.06 362 ASP A N 1
ATOM 2907 C CA . ASP A 1 362 ? 37.394 -4.800 -63.273 1.00 84.06 362 ASP A CA 1
ATOM 2908 C C . ASP A 1 362 ? 36.158 -5.662 -62.996 1.00 84.06 362 ASP A C 1
ATOM 2910 O O . ASP A 1 362 ? 35.335 -5.340 -62.140 1.00 84.06 362 ASP A O 1
ATOM 2914 N N . ILE A 1 363 ? 36.047 -6.805 -63.681 1.00 85.44 363 ILE A N 1
ATOM 2915 C CA . ILE A 1 363 ? 34.972 -7.776 -63.447 1.00 85.44 363 ILE A CA 1
ATOM 2916 C C . ILE A 1 363 ? 35.130 -8.399 -62.053 1.00 85.44 363 ILE A C 1
ATOM 2918 O O . ILE A 1 363 ? 34.154 -8.497 -61.308 1.00 85.44 363 ILE A O 1
ATOM 2922 N N . LYS A 1 364 ? 36.351 -8.790 -61.658 1.00 86.88 364 LYS A N 1
ATOM 2923 C CA . LYS A 1 364 ? 36.628 -9.323 -60.310 1.00 86.88 364 LYS A CA 1
ATOM 2924 C C . LYS A 1 364 ? 36.320 -8.300 -59.220 1.00 86.88 364 LYS A C 1
ATOM 2926 O O . LYS A 1 364 ? 35.724 -8.667 -58.204 1.00 86.88 364 LYS A O 1
ATOM 2931 N N . SER A 1 365 ? 36.695 -7.037 -59.424 1.00 88.12 365 SER A N 1
ATOM 2932 C CA . SER A 1 365 ? 36.449 -5.982 -58.445 1.00 88.12 365 SER A CA 1
ATOM 2933 C C . SER A 1 365 ? 34.952 -5.696 -58.295 1.00 88.12 365 SER A C 1
ATOM 2935 O O . SER A 1 365 ? 34.442 -5.585 -57.178 1.00 88.12 365 SER A O 1
ATOM 2937 N N . HIS A 1 366 ? 34.202 -5.710 -59.400 1.00 88.94 366 HIS A N 1
ATOM 2938 C CA . HIS A 1 366 ? 32.750 -5.532 -59.376 1.00 88.94 366 HIS A CA 1
ATOM 2939 C C . HIS A 1 366 ? 31.999 -6.720 -58.756 1.00 88.94 366 HIS A C 1
ATOM 2941 O O . HIS A 1 366 ? 31.062 -6.532 -57.976 1.00 88.94 366 HIS A O 1
ATOM 2947 N N . ILE A 1 367 ? 32.462 -7.954 -58.994 1.00 88.50 367 ILE A N 1
ATOM 2948 C CA . ILE A 1 367 ? 31.972 -9.147 -58.281 1.00 88.50 367 ILE A CA 1
ATOM 2949 C C . ILE A 1 367 ? 32.184 -8.985 -56.771 1.00 88.50 367 ILE A C 1
ATOM 2951 O O . ILE A 1 367 ? 31.260 -9.223 -55.989 1.00 88.50 367 ILE A O 1
ATOM 2955 N N . LYS A 1 368 ? 33.375 -8.542 -56.345 1.00 89.69 368 LYS A N 1
ATOM 2956 C CA . LYS A 1 368 ? 33.676 -8.305 -54.928 1.00 89.69 368 LYS A CA 1
ATOM 2957 C C . LYS A 1 368 ? 32.783 -7.213 -54.332 1.00 89.69 368 LYS A C 1
ATOM 2959 O O . LYS A 1 368 ? 32.257 -7.400 -53.235 1.00 89.69 368 LYS A O 1
ATOM 2964 N N . PHE A 1 369 ? 32.550 -6.113 -55.052 1.00 91.50 369 PHE A N 1
ATOM 2965 C CA . PHE A 1 369 ? 31.603 -5.067 -54.650 1.00 91.50 369 PHE A CA 1
ATOM 2966 C C . PHE A 1 369 ? 30.194 -5.634 -54.413 1.00 91.50 369 PHE A C 1
ATOM 2968 O O . PHE A 1 369 ? 29.599 -5.388 -53.361 1.00 91.50 369 PHE A O 1
ATOM 2975 N N . HIS A 1 370 ? 29.680 -6.451 -55.336 1.00 89.62 370 HIS A N 1
ATOM 2976 C CA . HIS A 1 370 ? 28.363 -7.083 -55.204 1.00 89.62 370 HIS A CA 1
ATOM 2977 C C . HIS A 1 370 ? 28.275 -8.067 -54.040 1.00 89.62 370 HIS A C 1
ATOM 2979 O O . HIS A 1 370 ? 27.282 -8.071 -53.310 1.00 89.62 370 HIS A O 1
ATOM 2985 N N . GLN A 1 371 ? 29.323 -8.857 -53.807 1.00 90.00 371 GLN A N 1
ATOM 2986 C CA . GLN A 1 371 ? 29.411 -9.736 -52.639 1.00 90.00 371 GLN A CA 1
ATOM 2987 C C . GLN A 1 371 ? 29.382 -8.935 -51.329 1.00 90.00 371 GLN A C 1
ATOM 2989 O O . GLN A 1 371 ? 28.592 -9.250 -50.435 1.00 90.00 371 GLN A O 1
ATOM 2994 N N . LEU A 1 372 ? 30.175 -7.861 -51.232 1.00 92.12 372 LEU A N 1
ATOM 2995 C CA . LEU A 1 372 ? 30.189 -6.959 -50.074 1.00 92.12 372 LEU A CA 1
ATOM 2996 C C . LEU A 1 372 ? 28.828 -6.285 -49.864 1.00 92.12 372 LEU A C 1
ATOM 2998 O O . LEU A 1 372 ? 28.349 -6.195 -48.733 1.00 92.12 372 LEU A O 1
ATOM 3002 N N . ARG A 1 373 ? 28.171 -5.854 -50.944 1.00 91.06 373 ARG A N 1
ATOM 3003 C CA . ARG A 1 373 ? 26.858 -5.205 -50.896 1.00 91.06 373 ARG A CA 1
ATOM 3004 C C . ARG A 1 373 ? 25.755 -6.166 -50.464 1.00 91.06 373 ARG A C 1
ATOM 3006 O O . ARG A 1 373 ? 24.943 -5.814 -49.610 1.00 91.06 373 ARG A O 1
ATOM 3013 N N . ARG A 1 374 ? 25.733 -7.389 -51.002 1.00 91.25 374 ARG A N 1
ATOM 3014 C CA . ARG A 1 374 ? 24.802 -8.441 -50.568 1.00 91.25 374 ARG A CA 1
ATOM 3015 C C . ARG A 1 374 ? 24.992 -8.754 -49.089 1.00 91.25 374 ARG A C 1
ATOM 3017 O O . ARG A 1 374 ? 24.015 -8.790 -48.345 1.00 91.25 374 ARG A O 1
ATOM 3024 N N . PHE A 1 375 ? 26.239 -8.927 -48.659 1.00 92.44 375 PHE A N 1
ATOM 3025 C CA . PHE A 1 375 ? 26.570 -9.190 -47.263 1.00 92.44 375 PHE A CA 1
ATOM 3026 C C . PHE A 1 375 ? 26.158 -8.038 -46.339 1.00 92.44 375 PHE A C 1
ATOM 3028 O O . PHE A 1 375 ? 25.605 -8.281 -45.268 1.00 92.44 375 PHE A O 1
ATOM 3035 N N . TYR A 1 376 ? 26.363 -6.786 -46.760 1.00 93.31 376 TYR A N 1
ATOM 3036 C CA . TYR A 1 376 ? 25.876 -5.607 -46.044 1.00 93.31 376 TYR A CA 1
ATOM 3037 C C . TYR A 1 376 ? 24.350 -5.621 -45.899 1.00 93.31 376 TYR A C 1
ATOM 3039 O O . TYR A 1 376 ? 23.852 -5.472 -44.785 1.00 93.31 376 TYR A O 1
ATOM 3047 N N . HIS A 1 377 ? 23.603 -5.845 -46.986 1.00 91.19 377 HIS A N 1
ATOM 3048 C CA . HIS A 1 377 ? 22.140 -5.900 -46.931 1.00 91.19 377 HIS A CA 1
ATOM 3049 C C . HIS A 1 377 ? 21.637 -7.035 -46.034 1.00 91.19 377 HIS A C 1
ATOM 3051 O O . HIS A 1 377 ? 20.739 -6.805 -45.225 1.00 91.19 377 HIS A O 1
ATOM 3057 N N . GLN A 1 378 ? 22.251 -8.219 -46.116 1.00 93.56 378 GLN A N 1
ATOM 3058 C CA . GLN A 1 378 ? 21.928 -9.348 -45.246 1.00 93.56 378 GLN A CA 1
ATOM 3059 C C . GLN A 1 378 ? 22.198 -9.011 -43.774 1.00 93.56 378 GLN A C 1
ATOM 3061 O O . GLN A 1 378 ? 21.301 -9.129 -42.946 1.00 93.56 378 GLN A O 1
ATOM 3066 N N . LYS A 1 379 ? 23.381 -8.476 -43.444 1.00 93.56 379 LYS A N 1
ATOM 3067 C CA . LYS A 1 379 ? 23.705 -8.047 -42.074 1.00 93.56 379 LYS A CA 1
ATOM 3068 C C . LYS A 1 379 ? 22.781 -6.947 -41.562 1.00 93.56 379 LYS A C 1
ATOM 3070 O O . LYS A 1 379 ? 22.382 -6.983 -40.401 1.00 93.56 379 LYS A O 1
ATOM 3075 N N . ALA A 1 380 ? 22.441 -5.965 -42.393 1.00 91.88 380 ALA A N 1
ATOM 3076 C CA . ALA A 1 380 ? 21.513 -4.902 -42.024 1.00 91.88 380 ALA A CA 1
ATOM 3077 C C . ALA A 1 380 ? 20.108 -5.464 -41.748 1.00 91.88 380 ALA A C 1
ATOM 3079 O O . ALA A 1 380 ? 19.459 -5.056 -40.783 1.00 91.88 380 ALA A O 1
ATOM 3080 N N . GLN A 1 381 ? 19.652 -6.433 -42.546 1.00 92.19 381 GLN A N 1
ATOM 3081 C CA . GLN A 1 381 ? 18.397 -7.146 -42.315 1.00 92.19 381 GLN A CA 1
ATOM 3082 C C . GLN A 1 381 ? 18.437 -7.957 -41.014 1.00 92.19 381 GLN A C 1
ATOM 3084 O O . GLN A 1 381 ? 17.507 -7.847 -40.215 1.00 92.19 381 GLN A O 1
ATOM 3089 N N . ASP A 1 382 ? 19.519 -8.692 -40.756 1.00 92.88 382 ASP A N 1
ATOM 3090 C CA . ASP A 1 382 ? 19.706 -9.460 -39.521 1.00 92.88 382 ASP A CA 1
ATOM 3091 C C . ASP A 1 382 ? 19.689 -8.548 -38.285 1.00 92.88 382 ASP A C 1
ATOM 3093 O O . ASP A 1 382 ? 19.034 -8.862 -37.290 1.00 92.88 382 ASP A O 1
ATOM 3097 N N . ARG A 1 383 ? 20.333 -7.370 -38.350 1.00 91.50 383 ARG A N 1
ATOM 3098 C CA . ARG A 1 383 ? 20.292 -6.368 -37.267 1.00 91.50 383 ARG A CA 1
ATOM 3099 C C . ARG A 1 383 ? 18.892 -5.822 -37.031 1.00 91.50 383 ARG A C 1
ATOM 3101 O O . ARG A 1 383 ? 18.463 -5.747 -35.882 1.00 91.50 383 ARG A O 1
ATOM 3108 N N . ARG A 1 384 ? 18.149 -5.507 -38.095 1.00 89.75 384 ARG A N 1
ATOM 3109 C CA . ARG A 1 384 ? 16.745 -5.079 -37.983 1.00 89.75 384 ARG A CA 1
ATOM 3110 C C . ARG A 1 384 ? 15.873 -6.177 -37.372 1.00 89.75 384 ARG A C 1
ATOM 3112 O O . ARG A 1 384 ? 15.045 -5.883 -36.518 1.00 89.75 384 ARG A O 1
ATOM 3119 N N . GLN A 1 385 ? 16.058 -7.441 -37.760 1.00 90.62 385 GLN A N 1
ATOM 3120 C CA . GLN A 1 385 ? 15.322 -8.566 -37.170 1.00 90.62 385 GLN A CA 1
ATOM 3121 C C . GLN A 1 385 ? 15.675 -8.780 -35.695 1.00 90.62 385 GLN A C 1
ATOM 3123 O O . GLN A 1 385 ? 14.783 -9.011 -34.878 1.00 90.62 385 GLN A O 1
ATOM 3128 N N . LEU A 1 386 ? 16.957 -8.674 -35.339 1.00 91.88 386 LEU A N 1
ATOM 3129 C CA . LEU A 1 386 ? 17.404 -8.746 -33.952 1.00 91.88 386 LEU A CA 1
ATOM 3130 C C . LEU A 1 386 ? 16.784 -7.623 -33.115 1.00 91.88 386 LEU A C 1
ATOM 3132 O O . LEU A 1 386 ? 16.286 -7.890 -32.024 1.00 91.88 386 LEU A O 1
ATOM 3136 N N . ALA A 1 387 ? 16.750 -6.395 -33.637 1.00 89.31 387 ALA A N 1
ATOM 3137 C CA . ALA A 1 387 ? 16.098 -5.275 -32.971 1.00 89.31 387 ALA A CA 1
ATOM 3138 C C . ALA A 1 387 ? 14.597 -5.506 -32.787 1.00 89.31 387 ALA A C 1
ATOM 3140 O O . ALA A 1 387 ? 14.113 -5.320 -31.679 1.00 89.31 387 ALA A O 1
ATOM 3141 N N . LYS A 1 388 ? 13.872 -6.020 -33.797 1.00 89.69 388 LYS A N 1
ATOM 3142 C CA . LYS A 1 388 ? 12.453 -6.411 -33.633 1.00 89.69 388 LYS A CA 1
ATOM 3143 C C . LYS A 1 388 ? 12.260 -7.389 -32.473 1.00 89.69 388 LYS A C 1
ATOM 3145 O O . LYS A 1 388 ? 11.345 -7.221 -31.674 1.00 89.69 388 LYS A O 1
ATOM 3150 N N . ARG A 1 389 ? 13.139 -8.390 -32.347 1.00 92.44 389 ARG A N 1
ATOM 3151 C CA . ARG A 1 389 ? 13.098 -9.347 -31.227 1.00 92.44 389 ARG A CA 1
ATOM 3152 C C . ARG A 1 389 ? 13.381 -8.668 -29.887 1.00 92.44 389 ARG A C 1
ATOM 3154 O O . ARG A 1 389 ? 12.662 -8.929 -28.929 1.00 92.44 389 ARG A O 1
ATOM 3161 N N . LYS A 1 390 ? 14.391 -7.793 -29.818 1.00 92.75 390 LYS A N 1
ATOM 3162 C CA . LYS A 1 390 ? 14.710 -7.033 -28.599 1.00 92.75 390 LYS A CA 1
ATOM 3163 C C . LYS A 1 390 ? 13.564 -6.096 -28.196 1.00 92.75 390 LYS A C 1
ATOM 3165 O O . LYS A 1 390 ? 13.232 -6.052 -27.020 1.00 92.75 390 LYS A O 1
ATOM 3170 N N . VAL A 1 391 ? 12.934 -5.406 -29.151 1.00 90.50 391 VAL A N 1
ATOM 3171 C CA . VAL A 1 391 ? 11.751 -4.558 -28.924 1.00 90.50 391 VAL A CA 1
ATOM 3172 C C . VAL A 1 391 ? 10.604 -5.388 -28.355 1.00 90.50 391 VAL A C 1
ATOM 3174 O O . VAL A 1 391 ? 10.057 -5.016 -27.326 1.00 90.50 391 VAL A O 1
ATOM 3177 N N . ALA A 1 392 ? 10.286 -6.540 -28.953 1.00 91.38 392 ALA A N 1
ATOM 3178 C CA . ALA A 1 392 ? 9.229 -7.418 -28.447 1.00 91.38 392 ALA A CA 1
ATOM 3179 C C . ALA A 1 392 ? 9.518 -7.916 -27.015 1.00 91.38 392 ALA A C 1
ATOM 3181 O O . ALA A 1 392 ? 8.633 -7.918 -26.162 1.00 91.38 392 ALA A O 1
ATOM 3182 N N . GLN A 1 393 ? 10.771 -8.279 -26.718 1.00 93.81 393 GLN A N 1
ATOM 3183 C CA . GLN A 1 393 ? 11.193 -8.656 -25.363 1.00 93.81 393 GLN A CA 1
ATOM 3184 C C . GLN A 1 393 ? 11.108 -7.483 -24.377 1.00 93.81 393 GLN A C 1
ATOM 3186 O O . GLN A 1 393 ? 10.676 -7.662 -23.238 1.00 93.81 393 GLN A O 1
ATOM 3191 N N . ALA A 1 394 ? 11.510 -6.282 -24.798 1.00 92.00 394 ALA A N 1
ATOM 3192 C CA . ALA A 1 394 ? 11.398 -5.068 -23.997 1.00 92.00 394 ALA A CA 1
ATOM 3193 C C . ALA A 1 394 ? 9.928 -4.718 -23.724 1.00 92.00 394 ALA A C 1
ATOM 3195 O O . ALA A 1 394 ? 9.591 -4.385 -22.593 1.00 92.00 394 ALA A O 1
ATOM 3196 N N . GLN A 1 395 ? 9.046 -4.895 -24.710 1.00 92.19 395 GLN A N 1
ATOM 3197 C CA . GLN A 1 395 ? 7.600 -4.715 -24.583 1.00 92.19 395 GLN A CA 1
ATOM 3198 C C . GLN A 1 395 ? 6.993 -5.698 -23.582 1.00 92.19 395 GLN A C 1
ATOM 3200 O O . GLN A 1 395 ? 6.270 -5.290 -22.678 1.00 92.19 395 GLN A O 1
ATOM 3205 N N . GLU A 1 396 ? 7.339 -6.983 -23.664 1.00 92.94 396 GLU A N 1
ATOM 3206 C CA . GLU A 1 396 ? 6.888 -7.980 -22.690 1.00 92.94 396 GLU A CA 1
ATOM 3207 C C . GLU A 1 396 ? 7.399 -7.665 -21.273 1.00 92.94 396 GLU A C 1
ATOM 3209 O O . GLU A 1 396 ? 6.659 -7.771 -20.292 1.00 92.94 396 GLU A O 1
ATOM 3214 N N . LYS A 1 397 ? 8.658 -7.227 -21.151 1.00 94.38 397 LYS A N 1
ATOM 3215 C CA . LYS A 1 397 ? 9.247 -6.810 -19.872 1.00 94.38 397 LYS A CA 1
ATOM 3216 C C . LYS A 1 397 ? 8.557 -5.565 -19.307 1.00 94.38 397 LYS A C 1
ATOM 3218 O O . LYS A 1 397 ? 8.296 -5.529 -18.105 1.00 94.38 397 LYS A O 1
ATOM 3223 N N . ALA A 1 398 ? 8.251 -4.577 -20.147 1.00 92.56 398 ALA A N 1
ATOM 3224 C CA . ALA A 1 398 ? 7.511 -3.376 -19.774 1.00 92.56 398 ALA A CA 1
ATOM 3225 C C . ALA A 1 398 ? 6.094 -3.730 -19.302 1.00 92.56 398 ALA A C 1
ATOM 3227 O O . ALA A 1 398 ? 5.724 -3.359 -18.191 1.00 92.56 398 ALA A O 1
ATOM 3228 N N . ASN A 1 399 ? 5.365 -4.558 -20.059 1.00 92.69 399 ASN A N 1
ATOM 3229 C CA . ASN A 1 399 ? 4.045 -5.070 -19.675 1.00 92.69 399 ASN A CA 1
ATOM 3230 C C . ASN A 1 399 ? 4.076 -5.749 -18.300 1.00 92.69 399 ASN A C 1
ATOM 3232 O O . ASN A 1 399 ? 3.250 -5.457 -17.441 1.00 92.69 399 ASN A O 1
ATOM 3236 N N . ARG A 1 400 ? 5.062 -6.622 -18.052 1.00 93.25 400 ARG A N 1
ATOM 3237 C CA . ARG A 1 400 ? 5.217 -7.284 -16.746 1.00 93.25 400 ARG A CA 1
ATOM 3238 C C . ARG A 1 400 ? 5.503 -6.295 -15.620 1.00 93.25 400 ARG A C 1
ATOM 3240 O O . ARG A 1 400 ? 4.953 -6.456 -14.536 1.00 93.25 400 ARG A O 1
ATOM 3247 N N . LYS A 1 401 ? 6.356 -5.290 -15.847 1.00 93.19 401 LYS A N 1
ATOM 3248 C CA . LYS A 1 401 ? 6.643 -4.251 -14.844 1.00 93.19 401 LYS A CA 1
ATOM 3249 C C . LYS A 1 401 ? 5.390 -3.444 -14.496 1.00 93.19 401 LYS A C 1
ATOM 3251 O O . LYS A 1 401 ? 5.117 -3.256 -13.314 1.00 93.19 401 LYS A O 1
ATOM 3256 N N . ILE A 1 402 ? 4.635 -3.018 -15.508 1.00 93.38 402 ILE A N 1
ATOM 3257 C CA . ILE A 1 402 ? 3.383 -2.272 -15.337 1.00 93.38 402 ILE A CA 1
ATOM 3258 C C . ILE A 1 402 ? 2.359 -3.124 -14.577 1.00 93.38 402 ILE A C 1
ATOM 3260 O O . ILE A 1 402 ? 1.812 -2.676 -13.572 1.00 93.38 402 ILE A O 1
ATOM 3264 N N . GLU A 1 403 ? 2.163 -4.381 -14.980 1.00 92.62 403 GLU A N 1
ATOM 3265 C CA . GLU A 1 403 ? 1.235 -5.290 -14.300 1.00 92.62 403 GLU A CA 1
ATOM 3266 C C . GLU A 1 403 ? 1.630 -5.506 -12.832 1.00 92.62 403 GLU A C 1
ATOM 3268 O O . GLU A 1 403 ? 0.790 -5.402 -11.942 1.00 92.62 403 GLU A O 1
ATOM 3273 N N . MET A 1 404 ? 2.916 -5.743 -12.543 1.00 92.62 404 MET A N 1
ATOM 3274 C CA . MET A 1 404 ? 3.390 -5.878 -11.160 1.00 92.62 404 MET A CA 1
ATOM 3275 C C . MET A 1 404 ? 3.119 -4.621 -10.328 1.00 92.62 404 MET A C 1
ATOM 3277 O O . MET A 1 404 ? 2.708 -4.747 -9.174 1.00 92.62 404 MET A O 1
ATOM 3281 N N . TYR A 1 405 ? 3.309 -3.430 -10.902 1.00 91.69 405 TYR A N 1
ATOM 3282 C CA . TYR A 1 405 ? 2.998 -2.170 -10.229 1.00 91.69 405 TYR A CA 1
ATOM 3283 C C . TYR A 1 405 ? 1.505 -2.077 -9.876 1.00 91.69 405 TYR A C 1
ATOM 3285 O O . TYR A 1 405 ? 1.162 -1.876 -8.711 1.00 91.69 405 TYR A O 1
ATOM 3293 N N . PHE A 1 406 ? 0.609 -2.319 -10.835 1.00 92.00 406 PHE A N 1
ATOM 3294 C CA . PHE A 1 406 ? -0.835 -2.272 -10.583 1.00 92.00 406 PHE A CA 1
ATOM 3295 C C . PHE A 1 406 ? -1.305 -3.353 -9.599 1.00 92.00 406 PHE A C 1
ATOM 3297 O O . PHE A 1 406 ? -2.198 -3.113 -8.783 1.00 92.00 406 PHE A O 1
ATOM 3304 N N . GLN A 1 407 ? -0.704 -4.545 -9.625 1.00 91.44 407 GLN A N 1
ATOM 3305 C CA . GLN A 1 407 ? -0.984 -5.595 -8.641 1.00 91.44 407 GLN A CA 1
ATOM 3306 C C . GLN A 1 407 ? -0.524 -5.192 -7.238 1.00 91.44 407 GLN A C 1
ATOM 3308 O O . GLN A 1 407 ? -1.241 -5.418 -6.260 1.00 91.44 407 GLN A O 1
ATOM 3313 N N . GLN A 1 408 ? 0.642 -4.555 -7.127 1.00 90.56 408 GLN A N 1
ATOM 3314 C CA . GLN A 1 408 ? 1.136 -4.020 -5.865 1.00 90.56 408 GLN A CA 1
ATOM 3315 C C . GLN A 1 408 ? 0.225 -2.908 -5.336 1.00 90.56 408 GLN A C 1
ATOM 3317 O O . GLN A 1 408 ? -0.095 -2.910 -4.148 1.00 90.56 408 GLN A O 1
ATOM 3322 N N . GLU A 1 409 ? -0.242 -2.005 -6.198 1.00 88.81 409 GLU A N 1
ATOM 3323 C CA . GLU A 1 409 ? -1.176 -0.939 -5.829 1.00 88.81 409 GLU A CA 1
ATOM 3324 C C . GLU A 1 409 ? -2.495 -1.522 -5.293 1.00 88.81 409 GLU A C 1
ATOM 3326 O O . GLU A 1 409 ? -2.921 -1.196 -4.182 1.00 88.81 409 GLU A O 1
ATOM 3331 N N . LYS A 1 410 ? -3.092 -2.484 -6.013 1.00 90.44 410 LYS A N 1
ATOM 3332 C CA . LYS A 1 410 ? -4.294 -3.211 -5.567 1.00 90.44 410 LYS A CA 1
ATOM 3333 C C . LYS A 1 410 ? -4.074 -3.920 -4.232 1.00 90.44 410 LYS A C 1
ATOM 3335 O O . LYS A 1 410 ? -4.952 -3.911 -3.366 1.00 90.44 410 LYS A O 1
ATOM 3340 N N . TRP A 1 411 ? -2.906 -4.532 -4.041 1.00 91.25 411 TRP A N 1
ATOM 3341 C CA . TRP A 1 411 ? -2.556 -5.188 -2.784 1.00 91.25 411 TRP A CA 1
ATOM 3342 C C . TRP A 1 411 ? -2.443 -4.191 -1.624 1.00 91.25 411 TRP A C 1
ATOM 3344 O O . TRP A 1 411 ? -2.963 -4.465 -0.540 1.00 91.25 411 TRP A O 1
ATOM 3354 N N . GLN A 1 412 ? -1.825 -3.027 -1.842 1.00 86.56 412 GLN A N 1
ATOM 3355 C CA . GLN A 1 412 ? -1.737 -1.965 -0.835 1.00 86.56 412 GLN A CA 1
ATOM 3356 C C . GLN A 1 412 ? -3.120 -1.408 -0.484 1.00 86.56 412 GLN A C 1
ATOM 3358 O O . GLN A 1 412 ? -3.435 -1.292 0.700 1.00 86.56 412 GLN A O 1
ATOM 3363 N N . ALA A 1 413 ? -3.975 -1.156 -1.479 1.00 90.62 413 ALA A N 1
ATOM 3364 C CA . ALA A 1 413 ? -5.353 -0.718 -1.258 1.00 90.62 413 ALA A CA 1
ATOM 3365 C C . ALA A 1 413 ? -6.133 -1.733 -0.402 1.00 90.62 413 ALA A C 1
ATOM 3367 O O . ALA A 1 413 ? -6.720 -1.376 0.620 1.00 90.62 413 ALA A O 1
ATOM 3368 N N . LYS A 1 414 ? -6.036 -3.030 -0.724 1.00 91.69 414 LYS A N 1
ATOM 3369 C CA . LYS A 1 414 ? -6.647 -4.107 0.073 1.00 91.69 414 LYS A CA 1
ATOM 3370 C C . LYS A 1 414 ? -6.061 -4.200 1.485 1.00 91.69 414 LYS A C 1
ATOM 3372 O O . LYS A 1 414 ? -6.768 -4.504 2.447 1.00 91.69 414 LYS A O 1
ATOM 3377 N N . LYS A 1 415 ? -4.758 -3.961 1.646 1.00 91.06 415 LYS A N 1
ATOM 3378 C CA . LYS A 1 415 ? -4.100 -3.924 2.960 1.00 91.06 415 LYS A CA 1
ATOM 3379 C C . LYS A 1 415 ? -4.620 -2.759 3.806 1.00 91.06 415 LYS A C 1
ATOM 3381 O O . LYS A 1 415 ? -4.875 -2.962 4.994 1.00 91.06 415 LYS A O 1
ATOM 3386 N N . GLN A 1 416 ? -4.802 -1.580 3.213 1.00 89.38 416 GLN A N 1
ATOM 3387 C CA . GLN A 1 416 ? -5.399 -0.421 3.879 1.00 89.38 416 GLN A CA 1
ATOM 3388 C C . GLN A 1 416 ? -6.860 -0.682 4.262 1.00 89.38 416 GLN A C 1
ATOM 3390 O O . GLN A 1 416 ? -7.226 -0.442 5.410 1.00 89.38 416 GLN A O 1
ATOM 3395 N N . GLU A 1 417 ? -7.662 -1.264 3.368 1.00 93.19 417 GLU A N 1
ATOM 3396 C CA . GLU A 1 417 ? -9.047 -1.660 3.658 1.00 93.19 417 GLU A CA 1
ATOM 3397 C C . GLU A 1 417 ? -9.119 -2.659 4.826 1.00 93.19 417 GLU A C 1
ATOM 3399 O O . GLU A 1 417 ? -9.878 -2.475 5.779 1.00 93.19 417 GLU A O 1
ATOM 3404 N N . ASN A 1 418 ? -8.261 -3.682 4.818 1.00 90.25 418 ASN A N 1
ATOM 3405 C CA . ASN A 1 418 ? -8.162 -4.644 5.916 1.00 90.25 418 ASN A CA 1
ATOM 3406 C C . ASN A 1 418 ? -7.743 -3.985 7.235 1.00 90.25 418 ASN A C 1
ATOM 3408 O O . ASN A 1 418 ? -8.241 -4.371 8.293 1.00 90.25 418 ASN A O 1
ATOM 3412 N N . LYS A 1 419 ? -6.827 -3.010 7.194 1.00 91.62 419 LYS A N 1
ATOM 3413 C CA . LYS A 1 419 ? -6.426 -2.240 8.377 1.00 91.62 419 LYS A CA 1
ATOM 3414 C C . LYS A 1 419 ? -7.608 -1.429 8.912 1.00 91.62 419 LYS A C 1
ATOM 3416 O O . LYS A 1 419 ? -7.939 -1.580 10.081 1.00 91.62 419 LYS A O 1
ATOM 3421 N N . ALA A 1 420 ? -8.310 -0.691 8.054 1.00 92.38 420 ALA A N 1
ATOM 3422 C CA . ALA A 1 420 ? -9.500 0.069 8.434 1.00 92.38 420 ALA A CA 1
ATOM 3423 C C . ALA A 1 420 ? -10.604 -0.831 9.023 1.00 92.38 420 ALA A C 1
ATOM 3425 O O . ALA A 1 420 ? -11.233 -0.486 10.024 1.00 92.38 420 ALA A O 1
ATOM 3426 N N . SER A 1 421 ? -10.804 -2.022 8.452 1.00 90.69 421 SER A N 1
ATOM 3427 C CA . SER A 1 421 ? -11.738 -3.024 8.974 1.00 90.69 421 SER A CA 1
ATOM 3428 C C . SER A 1 421 ? -11.320 -3.534 10.360 1.00 90.69 421 SER A C 1
ATOM 3430 O O . SER A 1 421 ? -12.141 -3.587 11.278 1.00 90.69 421 SER A O 1
ATOM 3432 N N . ARG A 1 422 ? -10.028 -3.829 10.561 1.00 90.12 422 ARG A N 1
ATOM 3433 C CA . ARG A 1 422 ? -9.478 -4.215 11.873 1.00 90.12 422 ARG A CA 1
ATOM 3434 C C . ARG A 1 422 ? -9.631 -3.106 12.908 1.00 90.12 422 ARG A C 1
ATOM 3436 O O . ARG A 1 422 ? -10.042 -3.401 14.028 1.00 90.12 422 ARG A O 1
ATOM 3443 N N . ASP A 1 423 ? -9.366 -1.861 12.531 1.00 92.06 423 ASP A N 1
ATOM 3444 C CA . ASP A 1 423 ? -9.507 -0.701 13.411 1.00 92.06 423 ASP A CA 1
ATOM 3445 C C . ASP A 1 423 ? -10.978 -0.507 13.812 1.00 92.06 423 ASP A C 1
ATOM 3447 O O . ASP A 1 423 ? -11.285 -0.327 14.991 1.00 92.06 423 ASP A O 1
ATOM 3451 N N . LYS A 1 424 ? -11.919 -0.675 12.871 1.00 94.00 424 LYS A N 1
ATOM 3452 C CA . LYS A 1 424 ? -13.362 -0.675 13.160 1.00 94.00 424 LYS A CA 1
ATOM 3453 C C . LYS A 1 424 ? -13.760 -1.811 14.108 1.00 94.00 424 LYS A C 1
ATOM 3455 O O . LYS A 1 424 ? -14.520 -1.587 15.050 1.00 94.00 424 LYS A O 1
ATOM 3460 N N . CYS A 1 425 ? -13.237 -3.022 13.909 1.00 91.69 425 CYS A N 1
ATOM 3461 C CA . CYS A 1 425 ? -13.452 -4.134 14.837 1.00 91.69 425 CYS A CA 1
ATOM 3462 C C . CYS A 1 425 ? -12.878 -3.843 16.231 1.00 91.69 425 CYS A C 1
ATOM 3464 O O . CYS A 1 425 ? -13.521 -4.175 17.226 1.00 91.69 425 CYS A O 1
ATOM 3466 N N . ALA A 1 426 ? -11.701 -3.221 16.322 1.00 91.06 426 ALA A N 1
ATOM 3467 C CA . ALA A 1 426 ? -11.093 -2.832 17.591 1.00 91.06 426 ALA A CA 1
ATOM 3468 C C . ALA A 1 426 ? -11.944 -1.782 18.324 1.00 91.06 426 ALA A C 1
ATOM 3470 O O . ALA A 1 426 ? -12.216 -1.947 19.512 1.00 91.06 426 ALA A O 1
ATOM 3471 N N . GLN A 1 427 ? -12.454 -0.773 17.611 1.00 93.50 427 GLN A N 1
ATOM 3472 C CA . GLN A 1 427 ? -13.380 0.220 18.167 1.00 93.50 427 GLN A CA 1
ATOM 3473 C C . GLN A 1 427 ? -14.673 -0.421 18.687 1.00 93.50 427 GLN A C 1
ATOM 3475 O O . GLN A 1 427 ? -15.126 -0.102 19.783 1.00 93.50 427 GLN A O 1
ATOM 3480 N N . LEU A 1 428 ? -15.265 -1.351 17.929 1.00 94.38 428 LEU A N 1
ATOM 3481 C CA . LEU A 1 428 ? -16.467 -2.067 18.366 1.00 94.38 428 LEU A CA 1
ATOM 3482 C C . LEU A 1 428 ? -16.200 -2.929 19.604 1.00 94.38 428 LEU A C 1
ATOM 3484 O O . LEU A 1 428 ? -17.022 -2.939 20.514 1.00 94.38 428 LEU A O 1
ATOM 3488 N N . ARG A 1 429 ? -15.047 -3.605 19.676 1.00 91.69 429 ARG A N 1
ATOM 3489 C CA . ARG A 1 429 ? -14.639 -4.339 20.884 1.00 91.69 429 ARG A CA 1
ATOM 3490 C C . ARG A 1 429 ? -14.488 -3.407 22.084 1.00 91.69 429 ARG A C 1
ATOM 3492 O O . ARG A 1 429 ? -14.979 -3.753 23.149 1.00 91.69 429 ARG A O 1
ATOM 3499 N N . GLY A 1 430 ? -13.883 -2.231 21.900 1.00 92.94 430 GLY A N 1
ATOM 3500 C CA . GLY A 1 430 ? -13.802 -1.197 22.937 1.00 92.94 430 GLY A CA 1
ATOM 3501 C C . GLY A 1 430 ? -15.179 -0.821 23.488 1.00 92.94 430 GLY A C 1
ATOM 3502 O O . GLY A 1 430 ? -15.394 -0.903 24.690 1.00 92.94 430 GLY A O 1
ATOM 3503 N N . LYS A 1 431 ? -16.153 -0.551 22.610 1.00 94.56 431 LYS A N 1
ATOM 3504 C CA . LYS A 1 431 ? -17.541 -0.256 23.016 1.00 94.56 431 LYS A CA 1
ATOM 3505 C C . LYS A 1 431 ? -18.225 -1.413 23.747 1.00 94.56 431 LYS A C 1
ATOM 3507 O O . LYS A 1 431 ? -19.017 -1.182 24.653 1.00 94.56 431 LYS A O 1
ATOM 3512 N N . VAL A 1 432 ? -17.949 -2.658 23.350 1.00 95.44 432 VAL A N 1
ATOM 3513 C CA . VAL A 1 432 ? -18.479 -3.841 24.049 1.00 95.44 432 VAL A CA 1
ATOM 3514 C C . VAL A 1 432 ? -17.894 -3.943 25.457 1.00 95.44 432 VAL A C 1
ATOM 3516 O O . VAL A 1 432 ? -18.649 -4.227 26.382 1.00 95.44 432 VAL A O 1
ATOM 3519 N N . PHE A 1 433 ? -16.597 -3.674 25.633 1.00 91.62 433 PHE A N 1
ATOM 3520 C CA . PHE A 1 433 ? -15.979 -3.623 26.961 1.00 91.62 433 PHE A CA 1
ATOM 3521 C C . PHE A 1 433 ? -16.561 -2.496 27.818 1.00 91.62 433 PHE A C 1
ATOM 3523 O O . PHE A 1 433 ? -16.979 -2.756 28.937 1.00 91.62 433 PHE A O 1
ATOM 3530 N N . GLU A 1 434 ? -16.700 -1.283 27.275 1.00 94.19 434 GLU A N 1
ATOM 3531 C CA . GLU A 1 434 ? -17.346 -0.167 27.985 1.00 94.19 434 GLU A CA 1
ATOM 3532 C C . GLU A 1 434 ? -18.776 -0.517 28.423 1.00 94.19 434 GLU A C 1
ATOM 3534 O O . GLU A 1 434 ? -19.186 -0.212 29.542 1.00 94.19 434 GLU A O 1
ATOM 3539 N N . TRP A 1 435 ? -19.542 -1.187 27.560 1.00 96.00 435 TRP A N 1
ATOM 3540 C CA . TRP A 1 435 ? -20.889 -1.640 27.893 1.00 96.00 435 TRP A CA 1
ATOM 3541 C C . TRP A 1 435 ? -20.895 -2.737 28.969 1.00 96.00 435 TRP A C 1
ATOM 3543 O O . TRP A 1 435 ? -21.756 -2.719 29.848 1.00 96.00 435 TRP A O 1
ATOM 3553 N N . GLN A 1 436 ? -19.944 -3.676 28.929 1.00 94.25 436 GLN A N 1
ATOM 3554 C CA . GLN A 1 436 ? -19.780 -4.691 29.974 1.00 94.25 436 GLN A CA 1
ATOM 3555 C C . GLN A 1 436 ? -19.446 -4.046 31.321 1.00 94.25 436 GLN A C 1
ATOM 3557 O O . GLN A 1 436 ? -20.125 -4.337 32.302 1.00 94.25 436 GLN A O 1
ATOM 3562 N N . ASP A 1 437 ? -18.508 -3.099 31.353 1.00 93.44 437 ASP A N 1
ATOM 3563 C CA . ASP A 1 437 ? -18.150 -2.353 32.562 1.00 93.44 437 ASP A CA 1
ATOM 3564 C C . ASP A 1 437 ? -19.348 -1.574 33.122 1.00 93.44 437 ASP A C 1
ATOM 3566 O O . ASP A 1 437 ? -19.604 -1.592 34.329 1.00 93.44 437 ASP A O 1
ATOM 3570 N N . GLN A 1 438 ? -20.129 -0.918 32.254 1.00 93.88 438 GLN A N 1
ATOM 3571 C CA . GLN A 1 438 ? -21.361 -0.226 32.648 1.00 93.88 438 GLN A CA 1
ATOM 3572 C C . GLN A 1 438 ? -22.401 -1.192 33.219 1.00 93.88 438 GLN A C 1
ATOM 3574 O O . GLN A 1 438 ? -23.044 -0.885 34.225 1.00 93.88 438 GLN A O 1
ATOM 3579 N N . LYS A 1 439 ? -22.561 -2.366 32.604 1.00 95.31 439 LYS A N 1
ATOM 3580 C CA . LYS A 1 439 ? -23.477 -3.402 33.082 1.00 95.31 439 LYS A CA 1
ATOM 3581 C C . LYS A 1 439 ? -23.044 -3.931 34.450 1.00 95.31 439 LYS A C 1
ATOM 3583 O O . LYS A 1 439 ? -23.870 -3.991 35.355 1.00 95.31 439 LYS A O 1
ATOM 3588 N N . GLU A 1 440 ? -21.766 -4.253 34.631 1.00 94.00 440 GLU A N 1
ATOM 3589 C CA . GLU A 1 440 ? -21.217 -4.705 35.915 1.00 94.00 440 GLU A CA 1
ATOM 3590 C C . GLU A 1 440 ? -21.304 -3.615 36.993 1.00 94.00 440 GLU A C 1
ATOM 3592 O O . GLU A 1 440 ? -21.590 -3.896 38.158 1.00 94.00 440 GLU A O 1
ATOM 3597 N N . ALA A 1 441 ? -21.087 -2.347 36.636 1.00 92.50 441 ALA A N 1
ATOM 3598 C CA . ALA A 1 441 ? -21.309 -1.221 37.540 1.00 92.50 441 ALA A CA 1
ATOM 3599 C C . ALA A 1 441 ? -22.786 -1.117 37.959 1.00 92.50 441 ALA A C 1
ATOM 3601 O O . ALA A 1 441 ? -23.076 -0.974 39.146 1.00 92.50 441 ALA A O 1
ATOM 3602 N N . HIS A 1 442 ? -23.722 -1.254 37.017 1.00 94.25 442 HIS A N 1
ATOM 3603 C CA . HIS A 1 442 ? -25.156 -1.239 37.304 1.00 94.25 442 HIS A CA 1
ATOM 3604 C C . HIS A 1 442 ? -25.591 -2.428 38.178 1.00 94.25 442 HIS A C 1
ATOM 3606 O O . HIS A 1 442 ? -26.377 -2.261 39.109 1.00 94.25 442 HIS A O 1
ATOM 3612 N N . GLU A 1 443 ? -25.061 -3.627 37.927 1.00 93.75 443 GLU A N 1
ATOM 3613 C CA . GLU A 1 443 ? -25.313 -4.808 38.761 1.00 93.75 443 GLU A CA 1
ATOM 3614 C C . GLU A 1 443 ? -24.788 -4.622 40.192 1.00 93.75 443 GLU A C 1
ATOM 3616 O O . GLU A 1 443 ? -25.501 -4.952 41.140 1.00 93.75 443 GLU A O 1
ATOM 3621 N N . ARG A 1 444 ? -23.604 -4.018 40.370 1.00 93.38 444 ARG A N 1
ATOM 3622 C CA . ARG A 1 444 ? -23.079 -3.653 41.699 1.00 93.38 444 ARG A CA 1
ATOM 3623 C C . ARG A 1 444 ? -23.980 -2.657 42.424 1.00 93.38 444 ARG A C 1
ATOM 3625 O O . ARG A 1 444 ? -24.285 -2.852 43.596 1.00 93.38 444 ARG A O 1
ATOM 3632 N N . VAL A 1 445 ? -24.457 -1.623 41.730 1.00 93.00 445 VAL A N 1
ATOM 3633 C CA . VAL A 1 445 ? -25.398 -0.649 42.310 1.00 93.00 445 VAL A CA 1
ATOM 3634 C C . VAL A 1 445 ? -26.702 -1.330 42.736 1.00 93.00 445 VAL A C 1
ATOM 3636 O O . VAL A 1 445 ? -27.176 -1.094 43.844 1.00 93.00 445 VAL A O 1
ATOM 3639 N N . LEU A 1 446 ? -27.255 -2.226 41.913 1.00 94.38 446 LEU A N 1
ATOM 3640 C CA . LEU A 1 446 ? -28.447 -3.004 42.269 1.00 94.38 446 LEU A CA 1
ATOM 3641 C C . LEU A 1 446 ? -28.223 -3.911 43.485 1.00 94.38 446 LEU A C 1
ATOM 3643 O O . LEU A 1 446 ? -29.127 -4.057 44.305 1.00 94.38 446 LEU A O 1
ATOM 3647 N N . GLN A 1 447 ? -27.049 -4.534 43.606 1.00 93.44 447 GLN A N 1
ATOM 3648 C CA . GLN A 1 447 ? -26.703 -5.343 44.777 1.00 93.44 447 GLN A CA 1
ATOM 3649 C C . GLN A 1 447 ? -26.653 -4.488 46.045 1.00 93.44 447 GLN A C 1
ATOM 3651 O O . GLN A 1 447 ? -27.293 -4.848 47.031 1.00 93.44 447 GLN A O 1
ATOM 3656 N N . HIS A 1 448 ? -25.985 -3.333 45.996 1.00 92.00 448 HIS A N 1
ATOM 3657 C CA . HIS A 1 448 ? -25.957 -2.397 47.120 1.00 92.00 448 HIS A CA 1
ATOM 3658 C C . HIS A 1 448 ? -27.352 -1.889 47.486 1.00 92.00 448 HIS A C 1
ATOM 3660 O O . HIS A 1 448 ? -27.675 -1.812 48.667 1.00 92.00 448 HIS A O 1
ATOM 3666 N N . GLN A 1 449 ? -28.212 -1.603 46.504 1.00 93.19 449 GLN A N 1
ATOM 3667 C CA . GLN A 1 449 ? -29.585 -1.185 46.786 1.00 93.19 449 GLN A CA 1
ATOM 3668 C C . GLN A 1 449 ? -30.367 -2.273 47.534 1.00 93.19 449 GLN A C 1
ATOM 3670 O O . GLN A 1 449 ? -31.006 -1.980 48.536 1.00 93.19 449 GLN A O 1
ATOM 3675 N N . ARG A 1 450 ? -30.260 -3.539 47.108 1.00 92.94 450 ARG A N 1
ATOM 3676 C CA . ARG A 1 450 ? -30.909 -4.666 47.803 1.00 92.94 450 ARG A CA 1
ATOM 3677 C C . ARG A 1 450 ? -30.394 -4.852 49.229 1.00 92.94 450 ARG A C 1
ATOM 3679 O O . ARG A 1 450 ? -31.166 -5.206 50.113 1.00 92.94 450 ARG A O 1
ATOM 3686 N N . GLU A 1 451 ? -29.101 -4.637 49.451 1.00 94.19 451 GLU A N 1
ATOM 3687 C CA . GLU A 1 451 ? -28.499 -4.699 50.785 1.00 94.19 451 GLU A CA 1
ATOM 3688 C C . GLU A 1 451 ? -29.039 -3.579 51.689 1.00 94.19 451 GLU A C 1
ATOM 3690 O O . GLU A 1 451 ? -29.443 -3.843 52.821 1.00 94.19 451 GLU A O 1
ATOM 3695 N N . ILE A 1 452 ? -29.134 -2.351 51.168 1.00 91.31 452 ILE A N 1
ATOM 3696 C CA . ILE A 1 452 ? -29.740 -1.209 51.867 1.00 91.31 452 ILE A CA 1
ATOM 3697 C C . ILE A 1 452 ? -31.210 -1.495 52.204 1.00 91.31 452 ILE A C 1
ATOM 3699 O O . ILE A 1 452 ? -31.628 -1.277 53.342 1.00 91.31 452 ILE A O 1
ATOM 3703 N N . ASP A 1 453 ? -31.982 -2.023 51.253 1.00 91.69 453 ASP A N 1
ATOM 3704 C CA . ASP A 1 453 ? -33.392 -2.367 51.458 1.00 91.69 453 ASP A CA 1
ATOM 3705 C C . ASP A 1 453 ? -33.545 -3.459 52.535 1.00 91.69 453 ASP A C 1
ATOM 3707 O O . ASP A 1 453 ? -34.372 -3.327 53.436 1.00 91.69 453 ASP A O 1
ATOM 3711 N N . SER A 1 454 ? -32.686 -4.487 52.526 1.00 93.12 454 SER A N 1
ATOM 3712 C CA . SER A 1 454 ? -32.659 -5.529 53.564 1.00 93.12 454 SER A CA 1
ATOM 3713 C C . SER A 1 454 ? -32.356 -4.957 54.952 1.00 93.12 454 SER A C 1
ATOM 3715 O O . SER A 1 454 ? -33.002 -5.333 55.930 1.00 93.12 454 SER A O 1
ATOM 3717 N N . LEU A 1 455 ? -31.399 -4.030 55.056 1.00 92.75 455 LEU A N 1
ATOM 3718 C CA . LEU A 1 455 ? -31.079 -3.355 56.318 1.00 92.75 455 LEU A CA 1
ATOM 3719 C C . LEU A 1 455 ? -32.239 -2.476 56.806 1.00 92.75 455 LEU A C 1
ATOM 3721 O O . LEU A 1 455 ? -32.491 -2.398 58.011 1.00 92.75 455 LEU A O 1
ATOM 3725 N N . HIS A 1 456 ? -32.970 -1.831 55.892 1.00 89.56 456 HIS A N 1
ATOM 3726 C CA . HIS A 1 456 ? -34.187 -1.095 56.232 1.00 89.56 456 HIS A CA 1
ATOM 3727 C C . HIS A 1 456 ? -35.291 -2.023 56.743 1.00 89.56 456 HIS A C 1
ATOM 3729 O O . HIS A 1 456 ? -35.864 -1.744 57.796 1.00 89.56 456 HIS A O 1
ATOM 3735 N N . GLU A 1 457 ? -35.540 -3.153 56.079 1.00 92.19 457 GLU A N 1
ATOM 3736 C CA . GLU A 1 457 ? -36.520 -4.140 56.540 1.00 92.19 457 GLU A CA 1
ATOM 3737 C C . GLU A 1 457 ? -36.164 -4.730 57.912 1.00 92.19 457 GLU A C 1
ATOM 3739 O O . GLU A 1 457 ? -37.045 -4.929 58.753 1.00 92.19 457 GLU A O 1
ATOM 3744 N N . GLU A 1 458 ? -34.885 -5.020 58.167 1.00 92.38 458 GLU A N 1
ATOM 3745 C CA . GLU A 1 458 ? -34.419 -5.481 59.480 1.00 92.38 458 GLU A CA 1
ATOM 3746 C C . GLU A 1 458 ? -34.632 -4.421 60.559 1.00 92.38 458 GLU A C 1
ATOM 3748 O O . GLU A 1 458 ? -35.119 -4.733 61.651 1.00 92.38 458 GLU A O 1
ATOM 3753 N N . LYS A 1 459 ? -34.324 -3.157 60.251 1.00 91.81 459 LYS A N 1
ATOM 3754 C CA . LYS A 1 459 ? -34.570 -2.035 61.157 1.00 91.81 459 LYS A CA 1
ATOM 3755 C C . LYS A 1 459 ? -36.062 -1.870 61.455 1.00 91.81 459 LYS A C 1
ATOM 3757 O O . LYS A 1 459 ? -36.423 -1.673 62.614 1.00 91.81 459 LYS A O 1
ATOM 3762 N N . ASP A 1 460 ? -36.925 -1.991 60.453 1.00 91.12 460 ASP A N 1
ATOM 3763 C CA . ASP A 1 460 ? -38.374 -1.877 60.626 1.00 91.12 460 ASP A CA 1
ATOM 3764 C C . ASP A 1 460 ? -38.937 -3.034 61.460 1.00 91.12 460 ASP A C 1
ATOM 3766 O O . ASP A 1 460 ? -39.733 -2.807 62.375 1.00 91.12 460 ASP A O 1
ATOM 3770 N N . LYS A 1 461 ? -38.475 -4.271 61.229 1.00 92.38 461 LYS A N 1
ATOM 3771 C CA . LYS A 1 461 ? -38.811 -5.430 62.077 1.00 92.38 461 LYS A CA 1
ATOM 3772 C C . LYS A 1 461 ? -38.366 -5.211 63.522 1.00 92.38 461 LYS A C 1
ATOM 3774 O O . LYS A 1 461 ? -39.137 -5.470 64.445 1.00 92.38 461 LYS A O 1
ATOM 3779 N N . PHE A 1 462 ? -37.155 -4.692 63.723 1.00 91.50 462 PHE A N 1
ATOM 3780 C CA . PHE A 1 462 ? -36.639 -4.378 65.052 1.00 91.50 462 PHE A CA 1
ATOM 3781 C C . PHE A 1 462 ? -37.506 -3.335 65.772 1.00 91.50 462 PHE A C 1
ATOM 3783 O O . PHE A 1 462 ? -37.859 -3.532 66.936 1.00 91.50 462 PHE A O 1
ATOM 3790 N N . LEU A 1 463 ? -37.899 -2.259 65.081 1.00 91.62 463 LEU A N 1
ATOM 3791 C CA . LEU A 1 463 ? -38.792 -1.234 65.630 1.00 91.62 463 LEU A CA 1
ATOM 3792 C C . LEU A 1 463 ? -40.167 -1.812 65.989 1.00 91.62 463 LEU A C 1
ATOM 3794 O O . LEU A 1 463 ? -40.655 -1.579 67.093 1.00 91.62 463 LEU A O 1
ATOM 3798 N N . GLN A 1 464 ? -40.760 -2.628 65.112 1.00 90.44 464 GLN A N 1
ATOM 3799 C CA . GLN A 1 464 ? -42.035 -3.298 65.393 1.00 90.44 464 GLN A CA 1
ATOM 3800 C C . GLN A 1 464 ? -41.955 -4.217 66.617 1.00 90.44 464 GLN A C 1
ATOM 3802 O O . GLN A 1 464 ? -42.900 -4.292 67.407 1.00 90.44 464 GLN A O 1
ATOM 3807 N N . ASP A 1 465 ? -40.849 -4.936 66.792 1.00 91.00 465 ASP A N 1
ATOM 3808 C CA . ASP A 1 465 ? -40.666 -5.819 67.940 1.00 91.00 465 ASP A CA 1
ATOM 3809 C C . ASP A 1 465 ? -40.418 -5.045 69.241 1.00 91.00 465 ASP A C 1
ATOM 3811 O O . ASP A 1 465 ? -40.933 -5.447 70.291 1.00 91.00 465 ASP A O 1
ATOM 3815 N N . GLU A 1 466 ? -39.705 -3.917 69.201 1.00 90.31 466 GLU A N 1
ATOM 3816 C CA . GLU A 1 466 ? -39.612 -3.005 70.348 1.00 90.31 466 GLU A CA 1
ATOM 3817 C C . GLU A 1 466 ? -40.977 -2.408 70.715 1.00 90.31 466 GLU A C 1
ATOM 3819 O O . GLU A 1 466 ? -41.338 -2.409 71.897 1.00 90.31 466 GLU A O 1
ATOM 3824 N N . ASP A 1 467 ? -41.794 -2.018 69.735 1.00 90.69 467 ASP A N 1
ATOM 3825 C CA . ASP A 1 467 ? -43.157 -1.534 69.972 1.00 90.69 467 ASP A CA 1
ATOM 3826 C C . ASP A 1 467 ? -44.041 -2.610 70.615 1.00 90.69 467 ASP A C 1
ATOM 3828 O O . ASP A 1 467 ? -44.713 -2.350 71.620 1.00 90.69 467 ASP A O 1
ATOM 3832 N N . LYS A 1 468 ? -43.997 -3.857 70.122 1.00 90.19 468 LYS A N 1
ATOM 3833 C CA . LYS A 1 468 ? -44.710 -4.990 70.744 1.00 90.19 468 LYS A CA 1
ATOM 3834 C C . LYS A 1 468 ? -44.249 -5.220 72.181 1.00 90.19 468 LYS A C 1
ATOM 3836 O O . LYS A 1 468 ? -45.079 -5.416 73.074 1.00 90.19 468 LYS A O 1
ATOM 3841 N N . LYS A 1 469 ? -42.935 -5.182 72.445 1.00 90.06 469 LYS A N 1
ATOM 3842 C CA . LYS A 1 469 ? -42.392 -5.304 73.810 1.00 90.06 469 LYS A CA 1
ATOM 3843 C C . LYS A 1 469 ? -42.870 -4.156 74.693 1.00 90.06 469 LYS A C 1
ATOM 3845 O O . LYS A 1 469 ? -43.226 -4.394 75.850 1.00 90.06 469 LYS A O 1
ATOM 3850 N N . HIS A 1 470 ? -42.894 -2.930 74.178 1.00 90.56 470 HIS A N 1
ATOM 3851 C CA . HIS A 1 470 ? -43.374 -1.759 74.901 1.00 90.56 470 HIS A CA 1
ATOM 3852 C C . HIS A 1 470 ? -44.863 -1.889 75.253 1.00 90.56 470 HIS A C 1
ATOM 3854 O O . HIS A 1 470 ? -45.227 -1.784 76.428 1.00 90.56 470 HIS A O 1
ATOM 3860 N N . GLN A 1 471 ? -45.710 -2.239 74.281 1.00 88.19 471 GLN A N 1
ATOM 3861 C CA . GLN A 1 471 ? -47.132 -2.518 74.501 1.00 88.19 471 GLN A CA 1
ATOM 3862 C C . GLN A 1 471 ? -47.338 -3.634 75.531 1.00 88.19 471 GLN A C 1
ATOM 3864 O O . GLN A 1 471 ? -48.152 -3.499 76.448 1.00 88.19 471 GLN A O 1
ATOM 3869 N N . HIS A 1 472 ? -46.551 -4.711 75.453 1.00 90.31 472 HIS A N 1
ATOM 3870 C CA . HIS A 1 472 ? -46.608 -5.796 76.427 1.00 90.31 472 HIS A CA 1
ATOM 3871 C C . HIS A 1 472 ? -46.231 -5.327 77.844 1.00 90.31 472 HIS A C 1
ATOM 3873 O O . HIS A 1 472 ? -46.882 -5.716 78.817 1.00 90.31 472 HIS A O 1
ATOM 3879 N N . ARG A 1 473 ? -45.225 -4.450 77.994 1.00 91.12 473 ARG A N 1
ATOM 3880 C CA . ARG A 1 473 ? -44.863 -3.842 79.290 1.00 91.12 473 ARG A CA 1
ATOM 3881 C C . ARG A 1 473 ? -45.998 -2.983 79.848 1.00 91.12 473 ARG A C 1
ATOM 3883 O O . ARG A 1 473 ? -46.310 -3.120 81.034 1.00 91.12 473 ARG A O 1
ATOM 3890 N N . ILE A 1 474 ? -46.636 -2.156 79.014 1.00 91.19 474 ILE A N 1
ATOM 3891 C CA . ILE A 1 474 ? -47.808 -1.357 79.408 1.00 91.19 474 ILE A CA 1
ATOM 3892 C C . ILE A 1 474 ? -48.930 -2.282 79.884 1.00 91.19 474 ILE A C 1
ATOM 3894 O O . ILE A 1 474 ? -49.429 -2.126 81.000 1.00 91.19 474 ILE A O 1
ATOM 3898 N N . HIS A 1 475 ? -49.280 -3.291 79.083 1.00 89.44 475 HIS A N 1
ATOM 3899 C CA . HIS A 1 475 ? -50.346 -4.234 79.409 1.00 89.44 475 HIS A CA 1
ATOM 3900 C C . HIS A 1 475 ? -50.062 -4.987 80.716 1.00 89.44 475 HIS A C 1
ATOM 3902 O O . HIS A 1 475 ? -50.913 -5.056 81.603 1.00 89.44 475 HIS A O 1
ATOM 3908 N N . LYS A 1 476 ? -48.827 -5.465 80.907 1.00 92.81 476 LYS A N 1
ATOM 3909 C CA . LYS A 1 476 ? -48.377 -6.092 82.159 1.00 92.81 476 LYS A CA 1
ATOM 3910 C C . LYS A 1 476 ? -48.511 -5.146 83.357 1.00 92.81 476 LYS A C 1
ATOM 3912 O O . LYS A 1 476 ? -48.884 -5.589 84.445 1.00 92.81 476 LYS A O 1
ATOM 3917 N N . GLY A 1 477 ? -48.233 -3.855 83.171 1.00 87.31 477 GLY A N 1
ATOM 3918 C CA . GLY A 1 477 ? -48.454 -2.814 84.176 1.00 87.31 477 GLY A CA 1
ATOM 3919 C C . GLY A 1 477 ? -49.930 -2.655 84.550 1.00 87.31 477 GLY A C 1
ATOM 3920 O O . GLY A 1 477 ? -50.257 -2.635 85.737 1.00 87.31 477 GLY A O 1
ATOM 3921 N N . ILE A 1 478 ? -50.826 -2.618 83.559 1.00 90.69 478 ILE A N 1
ATOM 3922 C CA . ILE A 1 478 ? -52.283 -2.542 83.764 1.00 90.69 478 ILE A CA 1
ATOM 3923 C C . ILE A 1 478 ? -52.785 -3.772 84.531 1.00 90.69 478 ILE A C 1
ATOM 3925 O O . ILE A 1 478 ? -53.476 -3.631 85.539 1.00 90.69 478 ILE A O 1
ATOM 3929 N N . VAL A 1 479 ? -52.375 -4.978 84.124 1.00 89.94 479 VAL A N 1
ATOM 3930 C CA . VAL A 1 479 ? -52.761 -6.230 84.796 1.00 89.94 479 VAL A CA 1
ATOM 3931 C C . VAL A 1 479 ? -52.291 -6.253 86.253 1.00 89.94 479 VAL A C 1
ATOM 3933 O O . VAL A 1 479 ? -53.041 -6.678 87.133 1.00 89.94 479 VAL A O 1
ATOM 3936 N N . ARG A 1 480 ? -51.072 -5.777 86.544 1.00 89.06 480 ARG A N 1
ATOM 3937 C CA . ARG A 1 480 ? -50.573 -5.661 87.926 1.00 89.06 480 ARG A CA 1
ATOM 3938 C C . ARG A 1 480 ? -51.422 -4.703 88.760 1.00 89.06 480 ARG A C 1
ATOM 3940 O O . ARG A 1 480 ? -51.820 -5.083 89.859 1.00 89.06 480 ARG A O 1
ATOM 3947 N N . LYS A 1 481 ? -51.742 -3.515 88.232 1.00 89.19 481 LYS A N 1
ATOM 3948 C CA . LYS A 1 481 ? -52.614 -2.539 88.911 1.00 89.19 481 LYS A CA 1
ATOM 3949 C C . LYS A 1 481 ? -53.994 -3.131 89.201 1.00 89.19 481 LYS A C 1
ATOM 3951 O O . LYS A 1 481 ? -54.468 -3.032 90.326 1.00 89.19 481 LYS A O 1
ATOM 3956 N N . TYR A 1 482 ? -54.592 -3.822 88.230 1.00 88.88 482 TYR A N 1
ATOM 3957 C CA . TYR A 1 482 ? -55.881 -4.491 88.410 1.00 88.88 482 TYR A CA 1
ATOM 3958 C C . TYR A 1 482 ? -55.835 -5.577 89.499 1.00 88.88 482 TYR A C 1
ATOM 3960 O O . TYR A 1 482 ? -56.704 -5.626 90.367 1.00 88.88 482 TYR A O 1
ATOM 3968 N N . ARG A 1 483 ? -54.795 -6.426 89.510 1.00 87.31 483 ARG A N 1
ATOM 3969 C CA . ARG A 1 483 ? -54.607 -7.443 90.563 1.00 87.31 483 ARG A CA 1
ATOM 3970 C C . ARG A 1 483 ? -54.457 -6.813 91.946 1.00 87.31 483 ARG A C 1
ATOM 3972 O O . ARG A 1 483 ? -55.057 -7.305 92.896 1.00 87.31 483 ARG A O 1
ATOM 3979 N N . GLN A 1 484 ? -53.687 -5.732 92.046 1.00 90.06 484 GLN A N 1
ATOM 3980 C CA . GLN A 1 484 ? -53.500 -4.998 93.295 1.00 90.06 484 GLN A CA 1
ATOM 3981 C C . GLN A 1 484 ? -54.814 -4.379 93.782 1.00 90.06 484 GLN A C 1
ATOM 3983 O O . GLN A 1 484 ? -55.162 -4.523 94.948 1.00 90.06 484 GLN A O 1
ATOM 3988 N N . GLN A 1 485 ? -55.590 -3.771 92.883 1.00 88.81 485 GLN A N 1
ATOM 3989 C CA . GLN A 1 485 ? -56.902 -3.221 93.212 1.00 88.81 485 GLN A CA 1
ATOM 3990 C C . GLN A 1 485 ? -57.870 -4.306 93.706 1.00 88.81 485 GLN A C 1
ATOM 3992 O O . GLN A 1 485 ? -58.550 -4.112 94.709 1.00 88.81 485 GLN A O 1
ATOM 3997 N N . LYS A 1 486 ? -57.893 -5.477 93.056 1.00 88.31 486 LYS A N 1
ATOM 3998 C CA . LYS A 1 486 ? -58.719 -6.615 93.487 1.00 88.31 486 LYS A CA 1
ATOM 3999 C C . LYS A 1 486 ? -58.314 -7.139 94.870 1.00 88.31 486 LYS A C 1
ATOM 4001 O O . LYS A 1 486 ? -59.184 -7.486 95.663 1.00 88.31 486 LYS A O 1
ATOM 4006 N N . LEU A 1 487 ? -57.013 -7.194 95.157 1.00 88.75 487 LEU A N 1
ATOM 4007 C CA . LEU A 1 487 ? -56.506 -7.583 96.473 1.00 88.75 487 LEU A CA 1
ATOM 4008 C C . LEU A 1 487 ? -56.925 -6.575 97.550 1.00 88.75 487 LEU A C 1
ATOM 4010 O O . LEU A 1 487 ? -57.406 -6.986 98.600 1.00 88.75 487 LEU A O 1
ATOM 4014 N N . ASN A 1 488 ? -56.805 -5.275 97.273 1.00 87.00 488 ASN A N 1
ATOM 4015 C CA . ASN A 1 488 ? -57.218 -4.222 98.203 1.00 87.00 488 ASN A CA 1
ATOM 4016 C C . ASN A 1 488 ? -58.718 -4.302 98.522 1.00 87.00 488 ASN A C 1
ATOM 4018 O O . ASN A 1 488 ? -59.080 -4.283 99.693 1.00 87.00 488 ASN A O 1
ATOM 4022 N N . LEU A 1 489 ? -59.569 -4.504 97.510 1.00 89.38 489 LEU A N 1
ATOM 4023 C CA . LEU A 1 489 ? -61.009 -4.714 97.713 1.00 89.38 489 LEU A CA 1
ATOM 4024 C C . LEU A 1 489 ? -61.297 -5.931 98.605 1.00 89.38 489 LEU A C 1
ATOM 4026 O O . LEU A 1 489 ? -62.188 -5.892 99.448 1.00 89.38 489 LEU A O 1
ATOM 4030 N N . HIS A 1 490 ? -60.537 -7.018 98.450 1.00 83.06 490 HIS A N 1
ATOM 4031 C CA . HIS A 1 490 ? -60.689 -8.194 99.308 1.00 83.06 490 HIS A CA 1
ATOM 4032 C C . HIS A 1 490 ? -60.266 -7.906 100.759 1.00 83.06 490 HIS A C 1
ATOM 4034 O O . HIS A 1 490 ? -60.894 -8.401 101.695 1.00 83.06 490 HIS A O 1
ATOM 4040 N N . ILE A 1 491 ? -59.207 -7.119 100.961 1.00 83.88 491 ILE A N 1
ATOM 4041 C CA . ILE A 1 491 ? -58.755 -6.703 102.296 1.00 83.88 491 ILE A CA 1
ATOM 4042 C C . ILE A 1 491 ? -59.806 -5.803 102.962 1.00 83.88 491 ILE A C 1
ATOM 4044 O O . ILE A 1 491 ? -60.100 -5.993 104.141 1.00 83.88 491 ILE A O 1
ATOM 4048 N N . GLU A 1 492 ? -60.410 -4.876 102.217 1.00 84.12 492 GLU A N 1
ATOM 4049 C CA . GLU A 1 492 ? -61.498 -4.019 102.708 1.00 84.12 492 GLU A CA 1
ATOM 4050 C C . GLU A 1 492 ? -62.717 -4.846 103.141 1.00 84.12 492 GLU A C 1
ATOM 4052 O O . GLU A 1 492 ? -63.189 -4.695 104.266 1.00 84.12 492 GLU A O 1
ATOM 4057 N N . GLN A 1 493 ? -63.159 -5.806 102.322 1.00 83.38 493 GLN A N 1
ATOM 4058 C CA . GLN A 1 493 ? -64.283 -6.692 102.661 1.00 83.38 493 GLN A CA 1
ATOM 4059 C C . GLN A 1 493 ? -64.014 -7.565 103.899 1.00 83.38 493 GLN A C 1
ATOM 4061 O O . GLN A 1 493 ? -64.906 -7.794 104.717 1.00 83.38 493 GLN A O 1
ATOM 4066 N N . GLU A 1 494 ? -62.789 -8.072 104.057 1.00 82.31 494 GLU A N 1
ATOM 4067 C CA . GLU A 1 494 ? -62.359 -8.792 105.265 1.00 82.31 494 GLU A CA 1
ATOM 4068 C C . GLU A 1 494 ? -62.394 -7.888 106.504 1.00 82.31 494 GLU A C 1
ATOM 4070 O O . GLU A 1 494 ? -62.833 -8.308 107.577 1.00 82.31 494 GLU A O 1
ATOM 4075 N N . HIS A 1 495 ? -61.958 -6.635 106.363 1.00 78.75 495 HIS A N 1
ATOM 4076 C CA . HIS A 1 495 ? -61.981 -5.661 107.448 1.00 78.75 495 HIS A CA 1
ATOM 4077 C C . HIS A 1 495 ? -63.420 -5.324 107.873 1.00 78.75 495 HIS A C 1
ATOM 4079 O O . HIS A 1 495 ? -63.722 -5.312 109.067 1.00 78.75 495 HIS A O 1
ATOM 4085 N N . GLU A 1 496 ? -64.329 -5.131 106.915 1.00 80.88 496 GLU A N 1
ATOM 4086 C CA . GLU A 1 496 ? -65.757 -4.906 107.177 1.00 80.88 496 GLU A CA 1
ATOM 4087 C C . GLU A 1 496 ? -66.407 -6.083 107.920 1.00 80.88 496 GLU A C 1
ATOM 4089 O O . GLU A 1 496 ? -67.129 -5.879 108.899 1.00 80.88 496 GLU A O 1
ATOM 4094 N N . LYS A 1 497 ? -66.107 -7.329 107.522 1.00 79.69 497 LYS A N 1
ATOM 4095 C CA . LYS A 1 497 ? -66.590 -8.530 108.227 1.00 79.69 497 LYS A CA 1
ATOM 4096 C C . LYS A 1 497 ? -66.103 -8.589 109.673 1.00 79.69 497 LYS A C 1
ATOM 4098 O O . LYS A 1 497 ? -66.902 -8.840 110.575 1.00 79.69 497 LYS A O 1
ATOM 4103 N N . ARG A 1 498 ? -64.819 -8.304 109.916 1.00 76.44 498 ARG A N 1
ATOM 4104 C CA . ARG A 1 498 ? -64.250 -8.289 111.276 1.00 76.44 498 ARG A CA 1
ATOM 4105 C C . ARG A 1 498 ? -64.894 -7.224 112.162 1.00 76.44 498 ARG A C 1
ATOM 4107 O O . ARG A 1 498 ? -65.113 -7.466 113.348 1.00 76.44 498 ARG A O 1
ATOM 4114 N N . GLU A 1 499 ? -65.221 -6.058 111.613 1.00 78.94 499 GLU A N 1
ATOM 4115 C CA . GLU A 1 499 ? -65.935 -5.014 112.358 1.00 78.94 499 GLU A CA 1
ATOM 4116 C C . GLU A 1 499 ? -67.384 -5.417 112.683 1.00 78.94 499 GLU A C 1
ATOM 4118 O O . GLU A 1 499 ? -67.848 -5.212 113.810 1.00 78.94 499 GLU A O 1
ATOM 4123 N N . MET A 1 500 ? -68.077 -6.083 111.755 1.00 75.94 500 MET A N 1
ATOM 4124 C CA . MET A 1 500 ? -69.415 -6.640 111.993 1.00 75.94 500 MET A CA 1
ATOM 4125 C C . MET A 1 500 ? -69.420 -7.704 113.104 1.00 75.94 500 MET A C 1
ATOM 4127 O O . MET A 1 500 ? -70.293 -7.684 113.978 1.00 75.94 500 MET A O 1
ATOM 4131 N N . GLU A 1 501 ? -68.425 -8.595 113.135 1.00 79.12 501 GLU A N 1
ATOM 4132 C CA . GLU A 1 501 ? -68.273 -9.605 114.194 1.00 79.12 501 GLU A CA 1
ATOM 4133 C C . GLU A 1 501 ? -68.022 -8.974 115.572 1.00 79.12 501 GLU A C 1
ATOM 4135 O O . GLU A 1 501 ? -68.670 -9.341 116.558 1.00 79.12 501 GLU A O 1
ATOM 4140 N N . LYS A 1 502 ? -67.151 -7.957 115.655 1.00 76.62 502 LYS A N 1
ATOM 4141 C CA . LYS A 1 502 ? -66.925 -7.205 116.904 1.00 76.62 502 LYS A CA 1
ATOM 4142 C C . LYS A 1 502 ? -68.207 -6.536 117.408 1.00 76.62 502 LYS A C 1
ATOM 4144 O O . LYS A 1 502 ? -68.466 -6.526 118.616 1.00 76.62 502 LYS A O 1
ATOM 4149 N N . ALA A 1 503 ? -69.026 -5.987 116.510 1.00 78.44 503 ALA A N 1
ATOM 4150 C CA . ALA A 1 503 ? -70.305 -5.381 116.870 1.00 78.44 503 ALA A CA 1
ATOM 4151 C C . ALA A 1 503 ? -71.314 -6.418 117.403 1.00 78.44 503 ALA A C 1
ATOM 4153 O O . ALA A 1 503 ? -72.027 -6.141 118.374 1.00 78.44 503 ALA A O 1
ATOM 4154 N N . ALA A 1 504 ? -71.349 -7.622 116.823 1.00 76.75 504 ALA A N 1
ATOM 4155 C CA . ALA A 1 504 ? -72.193 -8.721 117.292 1.00 76.75 504 ALA A CA 1
ATOM 4156 C C . ALA A 1 504 ? -71.801 -9.191 118.705 1.00 76.75 504 ALA A C 1
ATOM 4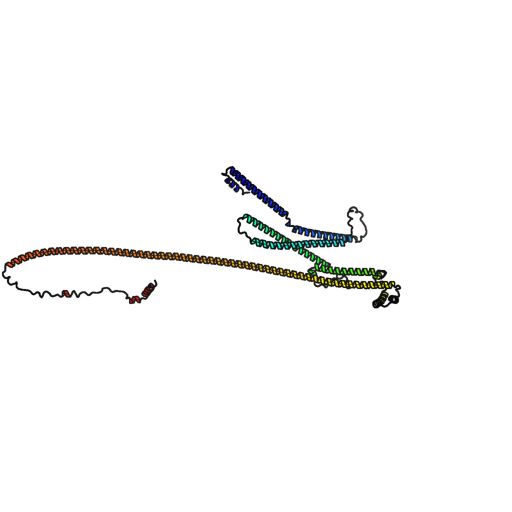158 O O . ALA A 1 504 ? -72.670 -9.334 119.572 1.00 76.75 504 ALA A O 1
ATOM 4159 N N . LEU A 1 505 ? -70.499 -9.325 118.978 1.00 77.25 505 LEU A N 1
ATOM 4160 C CA . LEU A 1 505 ? -69.988 -9.728 120.292 1.00 77.25 505 LEU A CA 1
ATOM 4161 C C . LEU A 1 505 ? -70.386 -8.730 121.397 1.00 77.25 505 LEU A C 1
ATOM 4163 O O . LEU A 1 505 ? -70.827 -9.121 122.481 1.00 77.25 505 LEU A O 1
ATOM 4167 N N . ARG A 1 506 ? -70.321 -7.423 121.104 1.00 73.12 506 ARG A N 1
ATOM 4168 C CA . ARG A 1 506 ? -70.766 -6.365 122.032 1.00 73.12 506 ARG A CA 1
ATOM 4169 C C . ARG A 1 506 ? -72.260 -6.461 122.354 1.00 73.12 506 ARG A C 1
ATOM 4171 O O . ARG A 1 506 ? -72.650 -6.270 123.506 1.00 73.12 506 ARG A O 1
ATOM 4178 N N . ARG A 1 507 ? -73.110 -6.797 121.375 1.00 70.44 507 ARG A N 1
ATOM 4179 C CA . ARG A 1 507 ? -74.559 -6.987 121.601 1.00 70.44 507 ARG A CA 1
ATOM 4180 C C . ARG A 1 507 ? -74.840 -8.160 122.545 1.00 70.44 507 ARG A C 1
ATOM 4182 O O . ARG A 1 507 ? -75.704 -8.043 123.415 1.00 70.44 507 ARG A O 1
ATOM 4189 N N . GLN A 1 508 ? -74.091 -9.256 122.420 1.00 69.19 508 GLN A N 1
ATOM 4190 C CA . GLN A 1 508 ? -74.239 -10.431 123.282 1.00 69.19 508 GLN A CA 1
ATOM 4191 C C . GLN A 1 508 ? -73.854 -10.135 124.741 1.00 69.19 508 GLN A C 1
ATOM 4193 O O . GLN A 1 508 ? -74.566 -10.536 125.665 1.00 69.19 508 GLN A O 1
ATOM 4198 N N . GLN A 1 509 ? -72.782 -9.366 124.963 1.00 70.56 509 GLN A N 1
ATOM 4199 C CA . GLN A 1 509 ? -72.368 -8.950 126.308 1.00 70.56 509 GLN A CA 1
ATOM 4200 C C . GLN A 1 509 ? -73.447 -8.113 127.014 1.00 70.56 509 GLN A C 1
ATOM 4202 O O . GLN A 1 509 ? -73.770 -8.366 128.175 1.00 70.56 509 GLN A O 1
ATOM 4207 N N . VAL A 1 510 ? -74.083 -7.174 126.303 1.00 74.19 510 VAL A N 1
ATOM 4208 C CA . VAL A 1 510 ? -75.183 -6.360 126.854 1.00 74.19 510 VAL A CA 1
ATOM 4209 C C . VAL A 1 510 ? -76.401 -7.219 127.227 1.00 74.19 510 VAL A C 1
ATOM 4211 O O . VAL A 1 510 ? -77.043 -6.977 128.255 1.00 74.19 510 VAL A O 1
ATOM 4214 N N . ALA A 1 511 ? -76.719 -8.243 126.430 1.00 69.19 511 ALA A N 1
ATOM 4215 C CA . ALA A 1 511 ? -77.816 -9.167 126.720 1.00 69.19 511 ALA A CA 1
ATOM 4216 C C . ALA A 1 511 ? -77.550 -10.023 127.974 1.00 69.19 511 ALA A C 1
ATOM 4218 O O . ALA A 1 511 ? -78.454 -10.207 128.792 1.00 69.19 511 ALA A O 1
ATOM 4219 N N . SER A 1 512 ? -76.306 -10.474 128.168 1.00 70.31 512 SER A N 1
ATOM 4220 C CA . SER A 1 512 ? -75.887 -11.249 129.346 1.00 70.31 512 SER A CA 1
ATOM 4221 C C . SER A 1 512 ? -76.065 -10.464 130.655 1.00 70.31 512 SER A C 1
ATOM 4223 O O . SER A 1 512 ? -76.690 -10.950 131.601 1.00 70.31 512 SER A O 1
ATOM 4225 N N . VAL A 1 513 ? -75.653 -9.189 130.678 1.00 73.56 513 VAL A N 1
ATOM 4226 C CA . VAL A 1 513 ? -75.811 -8.310 131.854 1.00 73.56 513 VAL A CA 1
ATOM 4227 C C . VAL A 1 513 ? -77.287 -8.127 132.243 1.00 73.56 513 VAL A C 1
ATOM 4229 O O . VAL A 1 513 ? -77.627 -8.109 133.427 1.00 73.56 513 VAL A O 1
ATOM 4232 N N . ARG A 1 514 ? -78.197 -8.025 131.264 1.00 70.06 514 ARG A N 1
ATOM 4233 C CA . ARG A 1 514 ? -79.647 -7.925 131.525 1.00 70.06 514 ARG A CA 1
ATOM 4234 C C . ARG A 1 514 ? -80.236 -9.209 132.112 1.00 70.06 514 ARG A C 1
ATOM 4236 O O . ARG A 1 514 ? -81.175 -9.124 132.903 1.00 70.06 514 ARG A O 1
ATOM 4243 N N . ASN A 1 515 ? -79.712 -10.374 131.736 1.00 74.88 515 ASN A N 1
ATOM 4244 C CA . ASN A 1 515 ? -80.197 -11.654 132.238 1.00 74.88 515 ASN A CA 1
ATOM 4245 C C . ASN A 1 515 ? -79.787 -11.881 133.703 1.00 74.88 515 ASN A C 1
ATOM 4247 O O . ASN A 1 515 ? -80.640 -12.226 134.519 1.00 74.88 515 ASN A O 1
ATOM 4251 N N . ASN A 1 516 ? -78.542 -11.558 134.071 1.00 75.56 516 ASN A N 1
ATOM 4252 C CA . ASN A 1 516 ? -78.074 -11.652 135.462 1.00 75.56 516 ASN A CA 1
ATOM 4253 C C . ASN A 1 516 ? -78.932 -10.812 136.422 1.00 75.56 516 ASN A C 1
ATOM 4255 O O . ASN A 1 516 ? -79.385 -11.319 137.447 1.00 75.56 516 ASN A O 1
ATOM 4259 N N . LYS A 1 517 ? -79.296 -9.583 136.030 1.00 73.06 517 LYS A N 1
ATOM 4260 C CA . LYS A 1 517 ? -80.193 -8.728 136.832 1.00 73.06 517 LYS A CA 1
ATOM 4261 C C . LYS A 1 517 ? -81.592 -9.329 137.042 1.00 73.06 517 LYS A C 1
ATOM 4263 O O . LYS A 1 517 ? -82.208 -9.110 138.083 1.00 73.06 517 LYS A O 1
ATOM 4268 N N . ARG A 1 518 ? -82.123 -10.099 136.079 1.00 74.00 518 ARG A N 1
ATOM 4269 C CA . ARG A 1 518 ? -83.424 -10.788 136.232 1.00 74.00 518 ARG A CA 1
ATOM 4270 C C . ARG A 1 518 ? -83.337 -11.972 137.189 1.00 74.00 518 ARG A C 1
ATOM 4272 O O . ARG A 1 518 ? -84.299 -12.238 137.908 1.00 74.00 518 ARG A O 1
ATOM 4279 N N . VAL A 1 519 ? -82.213 -12.684 137.179 1.00 76.62 519 VAL A N 1
ATOM 4280 C CA . VAL A 1 519 ? -81.968 -13.825 138.069 1.00 76.62 519 VAL A CA 1
ATOM 4281 C C . VAL A 1 519 ? -81.841 -13.353 139.519 1.00 76.62 519 VAL A C 1
ATOM 4283 O O . VAL A 1 519 ? -82.518 -13.897 140.391 1.00 76.62 519 VAL A O 1
ATOM 4286 N N . GLU A 1 520 ? -81.089 -12.277 139.766 1.00 74.00 520 GLU A N 1
ATOM 4287 C CA . GLU A 1 520 ? -80.958 -11.673 141.100 1.00 74.00 520 GLU A CA 1
ATOM 4288 C C . GLU A 1 520 ? -82.318 -11.258 141.683 1.00 74.00 520 GLU A C 1
ATOM 4290 O O . GLU A 1 520 ? -82.643 -11.626 142.814 1.00 74.00 520 GLU A O 1
ATOM 4295 N N . TYR A 1 521 ? -83.165 -10.591 140.889 1.00 80.25 521 TYR A N 1
ATOM 4296 C CA . TYR A 1 521 ? -84.512 -10.175 141.304 1.00 80.25 521 TYR A CA 1
ATOM 4297 C C . TYR A 1 521 ? -85.434 -11.352 141.675 1.00 80.25 521 TYR A C 1
ATOM 4299 O O . TYR A 1 521 ? -86.236 -11.265 142.606 1.00 80.25 521 TYR A O 1
ATOM 4307 N N . ARG A 1 522 ? -85.336 -12.482 140.964 1.00 79.56 522 ARG A N 1
ATOM 4308 C CA . ARG A 1 522 ? -86.123 -13.683 141.291 1.00 79.56 522 ARG A CA 1
ATOM 4309 C C . ARG A 1 522 ? -85.675 -14.301 142.613 1.00 79.56 522 ARG A C 1
ATOM 4311 O O . ARG A 1 522 ? -86.526 -14.712 143.399 1.00 79.56 522 ARG A O 1
ATOM 4318 N N . SER A 1 523 ? -84.368 -14.328 142.874 1.00 76.00 523 SER A N 1
ATOM 4319 C CA . SER A 1 523 ? -83.829 -14.891 144.118 1.00 76.00 523 SER A CA 1
ATOM 4320 C C . SER A 1 523 ? -84.304 -14.115 145.355 1.00 76.00 523 SER A C 1
ATOM 4322 O O . SER A 1 523 ? -84.756 -14.717 146.331 1.00 76.00 523 SER A O 1
ATOM 4324 N N . THR A 1 524 ? -84.325 -12.780 145.280 1.00 78.00 524 THR A N 1
ATOM 4325 C CA . THR A 1 524 ? -84.745 -11.915 146.393 1.00 78.00 524 THR A CA 1
ATOM 4326 C C . THR A 1 524 ? -86.245 -12.023 146.668 1.00 78.00 524 THR A C 1
ATOM 4328 O O . THR A 1 524 ? -86.661 -12.117 147.824 1.00 78.00 524 THR A O 1
ATOM 4331 N N . LYS A 1 525 ? -87.075 -12.115 145.619 1.00 81.31 525 LYS A N 1
ATOM 4332 C CA . LYS A 1 525 ? -88.523 -12.364 145.750 1.00 81.31 525 LYS A CA 1
ATOM 4333 C C . LYS A 1 525 ? -88.844 -13.697 146.430 1.00 81.31 525 LYS A C 1
ATOM 4335 O O . LYS A 1 525 ? -89.793 -13.765 147.212 1.00 81.31 525 LYS A O 1
ATOM 4340 N N . ILE A 1 526 ? -88.070 -14.747 146.154 1.00 79.19 526 ILE A N 1
ATOM 4341 C CA . ILE A 1 526 ? -88.258 -16.067 146.777 1.00 79.19 526 ILE A CA 1
ATOM 4342 C C . ILE A 1 526 ? -87.917 -16.012 148.273 1.00 79.19 526 ILE A C 1
ATOM 4344 O O . ILE A 1 526 ? -88.696 -16.500 149.092 1.00 79.19 526 ILE A O 1
ATOM 4348 N N . GLN A 1 527 ? -86.817 -15.353 148.649 1.00 74.94 527 GLN A N 1
ATOM 4349 C CA . GLN A 1 527 ? -86.429 -15.195 150.057 1.00 74.94 527 GLN A CA 1
ATOM 4350 C C . GLN A 1 527 ? -87.482 -14.435 150.880 1.00 74.94 527 GLN A C 1
ATOM 4352 O O . GLN A 1 527 ? -87.798 -14.840 152.000 1.00 74.94 527 GLN A O 1
ATOM 4357 N N . GLN A 1 528 ? -88.089 -13.386 150.314 1.00 75.44 528 GLN A N 1
ATOM 4358 C CA . GLN A 1 528 ? -89.183 -12.654 150.968 1.00 75.44 528 GLN A CA 1
ATOM 4359 C C . GLN A 1 528 ? -90.406 -13.546 151.240 1.00 75.44 528 GLN A C 1
ATOM 4361 O O . GLN A 1 528 ? -91.020 -13.452 152.302 1.00 75.44 528 GLN A O 1
ATOM 4366 N N . LYS A 1 529 ? -90.740 -14.450 150.310 1.00 75.19 529 LYS A N 1
ATOM 4367 C CA . LYS A 1 529 ? -91.898 -15.348 150.433 1.00 75.19 529 LYS A CA 1
ATOM 4368 C C . LYS A 1 529 ? -91.707 -16.405 151.530 1.00 75.19 529 LYS A C 1
ATOM 4370 O O . LYS A 1 529 ? -92.643 -16.685 152.274 1.00 75.19 529 LYS A O 1
ATOM 4375 N N . ILE A 1 530 ? -90.490 -16.937 151.672 1.00 78.44 530 ILE A N 1
ATOM 4376 C CA . ILE A 1 530 ? -90.137 -17.913 152.720 1.00 78.44 530 ILE A CA 1
ATOM 4377 C C . ILE A 1 530 ? -90.261 -17.293 154.118 1.00 78.44 530 ILE A C 1
ATOM 4379 O O . ILE A 1 530 ? -90.767 -17.933 155.039 1.00 78.44 530 ILE A O 1
ATOM 4383 N N . LYS A 1 531 ? -89.829 -16.037 154.282 1.00 75.00 531 LYS A N 1
ATOM 4384 C CA . LYS A 1 531 ? -89.908 -15.339 155.572 1.00 75.00 531 LYS A CA 1
ATOM 4385 C C . LYS A 1 531 ? -91.361 -15.122 156.013 1.00 75.00 531 LYS A C 1
ATOM 4387 O O . LYS A 1 531 ? -91.712 -15.472 157.136 1.00 75.00 531 LYS A O 1
ATOM 4392 N N . HIS A 1 532 ? -92.217 -14.676 155.093 1.00 73.38 532 HIS A N 1
ATOM 4393 C CA . HIS A 1 532 ? -93.642 -14.469 155.359 1.00 73.38 532 HIS A CA 1
ATOM 4394 C C . HIS A 1 532 ? -94.374 -15.776 155.730 1.00 73.38 532 HIS A C 1
ATOM 4396 O O . HIS A 1 532 ? -95.273 -15.772 156.571 1.00 73.38 532 HIS A O 1
ATOM 4402 N N . GLN A 1 533 ? -93.991 -16.911 155.133 1.00 72.62 533 GLN A N 1
ATOM 4403 C CA . GLN A 1 533 ? -94.570 -18.213 155.484 1.00 72.62 533 GLN A CA 1
ATOM 4404 C C . GLN A 1 533 ? -94.183 -18.662 156.899 1.00 72.62 533 GLN A C 1
ATOM 4406 O O . GLN A 1 533 ? -95.048 -19.129 157.640 1.00 72.62 533 GLN A O 1
ATOM 4411 N N . LYS A 1 534 ? -92.923 -18.466 157.309 1.00 75.50 534 LYS A N 1
ATOM 4412 C CA . LYS A 1 534 ? -92.475 -18.793 158.674 1.00 75.50 534 LYS A CA 1
ATOM 4413 C C . LYS A 1 534 ? -93.224 -17.995 159.742 1.00 75.50 534 LYS A C 1
ATOM 4415 O O . LYS A 1 534 ? -93.660 -18.576 160.729 1.00 75.50 534 LYS A O 1
ATOM 4420 N N . GLU A 1 535 ? -93.421 -16.699 159.517 1.00 76.62 535 GLU A N 1
ATOM 4421 C CA . GLU A 1 535 ? -94.154 -15.822 160.443 1.00 76.62 535 GLU A CA 1
ATOM 4422 C C . GLU A 1 535 ? -95.634 -16.232 160.558 1.00 76.62 535 GLU A C 1
ATOM 4424 O O . GLU A 1 535 ? -96.182 -16.288 161.657 1.00 76.62 535 GLU A O 1
ATOM 4429 N N . SER A 1 536 ? -96.273 -16.617 159.444 1.00 68.81 536 SER A N 1
ATOM 4430 C CA . SER A 1 536 ? -97.662 -17.100 159.468 1.00 68.81 536 SER A CA 1
ATOM 4431 C C . SER A 1 536 ? -97.835 -18.431 160.206 1.00 68.81 536 SER A C 1
ATOM 4433 O O . SER A 1 536 ? -98.842 -18.629 160.881 1.00 68.81 536 SER A O 1
ATOM 4435 N N . PHE A 1 537 ? -96.845 -19.325 160.122 1.00 73.12 537 PHE A N 1
ATOM 4436 C CA . PHE A 1 537 ? -96.892 -20.635 160.771 1.00 73.12 537 PHE A CA 1
ATOM 4437 C C . PHE A 1 537 ? -96.828 -20.518 162.301 1.00 73.12 537 PHE A C 1
ATOM 4439 O O . PHE A 1 537 ? -97.615 -21.148 163.003 1.00 73.12 537 PHE A O 1
ATOM 4446 N N . GLN A 1 538 ? -95.969 -19.636 162.821 1.00 73.31 538 GLN A N 1
ATOM 4447 C CA . GLN A 1 538 ? -95.846 -19.391 164.265 1.00 73.31 538 GLN A CA 1
ATOM 4448 C C . GLN A 1 538 ? -97.144 -18.843 164.883 1.00 73.31 538 GLN A C 1
ATOM 4450 O O . GLN A 1 538 ? -97.505 -19.192 166.004 1.00 73.31 538 GLN A O 1
ATOM 4455 N N . LEU A 1 539 ? -97.886 -18.029 164.131 1.00 75.50 539 LEU A N 1
ATOM 4456 C CA . LEU A 1 539 ? -99.142 -17.415 164.573 1.00 75.50 539 LEU A CA 1
ATOM 4457 C C . LEU A 1 539 ? -100.318 -18.407 164.624 1.00 75.50 539 LEU A C 1
ATOM 4459 O O . LEU A 1 539 ? -101.253 -18.219 165.403 1.00 75.50 539 LEU A O 1
ATOM 4463 N N . VAL A 1 540 ? -100.282 -19.450 163.790 1.00 73.38 540 VAL A N 1
ATOM 4464 C CA . VAL A 1 540 ? -101.278 -20.533 163.792 1.00 73.38 540 VAL A CA 1
ATOM 4465 C C . VAL A 1 540 ? -101.027 -21.490 164.955 1.00 73.38 540 VAL A C 1
ATOM 4467 O O . VAL A 1 540 ? -101.976 -21.853 165.644 1.00 73.38 540 VAL A O 1
ATOM 4470 N N . GLN A 1 541 ? -99.762 -21.815 165.230 1.00 71.25 541 GLN A N 1
ATOM 4471 C CA . GLN A 1 541 ? -99.378 -22.742 166.296 1.00 71.25 541 GLN A CA 1
ATOM 4472 C C . GLN A 1 541 ? -99.829 -22.259 167.688 1.00 71.25 541 GLN A C 1
ATOM 4474 O O . GLN A 1 541 ? -100.463 -23.010 168.424 1.00 71.25 541 GLN A O 1
ATOM 4479 N N . MET A 1 542 ? -99.644 -20.969 167.994 1.00 70.56 542 MET A N 1
ATOM 4480 C CA . MET A 1 542 ? -100.131 -20.357 169.245 1.00 70.56 542 MET A CA 1
ATOM 4481 C C . MET A 1 542 ? -101.656 -20.475 169.415 1.00 70.56 542 MET A C 1
ATOM 4483 O O . MET A 1 542 ? -102.166 -20.629 170.522 1.00 70.56 542 MET A O 1
ATOM 4487 N N . ARG A 1 543 ? -102.407 -20.412 168.308 1.00 70.50 543 ARG A N 1
ATOM 4488 C CA . ARG A 1 543 ? -103.876 -20.457 168.314 1.00 70.50 543 ARG A CA 1
ATOM 4489 C C . ARG A 1 543 ? -104.415 -21.877 168.514 1.00 70.50 543 ARG A C 1
ATOM 4491 O O . ARG A 1 543 ? -105.526 -22.047 169.018 1.00 70.50 543 ARG A O 1
ATOM 4498 N N . GLU A 1 544 ? -103.656 -22.889 168.098 1.00 67.94 544 GLU A N 1
ATOM 4499 C CA . GLU A 1 544 ? -104.002 -24.297 168.309 1.00 67.94 544 GLU A CA 1
ATOM 4500 C C . GLU A 1 544 ? -103.750 -24.739 169.754 1.00 67.94 544 GLU A C 1
ATOM 4502 O O . GLU A 1 544 ? -104.588 -25.448 170.312 1.00 67.94 544 GLU A O 1
ATOM 4507 N N . GLU A 1 545 ? -102.687 -24.248 170.394 1.00 69.75 545 GLU A N 1
ATOM 4508 C CA . GLU A 1 545 ? -102.393 -24.520 171.810 1.00 69.75 545 GLU A CA 1
ATOM 4509 C C . GLU A 1 545 ? -103.488 -23.975 172.748 1.00 69.75 545 GLU A C 1
ATOM 4511 O O . GLU A 1 545 ? -103.916 -24.656 173.679 1.00 69.75 545 GLU A O 1
ATOM 4516 N N . GLU A 1 546 ? -104.059 -22.801 172.462 1.00 68.75 546 GLU A N 1
ATOM 4517 C CA . GLU A 1 546 ? -105.211 -22.282 173.222 1.00 68.75 546 GLU A CA 1
ATOM 4518 C C . GLU A 1 546 ? -106.488 -23.128 173.038 1.00 68.75 546 GLU A C 1
ATOM 4520 O O . GLU A 1 546 ? -107.357 -23.190 173.918 1.00 68.75 546 GLU A O 1
ATOM 4525 N N . ARG A 1 547 ? -106.631 -23.785 171.880 1.00 69.12 547 ARG A N 1
ATOM 4526 C CA . ARG A 1 547 ? -107.806 -24.594 171.534 1.00 69.12 547 ARG A CA 1
ATOM 4527 C C . ARG A 1 547 ? -107.768 -25.968 172.201 1.00 69.12 547 ARG A C 1
ATOM 4529 O O . ARG A 1 547 ? -108.825 -26.455 172.608 1.00 69.12 547 ARG A O 1
ATOM 4536 N N . THR A 1 548 ? -106.594 -26.585 172.334 1.00 67.00 548 THR A N 1
ATOM 4537 C CA . THR A 1 548 ? -106.445 -27.897 172.989 1.00 67.00 548 THR A CA 1
ATOM 4538 C C . THR A 1 548 ? -106.719 -27.813 174.487 1.00 67.00 548 THR A C 1
ATOM 4540 O O . THR A 1 548 ? -107.468 -28.643 175.001 1.00 67.00 548 THR A O 1
ATOM 4543 N N . VAL A 1 549 ? -106.268 -26.746 175.156 1.00 69.56 549 VAL A N 1
ATOM 4544 C CA . VAL A 1 549 ? -106.556 -26.502 176.582 1.00 69.56 549 VAL A CA 1
ATOM 4545 C C . VAL A 1 549 ? -108.063 -26.345 176.837 1.00 69.56 549 VAL A C 1
ATOM 4547 O O . VAL A 1 549 ? -108.603 -26.909 177.790 1.00 69.56 549 VAL A O 1
ATOM 4550 N N . ARG A 1 550 ? -108.792 -25.649 175.949 1.00 68.38 550 ARG A N 1
ATOM 4551 C CA . ARG A 1 550 ? -110.265 -25.545 176.034 1.00 68.38 550 ARG A CA 1
ATOM 4552 C C . ARG A 1 550 ? -110.982 -26.875 175.779 1.00 68.38 550 ARG A C 1
ATOM 4554 O O . ARG A 1 550 ? -112.026 -27.119 176.378 1.00 68.38 550 ARG A O 1
ATOM 4561 N N . LEU A 1 551 ? -110.450 -27.725 174.899 1.00 61.62 551 LEU A N 1
ATOM 4562 C CA . LEU A 1 551 ? -111.040 -29.026 174.558 1.00 61.62 551 LEU A CA 1
ATOM 4563 C C . LEU A 1 551 ? -110.801 -30.095 175.637 1.00 61.62 551 LEU A C 1
ATOM 4565 O O . LEU A 1 551 ? -111.668 -30.946 175.839 1.00 61.62 551 LEU A O 1
ATOM 4569 N N . GLU A 1 552 ? -109.680 -30.047 176.359 1.00 62.34 552 GLU A N 1
ATOM 4570 C CA . GLU A 1 552 ? -109.426 -30.942 177.498 1.00 62.34 552 GLU A CA 1
ATOM 4571 C C . GLU A 1 552 ? -110.324 -30.634 178.702 1.00 62.34 552 GLU A C 1
ATOM 4573 O O . GLU A 1 552 ? -110.832 -31.561 179.333 1.00 62.34 552 GLU A O 1
ATOM 4578 N N . ALA A 1 553 ? -110.623 -29.357 178.963 1.00 62.59 553 ALA A N 1
ATOM 4579 C CA . ALA A 1 553 ? -111.538 -28.961 180.036 1.00 62.59 553 ALA A CA 1
ATOM 4580 C C . ALA A 1 553 ? -112.976 -29.485 179.825 1.00 62.59 553 ALA A C 1
ATOM 4582 O O . ALA A 1 553 ? -113.643 -29.891 180.775 1.00 62.59 553 ALA A O 1
ATOM 4583 N N . ILE A 1 554 ? -113.445 -29.537 178.572 1.00 61.72 554 ILE A N 1
ATOM 4584 C CA . ILE A 1 554 ? -114.794 -30.019 178.220 1.00 61.72 554 ILE A CA 1
ATOM 4585 C C . ILE A 1 554 ? -114.886 -31.554 178.310 1.00 61.72 554 ILE A C 1
ATOM 4587 O O . ILE A 1 554 ? -115.941 -32.093 178.647 1.00 61.72 554 ILE A O 1
ATOM 4591 N N . LYS A 1 555 ? -113.777 -32.274 178.087 1.00 58.31 555 LYS A N 1
ATOM 4592 C CA . LYS A 1 555 ? -113.730 -33.745 178.166 1.00 58.31 555 LYS A CA 1
ATOM 4593 C C . LYS A 1 555 ? -113.930 -34.309 179.579 1.00 58.31 555 LYS A C 1
ATOM 4595 O O . LYS A 1 555 ? -114.337 -35.460 179.691 1.00 58.31 555 LYS A O 1
ATOM 4600 N N . GLN A 1 556 ? -113.680 -33.542 180.643 1.00 59.09 556 GLN A N 1
ATOM 4601 C CA . GLN A 1 556 ? -113.826 -34.034 182.023 1.00 59.09 556 GLN A CA 1
ATOM 4602 C C . GLN A 1 556 ? -115.246 -33.883 182.608 1.00 59.09 556 GLN A C 1
ATOM 4604 O O . GLN A 1 556 ? -115.520 -34.443 183.665 1.00 59.09 556 GLN A O 1
ATOM 4609 N N . GLN A 1 557 ? -116.164 -33.164 181.946 1.00 53.56 557 GLN A N 1
ATOM 4610 C CA . GLN A 1 557 ? -117.455 -32.776 182.543 1.00 53.56 557 GLN A CA 1
ATOM 4611 C C . GLN A 1 557 ? -118.697 -33.565 182.090 1.00 53.56 557 GLN A C 1
ATOM 4613 O O . GLN A 1 557 ? -119.791 -33.253 182.552 1.00 53.56 557 GLN A O 1
ATOM 4618 N N . THR A 1 558 ? -118.602 -34.588 181.232 1.00 50.28 558 THR A N 1
ATOM 4619 C CA . THR A 1 558 ? -119.815 -35.282 180.735 1.00 50.28 558 THR A CA 1
ATOM 4620 C C . THR A 1 558 ? -119.678 -36.809 180.622 1.00 50.28 558 THR A C 1
ATOM 4622 O O . THR A 1 558 ? -118.809 -37.297 179.899 1.00 50.28 558 THR A O 1
ATOM 4625 N N . PRO A 1 559 ? -120.564 -37.603 181.265 1.00 50.78 559 PRO A N 1
ATOM 4626 C CA . PRO A 1 559 ? -120.498 -39.061 181.239 1.00 50.78 559 PRO A CA 1
ATOM 4627 C C . PRO A 1 559 ? -121.411 -39.651 180.148 1.00 50.78 559 PRO A C 1
ATOM 4629 O O . PRO A 1 559 ? -122.439 -40.246 180.452 1.00 50.78 559 PRO A O 1
ATOM 4632 N N . TYR A 1 560 ? -121.052 -39.498 178.867 1.00 43.12 560 TYR A N 1
ATOM 4633 C CA . TYR A 1 560 ? -121.693 -40.256 177.766 1.00 43.12 560 TYR A CA 1
ATOM 4634 C C . TYR A 1 560 ? -120.737 -40.662 176.625 1.00 43.12 560 TYR A C 1
ATOM 4636 O O . TYR A 1 560 ? -121.165 -41.127 175.570 1.00 43.12 560 TYR A O 1
ATOM 4644 N N . ALA A 1 561 ? -119.420 -40.533 176.817 1.00 47.12 561 ALA A N 1
ATOM 4645 C CA . ALA A 1 561 ? -118.437 -40.738 175.747 1.00 47.12 561 ALA A CA 1
ATOM 4646 C C . ALA A 1 561 ? -118.109 -42.214 175.425 1.00 47.12 561 ALA A C 1
ATOM 4648 O O . ALA A 1 561 ? -117.308 -42.475 174.531 1.00 47.12 561 ALA A O 1
ATOM 4649 N N . ALA A 1 562 ? -118.732 -43.187 176.098 1.00 49.81 562 ALA A N 1
ATOM 4650 C CA . ALA A 1 562 ? -118.497 -44.610 175.835 1.00 49.81 562 ALA A CA 1
ATOM 4651 C C . ALA A 1 562 ? -119.206 -45.146 174.567 1.00 49.81 562 ALA A C 1
ATOM 4653 O O . ALA A 1 562 ? -118.887 -46.243 174.125 1.00 49.81 562 ALA A O 1
ATOM 4654 N N . ALA A 1 563 ? -120.132 -44.396 173.949 1.00 45.88 563 ALA A N 1
ATOM 4655 C CA . ALA A 1 563 ? -120.996 -44.925 172.880 1.00 45.88 563 ALA A CA 1
ATOM 4656 C C . ALA A 1 563 ? -120.599 -44.554 171.431 1.00 45.88 563 ALA A C 1
ATOM 4658 O O . ALA A 1 563 ? -121.191 -45.081 170.496 1.00 45.88 563 ALA A O 1
ATOM 4659 N N . VAL A 1 564 ? -119.612 -43.674 171.203 1.00 51.09 564 VAL A N 1
ATOM 4660 C CA . VAL A 1 564 ? -119.298 -43.156 169.842 1.00 51.09 564 VAL A CA 1
ATOM 4661 C C . VAL A 1 564 ? -118.037 -43.787 169.225 1.00 51.09 564 VAL A C 1
ATOM 4663 O O . VAL A 1 564 ? -117.750 -43.598 168.048 1.00 51.09 564 VAL A O 1
ATOM 4666 N N . ALA A 1 565 ? -117.300 -44.609 169.976 1.00 51.06 565 ALA A N 1
ATOM 4667 C CA . ALA A 1 565 ? -116.040 -45.208 169.524 1.00 51.06 565 ALA A CA 1
ATOM 4668 C C . ALA A 1 565 ? -116.182 -46.438 168.590 1.00 51.06 565 ALA A C 1
ATOM 4670 O O . ALA A 1 565 ? -115.173 -47.064 168.284 1.00 51.06 565 ALA A O 1
ATOM 4671 N N . GLN A 1 566 ? -117.388 -46.805 168.132 1.00 45.25 566 GLN A N 1
ATOM 4672 C CA . GLN A 1 566 ? -117.635 -48.051 167.375 1.00 45.25 566 GLN A CA 1
ATOM 4673 C C . GLN A 1 566 ? -118.216 -47.861 165.958 1.00 45.25 566 GLN A C 1
ATOM 4675 O O . GLN A 1 566 ? -119.050 -48.649 165.523 1.00 45.25 566 GLN A O 1
ATOM 4680 N N . ILE A 1 567 ? -117.785 -46.849 165.198 1.00 48.97 567 ILE A N 1
ATOM 4681 C CA . ILE A 1 567 ? -118.159 -46.744 163.773 1.00 48.97 567 ILE A CA 1
ATOM 4682 C C . ILE A 1 567 ? -116.893 -46.742 162.906 1.00 48.97 567 ILE A C 1
ATOM 4684 O O . ILE A 1 567 ? -116.196 -45.734 162.809 1.00 48.97 567 ILE A O 1
ATOM 4688 N N . GLU A 1 568 ? -116.599 -47.893 162.294 1.00 44.62 568 GLU A N 1
ATOM 4689 C CA . GLU A 1 568 ? -115.548 -48.083 161.283 1.00 44.62 568 GLU A CA 1
ATOM 4690 C C . GLU A 1 568 ? -116.024 -47.630 159.888 1.00 44.62 568 GLU A C 1
ATOM 4692 O O . GLU A 1 568 ? -117.187 -47.816 159.525 1.00 44.62 568 GLU A O 1
ATOM 4697 N N . ALA A 1 569 ? -115.119 -47.044 159.093 1.00 44.62 569 ALA A N 1
ATOM 4698 C CA . ALA A 1 569 ? -115.380 -46.538 157.742 1.00 44.62 569 ALA A CA 1
ATOM 4699 C C . ALA A 1 569 ? -114.481 -47.221 156.687 1.00 44.62 569 ALA A C 1
ATOM 4701 O O . ALA A 1 569 ? -113.271 -47.343 156.864 1.00 44.62 569 ALA A O 1
ATOM 4702 N N . ASP A 1 570 ? -115.111 -47.641 155.587 1.00 38.91 570 ASP A N 1
ATOM 4703 C CA . ASP A 1 570 ? -114.621 -48.512 154.505 1.00 38.91 570 ASP A CA 1
ATOM 4704 C C . ASP A 1 570 ? -113.662 -47.808 153.497 1.00 38.91 570 ASP A C 1
ATOM 4706 O O . ASP A 1 570 ? -114.025 -46.770 152.927 1.00 38.91 570 ASP A O 1
ATOM 4710 N N . PRO A 1 571 ? -112.450 -48.348 153.226 1.00 56.22 571 PRO A N 1
ATOM 4711 C CA . PRO A 1 571 ? -111.405 -47.691 152.429 1.00 56.22 571 PRO A CA 1
ATOM 4712 C C . PRO A 1 571 ? -111.526 -47.845 150.897 1.00 56.22 571 PRO A C 1
ATOM 4714 O O . PRO A 1 571 ? -110.739 -47.244 150.161 1.00 56.22 571 PRO A O 1
ATOM 4717 N N . ALA A 1 572 ? -112.498 -48.592 150.362 1.00 55.47 572 ALA A N 1
ATOM 4718 C CA . ALA A 1 572 ? -112.544 -48.906 148.925 1.00 55.47 572 ALA A CA 1
ATOM 4719 C C . ALA A 1 572 ? -113.011 -47.752 148.002 1.00 55.47 572 ALA A C 1
ATOM 4721 O O . ALA A 1 572 ? -112.844 -47.818 146.781 1.00 55.47 572 ALA A O 1
ATOM 4722 N N . ARG A 1 573 ? -113.592 -46.669 148.541 1.00 51.38 573 ARG A N 1
ATOM 4723 C CA . ARG A 1 573 ? -114.226 -45.604 147.731 1.00 51.38 573 ARG A CA 1
ATOM 4724 C C . ARG A 1 573 ? -113.332 -44.392 147.422 1.00 51.38 573 ARG A C 1
ATOM 4726 O O . ARG A 1 573 ? -113.736 -43.540 146.635 1.00 51.38 573 ARG A O 1
ATOM 4733 N N . LEU A 1 574 ? -112.128 -44.316 147.995 1.00 55.88 574 LEU A N 1
ATOM 4734 C CA . LEU A 1 574 ? -111.235 -43.143 147.917 1.00 55.88 574 LEU A CA 1
ATOM 4735 C C . LEU A 1 574 ? -110.164 -43.197 146.805 1.00 55.88 574 LEU A C 1
ATOM 4737 O O . LEU A 1 574 ? -109.435 -42.227 146.632 1.00 55.88 574 LEU A O 1
ATOM 4741 N N . MET A 1 575 ? -110.082 -44.280 146.021 1.00 54.88 575 MET A N 1
ATOM 4742 C CA . MET A 1 575 ? -108.980 -44.538 145.070 1.00 54.88 575 MET A CA 1
ATOM 4743 C C . MET A 1 575 ? -109.395 -44.554 143.580 1.00 54.88 575 MET A C 1
ATOM 4745 O O . MET A 1 575 ? -108.848 -45.322 142.794 1.00 54.88 575 MET A O 1
ATOM 4749 N N . ARG A 1 576 ? -110.371 -43.740 143.145 1.00 56.97 576 ARG A N 1
ATOM 4750 C CA . ARG A 1 576 ? -110.713 -43.627 141.707 1.00 56.97 576 ARG A CA 1
ATOM 4751 C C . ARG A 1 576 ? -110.071 -42.406 141.048 1.00 56.97 576 ARG A C 1
ATOM 4753 O O . ARG A 1 576 ? -110.288 -41.274 141.472 1.00 56.97 576 ARG A O 1
ATOM 4760 N N . GLU A 1 577 ? -109.342 -42.659 139.964 1.00 58.41 577 GLU A N 1
ATOM 4761 C CA . GLU A 1 577 ? -108.776 -41.653 139.063 1.00 58.41 577 GLU A CA 1
ATOM 4762 C C . GLU A 1 577 ? -109.883 -40.783 138.441 1.00 58.41 577 GLU A C 1
ATOM 4764 O O . GLU A 1 577 ? -110.880 -41.292 137.922 1.00 58.41 577 GLU A O 1
ATOM 4769 N N . THR A 1 578 ? -109.722 -39.458 138.496 1.00 58.94 578 THR A N 1
ATOM 4770 C CA . THR A 1 578 ? -110.711 -38.479 138.018 1.00 58.94 578 THR A CA 1
ATOM 4771 C C . THR A 1 578 ? -110.315 -37.862 136.673 1.00 58.94 578 THR A C 1
ATOM 4773 O O . THR A 1 578 ? -109.143 -37.756 136.315 1.00 58.94 578 THR A O 1
ATOM 4776 N N . ALA A 1 579 ? -111.332 -37.444 135.914 1.00 57.53 579 ALA A N 1
ATOM 4777 C CA . ALA A 1 579 ? -111.283 -37.074 134.497 1.00 57.53 579 ALA A CA 1
ATOM 4778 C C . ALA A 1 579 ? -110.267 -35.978 134.095 1.00 57.53 579 ALA A C 1
ATOM 4780 O O . ALA A 1 579 ? -109.934 -35.871 132.918 1.00 57.53 579 ALA A O 1
ATOM 4781 N N . ALA A 1 580 ? -109.720 -35.206 135.040 1.00 54.94 580 ALA A N 1
ATOM 4782 C CA . ALA A 1 580 ? -108.696 -34.194 134.764 1.00 54.94 580 ALA A CA 1
ATOM 4783 C C . ALA A 1 580 ? -107.350 -34.792 134.306 1.00 54.94 580 ALA A C 1
ATOM 4785 O O . ALA A 1 580 ? -106.623 -34.151 133.551 1.00 54.94 580 ALA A O 1
ATOM 4786 N N . PHE A 1 581 ? -107.028 -36.028 134.710 1.00 59.62 581 PHE A N 1
ATOM 4787 C CA . PHE A 1 581 ? -105.780 -36.690 134.312 1.00 59.62 581 PHE A CA 1
ATOM 4788 C C . PHE A 1 581 ? -105.790 -37.146 132.840 1.00 59.62 581 PHE A C 1
ATOM 4790 O O . PHE A 1 581 ? -104.746 -37.167 132.196 1.00 59.62 581 PHE A O 1
ATOM 4797 N N . ARG A 1 582 ? -106.969 -37.444 132.269 1.00 57.78 582 ARG A N 1
ATOM 4798 C CA . ARG A 1 582 ? -107.099 -37.908 130.873 1.00 57.78 582 ARG A CA 1
ATOM 4799 C C . ARG A 1 582 ? -107.000 -36.776 129.842 1.00 57.78 582 ARG A C 1
ATOM 4801 O O . ARG A 1 582 ? -106.452 -36.990 128.773 1.00 57.78 582 ARG A O 1
ATOM 4808 N N . ALA A 1 583 ? -107.438 -35.559 130.169 1.00 57.38 583 ALA A N 1
ATOM 4809 C CA . ALA A 1 583 ? -107.485 -34.452 129.205 1.00 57.38 583 ALA A CA 1
ATOM 4810 C C . ALA A 1 583 ? -106.114 -33.830 128.857 1.00 57.38 583 ALA A C 1
ATOM 4812 O O . ALA A 1 583 ? -105.992 -33.159 127.838 1.00 57.38 583 ALA A O 1
ATOM 4813 N N . ASN A 1 584 ? -105.077 -34.034 129.679 1.00 51.25 584 ASN A N 1
ATOM 4814 C CA . ASN A 1 584 ? -103.761 -33.416 129.458 1.00 51.25 584 ASN A CA 1
ATOM 4815 C C . ASN A 1 584 ? -102.845 -34.247 128.538 1.00 51.25 584 ASN A C 1
ATOM 4817 O O . ASN A 1 584 ? -101.841 -33.742 128.047 1.00 51.25 584 ASN A O 1
ATOM 4821 N N . ILE A 1 585 ? -103.190 -35.519 128.308 1.00 57.72 585 ILE A N 1
ATOM 4822 C CA . ILE A 1 585 ? -102.444 -36.427 127.426 1.00 57.72 585 ILE A CA 1
ATOM 4823 C C . ILE A 1 585 ? -102.918 -36.288 125.964 1.00 57.72 585 ILE A C 1
ATOM 4825 O O . ILE A 1 585 ? -102.112 -36.449 125.054 1.00 57.72 585 ILE A O 1
ATOM 4829 N N . ASP A 1 586 ? -104.164 -35.859 125.726 1.00 56.06 586 ASP A N 1
ATOM 4830 C CA . ASP A 1 586 ? -104.732 -35.672 124.377 1.00 56.06 586 ASP A CA 1
ATOM 4831 C C . ASP A 1 586 ? -104.384 -34.310 123.718 1.00 56.06 586 ASP A C 1
ATOM 4833 O O . ASP A 1 586 ? -104.781 -34.046 122.583 1.00 56.06 586 ASP A O 1
ATOM 4837 N N . ALA A 1 587 ? -103.638 -33.426 124.397 1.00 50.12 587 ALA A N 1
ATOM 4838 C CA . ALA A 1 587 ? -103.423 -32.028 123.990 1.00 50.12 587 ALA A CA 1
ATOM 4839 C C . ALA A 1 587 ? -102.065 -31.711 123.316 1.00 50.12 587 ALA A C 1
ATOM 4841 O O . ALA A 1 587 ? -101.683 -30.541 123.260 1.00 50.12 587 ALA A O 1
ATOM 4842 N N . ALA A 1 588 ? -101.326 -32.691 122.779 1.00 39.53 588 ALA A N 1
ATOM 4843 C CA . ALA A 1 588 ? -100.061 -32.407 122.085 1.00 39.53 588 ALA A CA 1
ATOM 4844 C C . ALA A 1 588 ? -99.820 -33.269 120.830 1.00 39.53 588 ALA A C 1
ATOM 4846 O O . ALA A 1 588 ? -99.286 -34.371 120.945 1.00 39.53 588 ALA A O 1
ATOM 4847 N N . PRO A 1 589 ? -100.120 -32.762 119.618 1.00 48.44 589 PRO A N 1
ATOM 4848 C CA . PRO A 1 589 ? -99.510 -33.255 118.395 1.00 48.44 589 PRO A CA 1
ATOM 4849 C C . PRO A 1 589 ? -98.270 -32.433 118.014 1.00 48.44 589 PRO A C 1
ATOM 4851 O O . PRO A 1 589 ? -98.263 -31.201 117.995 1.00 48.44 589 PRO A O 1
ATOM 4854 N N . GLU A 1 590 ? -97.217 -33.176 117.693 1.00 53.53 590 GLU A N 1
ATOM 4855 C CA . GLU A 1 590 ? -95.986 -32.752 117.038 1.00 53.53 590 GLU A CA 1
ATOM 4856 C C . GLU A 1 590 ? -96.251 -32.201 115.617 1.00 53.53 590 GLU A C 1
ATOM 4858 O O . GLU A 1 590 ? -97.212 -32.607 114.964 1.00 53.53 590 GLU A O 1
ATOM 4863 N N . SER A 1 591 ? -95.331 -31.357 115.119 1.00 47.84 591 SER A N 1
ATOM 4864 C CA . SER A 1 591 ? -94.936 -31.169 113.700 1.00 47.84 591 SER A CA 1
ATOM 4865 C C . SER A 1 591 ? -95.056 -29.756 113.066 1.00 47.84 591 SER A C 1
ATOM 4867 O O . SER A 1 591 ? -96.126 -29.208 112.842 1.00 47.84 591 SER A O 1
ATOM 4869 N N . ILE A 1 592 ? -93.860 -29.243 112.719 1.00 52.66 592 ILE A N 1
ATOM 4870 C CA . ILE A 1 592 ? -93.455 -28.497 111.504 1.00 52.66 592 ILE A CA 1
ATOM 4871 C C . ILE A 1 592 ? -94.020 -27.077 111.294 1.00 52.66 592 ILE A C 1
ATOM 4873 O O . ILE A 1 592 ? -95.170 -26.885 110.922 1.00 52.66 592 ILE A O 1
ATOM 4877 N N . LEU A 1 593 ? -93.142 -26.067 111.401 1.00 49.94 593 LEU A N 1
ATOM 4878 C CA . LEU A 1 593 ? -93.499 -24.644 111.263 1.00 49.94 593 LEU A CA 1
ATOM 4879 C C . LEU A 1 593 ? -92.747 -23.860 110.166 1.00 49.94 593 LEU A C 1
ATOM 4881 O O . LEU A 1 593 ? -92.852 -22.640 110.154 1.00 49.94 593 LEU A O 1
ATOM 4885 N N . PHE A 1 594 ? -92.041 -24.493 109.212 1.00 49.88 594 PHE A N 1
ATOM 4886 C CA . PHE A 1 594 ? -91.458 -23.760 108.065 1.00 49.88 594 PHE A CA 1
ATOM 4887 C C . PHE A 1 594 ? -91.432 -24.570 106.746 1.00 49.88 594 PHE A C 1
ATOM 4889 O O . PHE A 1 594 ? -90.993 -25.720 106.763 1.00 49.88 594 PHE A O 1
ATOM 4896 N N . PRO A 1 595 ? -91.846 -23.990 105.596 1.00 55.41 595 PRO A N 1
ATOM 4897 C CA . PRO A 1 595 ? -91.743 -24.620 104.277 1.00 55.41 595 PRO A CA 1
ATOM 4898 C C . PRO A 1 595 ? -90.331 -24.475 103.678 1.00 55.41 595 PRO A C 1
ATOM 4900 O O . PRO A 1 595 ? -89.767 -23.382 103.638 1.00 55.41 595 PRO A O 1
ATOM 4903 N N . VAL A 1 596 ? -89.767 -25.573 103.165 1.00 56.66 596 VAL A N 1
ATOM 4904 C CA . VAL A 1 596 ? -88.496 -25.584 102.420 1.00 56.66 596 VAL A CA 1
ATOM 4905 C C . VAL A 1 596 ? -88.752 -25.089 100.994 1.00 56.66 596 VAL A C 1
ATOM 4907 O O . VAL A 1 596 ? -89.369 -25.784 100.193 1.00 56.66 596 VAL A O 1
ATOM 4910 N N . GLN A 1 597 ? -88.285 -23.887 100.661 1.00 55.50 597 GLN A N 1
ATOM 4911 C CA . GLN A 1 597 ? -88.261 -23.383 99.285 1.00 55.50 597 GLN A CA 1
ATOM 4912 C C . GLN A 1 597 ? -86.883 -23.657 98.671 1.00 55.50 597 GLN A C 1
ATOM 4914 O O . GLN A 1 597 ? -85.936 -22.900 98.869 1.00 55.50 597 GLN A O 1
ATOM 4919 N N . GLY A 1 598 ? -86.777 -24.755 97.925 1.00 60.88 598 GLY A N 1
ATOM 4920 C CA . GLY A 1 598 ? -85.614 -25.107 97.111 1.00 60.88 598 GLY A CA 1
ATOM 4921 C C . GLY A 1 598 ? -86.053 -25.881 95.869 1.00 60.88 598 GLY A C 1
ATOM 4922 O O . GLY A 1 598 ? -87.048 -26.599 95.913 1.00 60.88 598 GLY A O 1
ATOM 4923 N N . TYR A 1 599 ? -85.344 -25.698 94.751 1.00 65.31 599 TYR A N 1
ATOM 4924 C CA . TYR A 1 599 ? -85.595 -26.454 93.521 1.00 65.31 599 TYR A CA 1
ATOM 4925 C C . TYR A 1 599 ? -85.145 -27.902 93.696 1.00 65.31 599 TYR A C 1
ATOM 4927 O O . TYR A 1 599 ? -84.033 -28.153 94.160 1.00 65.31 599 TYR A O 1
ATOM 4935 N N . ASP A 1 600 ? -85.996 -28.833 93.278 1.00 70.06 600 ASP A N 1
ATOM 4936 C CA . ASP A 1 600 ? -85.722 -30.263 93.335 1.00 70.06 600 ASP A CA 1
ATOM 4937 C C . ASP A 1 600 ? -84.550 -30.632 92.407 1.00 70.06 600 ASP A C 1
ATOM 4939 O O . ASP A 1 600 ? -84.334 -29.985 91.368 1.00 70.06 600 ASP A O 1
ATOM 4943 N N . CYS A 1 601 ? -83.777 -31.657 92.771 1.00 62.12 601 CYS A N 1
ATOM 4944 C CA . CYS A 1 601 ? -82.551 -32.052 92.067 1.00 62.12 601 CYS A CA 1
ATOM 4945 C C . CYS A 1 601 ? -82.806 -32.300 90.569 1.00 62.12 601 CYS A C 1
ATOM 4947 O O . CYS A 1 601 ? -82.000 -31.906 89.720 1.00 62.12 601 CYS A O 1
ATOM 4949 N N . ASP A 1 602 ? -83.975 -32.834 90.223 1.00 67.44 602 ASP A N 1
ATOM 4950 C CA . ASP A 1 602 ? -84.363 -33.105 88.837 1.00 67.44 602 ASP A CA 1
ATOM 4951 C C . ASP A 1 602 ? -84.570 -31.832 88.003 1.00 67.44 602 ASP A C 1
ATOM 4953 O O . ASP A 1 602 ? -84.259 -31.800 86.806 1.00 67.44 602 ASP A O 1
ATOM 4957 N N . THR A 1 603 ? -85.026 -30.742 88.625 1.00 68.50 603 THR A N 1
ATOM 4958 C CA . THR A 1 603 ? -85.139 -29.429 87.971 1.00 68.50 603 THR A CA 1
ATOM 4959 C C . THR A 1 603 ? -83.776 -28.774 87.732 1.00 68.50 603 THR A C 1
ATOM 4961 O O . THR A 1 603 ? -83.581 -28.122 86.702 1.00 68.50 603 THR A O 1
ATOM 4964 N N . LEU A 1 604 ? -82.801 -28.991 88.621 1.00 68.00 604 LEU A N 1
ATOM 4965 C CA . LEU A 1 604 ? -81.430 -28.483 88.473 1.00 68.00 604 LEU A CA 1
ATOM 4966 C C . LEU A 1 604 ? -80.679 -29.160 87.315 1.00 68.00 604 LEU A C 1
ATOM 4968 O O . LEU A 1 604 ? -80.028 -28.472 86.525 1.00 68.00 604 LEU A O 1
ATOM 4972 N N . PHE A 1 605 ? -80.827 -30.477 87.130 1.00 70.44 605 PHE A N 1
ATOM 4973 C CA . PHE A 1 605 ? -80.155 -31.208 86.043 1.00 70.44 605 PHE A CA 1
ATOM 4974 C C . PHE A 1 605 ? -80.779 -31.011 84.652 1.00 70.44 605 PHE A C 1
ATOM 4976 O O . PHE A 1 605 ? -80.136 -31.307 83.637 1.00 70.44 605 PHE A O 1
ATOM 4983 N N . ARG A 1 606 ? -82.000 -30.476 84.550 1.00 74.19 606 ARG A N 1
ATOM 4984 C CA . ARG A 1 606 ? -82.561 -30.041 83.255 1.00 74.19 606 ARG A CA 1
ATOM 4985 C C . ARG A 1 606 ? -82.065 -28.660 82.830 1.00 74.19 606 ARG A C 1
ATOM 4987 O O . ARG A 1 606 ? -82.109 -28.345 81.643 1.00 74.19 606 ARG A O 1
ATOM 4994 N N . ASN A 1 607 ? -81.549 -27.854 83.757 1.00 72.12 607 ASN A N 1
ATOM 4995 C CA . ASN A 1 607 ? -81.067 -26.515 83.447 1.00 72.12 607 ASN A CA 1
ATOM 4996 C C . ASN A 1 607 ? -79.730 -26.570 82.684 1.00 72.12 607 ASN A C 1
ATOM 4998 O O . ASN A 1 607 ? -78.686 -26.929 83.234 1.00 72.12 607 ASN A O 1
ATOM 5002 N N . ALA A 1 608 ? -79.750 -26.181 81.405 1.00 72.00 608 ALA A N 1
ATOM 5003 C CA . ALA A 1 608 ? -78.586 -26.233 80.516 1.00 72.00 608 ALA A CA 1
ATOM 5004 C C . ALA A 1 608 ? -77.382 -25.428 81.040 1.00 72.00 608 ALA A C 1
ATOM 5006 O O . ALA A 1 608 ? -76.238 -25.808 80.800 1.00 72.00 608 ALA A O 1
ATOM 5007 N N . ARG A 1 609 ? -77.620 -24.361 81.818 1.00 72.06 609 ARG A N 1
ATOM 5008 C CA . ARG A 1 609 ? -76.546 -23.561 82.432 1.00 72.06 609 ARG A CA 1
ATOM 5009 C C . ARG A 1 609 ? -75.812 -24.327 83.531 1.00 72.06 609 ARG A C 1
ATOM 5011 O O . ARG A 1 609 ? -74.596 -24.208 83.637 1.00 72.06 609 ARG A O 1
ATOM 5018 N N . PHE A 1 610 ? -76.531 -25.136 84.312 1.00 74.19 610 PHE A N 1
ATOM 5019 C CA . PHE A 1 610 ? -75.930 -25.983 85.343 1.00 74.19 610 PHE A CA 1
ATOM 5020 C C . PHE A 1 610 ? -75.087 -27.101 84.712 1.00 74.19 610 PHE A C 1
ATOM 5022 O O . PHE A 1 610 ? -73.946 -27.315 85.117 1.00 74.19 610 PHE A O 1
ATOM 5029 N N . LYS A 1 611 ? -75.585 -27.728 83.635 1.00 73.62 611 LYS A N 1
ATOM 5030 C CA . LYS A 1 611 ? -74.822 -28.711 82.843 1.00 73.62 611 LYS A CA 1
ATOM 5031 C C . LYS A 1 611 ? -73.559 -28.120 82.211 1.00 73.62 611 LYS A C 1
ATOM 5033 O O . LYS A 1 611 ? -72.502 -28.735 82.307 1.00 73.62 611 LYS A O 1
ATOM 5038 N N . LEU A 1 612 ? -73.643 -26.922 81.625 1.00 71.50 612 LEU A N 1
ATOM 5039 C CA . LEU A 1 612 ? -72.475 -26.233 81.066 1.00 71.50 612 LEU A CA 1
ATOM 5040 C C . LEU A 1 612 ? -71.447 -25.895 82.161 1.00 71.50 612 LEU A C 1
ATOM 5042 O O . LEU A 1 612 ? -70.253 -26.068 81.953 1.00 71.50 612 LEU A O 1
ATOM 5046 N N . GLY A 1 613 ? -71.904 -25.477 83.346 1.00 70.94 613 GLY A N 1
ATOM 5047 C CA . GLY A 1 613 ? -71.033 -25.184 84.488 1.00 70.94 613 GLY A CA 1
ATOM 5048 C C . GLY A 1 613 ? -70.288 -26.407 85.036 1.00 70.94 613 GLY A C 1
ATOM 5049 O O . GLY A 1 613 ? -69.120 -26.286 85.399 1.00 70.94 613 GLY A O 1
ATOM 5050 N N . ILE A 1 614 ? -70.926 -27.583 85.061 1.00 74.12 614 ILE A N 1
ATOM 5051 C CA . ILE A 1 614 ? -70.249 -28.844 85.408 1.00 74.12 614 ILE A CA 1
ATOM 5052 C C . ILE A 1 614 ? -69.265 -29.240 84.302 1.00 74.12 614 ILE A C 1
ATOM 5054 O O . ILE A 1 614 ? -68.112 -29.536 84.601 1.00 74.12 614 ILE A O 1
ATOM 5058 N N . ALA A 1 615 ? -69.681 -29.191 83.033 1.00 66.00 615 ALA A N 1
ATOM 5059 C CA . ALA A 1 615 ? -68.827 -29.563 81.905 1.00 66.00 615 ALA A CA 1
ATOM 5060 C C . ALA A 1 615 ? -67.564 -28.686 81.806 1.00 66.00 615 ALA A C 1
ATOM 5062 O O . ALA A 1 615 ? -66.481 -29.191 81.525 1.00 66.00 615 ALA A O 1
ATOM 5063 N N . LEU A 1 616 ? -67.675 -27.390 82.114 1.00 66.06 616 LEU A N 1
ATOM 5064 C CA . LEU A 1 616 ? -66.543 -26.460 82.125 1.00 66.06 616 LEU A CA 1
ATOM 5065 C C . LEU A 1 616 ? -65.598 -26.642 83.326 1.00 66.06 616 LEU A C 1
ATOM 5067 O O . LEU A 1 616 ? -64.470 -26.168 83.260 1.00 66.06 616 LEU A O 1
ATOM 5071 N N . ARG A 1 617 ? -66.009 -27.342 84.396 1.00 64.81 617 ARG A N 1
ATOM 5072 C CA . ARG A 1 617 ? -65.12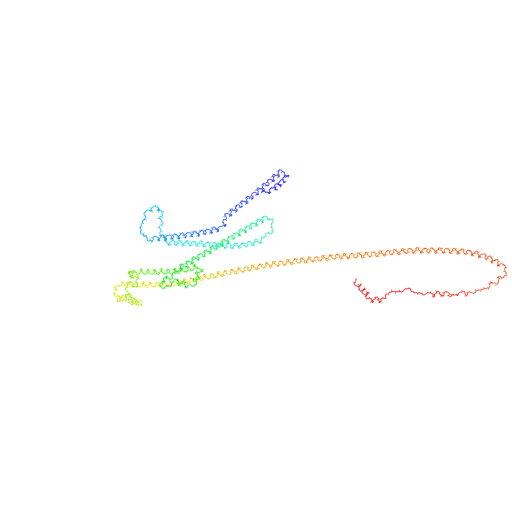5 -27.718 85.521 1.00 64.81 617 ARG A CA 1
ATOM 5073 C C . ARG A 1 617 ? -64.370 -29.029 85.307 1.00 64.81 617 ARG A C 1
ATOM 5075 O O . ARG A 1 617 ? -63.490 -29.334 86.096 1.00 64.81 617 ARG A O 1
ATOM 5082 N N . VAL A 1 618 ? -64.710 -29.805 84.278 1.00 55.91 618 VAL A N 1
ATOM 5083 C CA . VAL A 1 618 ? -64.020 -31.068 83.950 1.00 55.91 618 VAL A CA 1
ATOM 5084 C C . VAL A 1 618 ? -62.839 -30.841 82.985 1.00 55.91 618 VAL A C 1
ATOM 5086 O O . VAL A 1 618 ? -62.034 -31.742 82.784 1.00 55.91 618 VAL A O 1
ATOM 5089 N N . TYR A 1 619 ? -62.671 -29.626 82.445 1.00 48.66 619 TYR A N 1
ATOM 5090 C CA . TYR A 1 619 ? -61.557 -29.253 81.554 1.00 48.66 619 TYR A CA 1
ATOM 5091 C C . TYR A 1 619 ? -60.665 -28.116 82.095 1.00 48.66 619 TYR A C 1
ATOM 5093 O O . TYR A 1 619 ? -60.006 -27.412 81.328 1.00 48.66 619 TYR A O 1
ATOM 5101 N N . THR A 1 620 ? -60.613 -27.970 83.420 1.00 42.41 620 THR A N 1
ATOM 5102 C CA . THR A 1 620 ? -59.569 -27.249 84.174 1.00 42.41 620 THR A CA 1
ATOM 5103 C C . THR A 1 620 ? -59.147 -28.113 85.340 1.00 42.41 620 THR A C 1
ATOM 5105 O O . THR A 1 620 ? -57.929 -28.208 85.592 1.00 42.41 620 THR A O 1
#

Radius of gyration: 84.79 Å; chains: 1; bounding box: 169×101×257 Å

pLDDT: mean 73.6, std 15.27, range [37.06, 96.0]

InterPro domains:
  IPR039902 Coiled-coil domain-containing protein CCDC148/CCDC112 [PTHR21549] (21-617)

Foldseek 3Di:
DPPPPVVVVVVVVVPVPDDPVVVVVVVVVVVVVVVVVVVVVVVVVVVVVVVVVVVVVCPVPCVLVVVLVVLVVQLVVLVVVLVVLVVVLVVVVVVVVVVPDDPDDDDDDDDDPDDDPPDPPPPDPDPVVNSVVVSVVSVVVSVVSVVVSVVSLVVVVVVLVVVVVVVVVVVVVVVVDDPPDDPDPPVVVVVVVVVVVVVVVVVCVSVVSVVVSVVVVVVVVVVVVVVLVVLLVVVVVPPDDPPPDDDVPDDDLVVLCVPQPCLVVCCVVPSPLNVVLSVVSVVLVVVLVVVLVVLLVVLLVVQCDCQALVHSVLLVDPQSPDDPQLSVLLVVLVVVCVVPVPPPCSPVSSCVSPVVDDDPSHNRRHVVSVVSVVVSVVVNVVSVVVSVVVSVVSSVVSNVVSVVVVVVVVVVVVVVVVVVVVVVVVVVVVVVVVVVVVVVVVVVVVVVVVVVVVVVVVVVVVVVVVVVVVVVVVVVVVVVVVVVVVVVVVVVVVVVVVVVVVVVVVVVVVVVVVVVVVVVVVVVVVVVVVVVVVVVVVVVVVVVVVVVVVVVVVVVPDPDPPPPPPDDDDDPPPDDDDPVVVVVVPPDDDDDDDDDDDDDPVVQVVDVVSVVVVVVVVVD

Secondary structure (DSSP, 8-state):
--STHHHHHHHHHTTTT--HHHHHHHHHHHHHHHHHHHHHHHHHHHHHHHHHHHHHH-GGGGHHHHHHHHHHHHHHHHHHHHHHHHHHHHHHHHHHHHHTS---------S---S--S---------HHHHHHHHHHHHHHHHHHHHHHHHHHHHHHHHHHHHHHHHHHHHHHHHH--------HHHHHHHHHHHHHHHHHHHHHHHHHHHHHHHHHHHHHHHHHHHHHHHHHHHHHT---TTS---TTS--HHHHHHTSTTHHHHHHH-HHHHHHHHHHHHHHHHHHHHHHHHHHHHHHHHHTSTTTTSSHHHHHSTTTTS-HHHHHHHHHHHHHHHH-TT-TTHHHHHHHH-TT---HHHHHHHHHHHHHHHHHHHHHHHHHHHHHHHHHHHHHHHHHHHHHHHHHHHHHHHHHHHHHHHHHHHHHHHHHHHHHHHHHHHHHHHHHHHHHHHHHHHHHHHHHHHHHHHHHHHHHHHHHHHHHHHHHHHHHHHHHHHHHHHHHHHHHHHHHHHHHHHHHHHHHHHHHHHHHHHHHHHHHHHHHHHHHHHHHHHHTS-TTTTSSS-----GGGS-PPPTHHHHTTSS-------------HHHHHH-HHHHHHHHHHS--

Sequence (620 aa):
MQGDARGRKRLFHAKAGLTLEDQRHLAAQLQFQCNDTLSKVIKVRSESCQQHNALKENGLKFEWIKEHKSLQSKARAVRKSIETLILKVYNSTVESNRSRMPRHSESTKKALDQNNQDCDQLTHAENPEMYASQIEELLRQEQIHLAAHRRQVLSNFEERTTMKDLMRVFLKETQMSSPKDTDSTEKAYIADEWRQQARDFILEVIVGHELVGTALQDEIEIADADYNNACVELLTSLRLPPHQTALEGMESVQSILQAIPLLEECADRNPTLHLEIIMSFQDLMNELEVDLRQLKSNFFAQASLPDAAKTLDAAKSLCGGWNAHEEERFLHVYKVYEHDPLRSDLFALFRTVLPALTSDDDIKSHIKFHQLRRFYHQKAQDRRQLAKRKVAQAQEKANRKIEMYFQQEKWQAKKQENKASRDKCAQLRGKVFEWQDQKEAHERVLQHQREIDSLHEEKDKFLQDEDKKHQHRIHKGIVRKYRQQKLNLHIEQEHEKREMEKAALRRQQVASVRNNKRVEYRSTKIQQKIKHQKESFQLVQMREEERTVRLEAIKQQTPYAAAVAQIEADPARLMRETAAFRANIDAAPESILFPVQGYDCDTLFRNARFKLGIALRVYT

Organism: NCBI:txid890382